Protein AF-0000000079462816 (afdb_homodimer)

Secondary structure (DSSP, 8-state):
-------------HHHHHHHHHHHHGGGEE-HHHHHHHHHS-EEEEEE--TTHIIIIIHHHHHTGGGGSSEEEEEESS-BTTTTEEE-SS--SGGGHHHHHHHHHHHHHHHHTTT-SEEEEEETT-EE-HHHHHHHHTTS-TTS--EEESEE-TTSTT-EE-TTT-EEEEHHHHHIIIIIITT-TTTS---SS-HHHHHHHHHHHTT-PBP----TT--BSEESS-HHHHH---TTSTT---HHHHHHBSS----STTSB-TT--EESS--HHHHHHHHIIIII---TT-EE--------/-------------HHHHHHHHHHHHGGGEE-HHHHHHHHHS-EEEEEE--TTHIIIIIHHHHHTGGGGSSEEEEEESS-BTTTTEEE-SS--SGGGHHHHHHHHHHHHHHHHTTT-SEEEEEETT-EE-HHHHHHHHTTS-TTS--EEESEE-TTSTT-EE-TTT-EEEEHHHHHIIIIIITT-TTTS---SS-HHHHHHHHHHHTT--B-----TT--BSEESS-HHHHH---TTSTT---HHHHHHBSS----STTSB-TT--EESS--HHHHHHHHIIIII---TT-EE--------

Foldseek 3Di:
DPPPPPPPDPPPPLVVVVVVVCVVCVVVADCPVLVVLCVVAAEEEEEEDEDVCLPFFLQLCLSFPQVSHLHYEYEYCDADVVSRYDRFPFDDDLQCVQVSVLSVLVVCCVPPLPVGFKYKYEYSQKAWPVSLVSVLCVVDGLLDWAKEAFWWPPPAPQTWHQRHLIMMTGSNLSCCLNVPQPVDCVQQNPDTDDNRSSSQSSSVSSPRGYDDSADPVRFAQRENAAPCLAAPPDCPDPPHDDPVVCVTGPDDADGHNRGHDPSRTMHGRHGSVVSVVCRCVPRPDDDPPDDDDDPPPDDD/DPPPPPPPDPPPPLVVVVVVVCVVCVVVADCPVLVVLCVVAAEEEEEEDEDVCLPFFLQLCLSFPQVSHLHYEYEYCDADVVSRYDRFPFDDDLQCVQVSVLRVLVVCCVPPLPVGFKYKYAYSQKAWPVSLVSVLCVVDGLLDWAKEAFWWPPPAPQTWHQRHLIMMTGSNLSCCLNVPQPVDCVQQNPDGDDNRSSSQSSSVSSPRGYDDSADPVRFAQGENAAPCLAAPPDPPDPNHDDPVVCVTGPDDADGHNRGHDPSRTMHGRHGSVVSVVCRCVPRPDDDPPDDDDDPPPDDD

InterPro domains:
  IPR003378 Fringe-like, glycosyltransferase domain [PF02434] (43-208)
  IPR026050 C1GALT1/C1GALT1-specific chaperone 1 [PTHR23033] (30-290)

pLDDT: mean 88.39, std 15.3, range [16.84, 98.94]

Sequence (600 aa):
MRVKKKREKPVVDFEKMVVEEESLYGGEVDTTLADEISKKVRVLCWVMTQPENHESKARHIKATWGRRCNVLLFMSSKNDSSLPAIALPVGEGREYLWEKTREAFRYIYLHHFQDADWFFKADDDTYVVVENLRFMLLSYEPKEPVYLGCKFQPYAKHGYMSGGAGYVLSREALDRLVNGAFPNPMTCPLLQGAEDINVGVCLAAVGVEGGDSRDEHGGWRFLPFATWNHVDPLPEHEGIIPEWFTNYTAYPHRRGPGCCSHTAVSFHYVRPEELYEYDYLIYKLRPYGVAPCFRGTGAAMRVKKKREKPVVDFEKMVVEEESLYGGEVDTTLADEISKKVRVLCWVMTQPENHESKARHIKATWGRRCNVLLFMSSKNDSSLPAIALPVGEGREYLWEKTREAFRYIYLHHFQDADWFFKADDDTYVVVENLRFMLLSYEPKEPVYLGCKFQPYAKHGYMSGGAGYVLSREALDRLVNGAFPNPMTCPLLQGAEDINVGVCLAAVGVEGGDSRDEHGGWRFLPFATWNHVDPLPEHEGIIPEWFTNYTAYPHRRGPGCCSHTAVSFHYVRPEELYEYDYLIYKLRPYGVAPCFRGTGAA

Solvent-accessible surface area (backbone atoms only — not comparable to full-atom values): 31035 Å² total; per-residue (Å²): 133,81,76,75,70,75,72,76,69,78,80,71,58,58,68,58,42,50,52,51,26,43,70,75,47,45,78,39,48,42,46,64,58,33,53,55,46,48,73,72,50,30,33,28,34,34,28,49,53,42,66,86,33,42,78,69,24,41,44,50,40,52,68,46,52,43,63,68,36,77,37,70,42,33,43,20,56,43,69,35,80,90,75,46,27,40,51,43,101,45,72,85,59,75,79,31,43,32,59,43,52,52,51,47,53,44,49,40,53,75,75,41,52,85,76,31,39,31,44,33,43,33,34,54,33,42,45,52,38,56,43,14,46,42,57,62,48,69,81,57,55,40,83,40,55,39,36,36,29,29,45,26,35,73,99,22,98,58,18,22,34,37,50,50,19,12,35,36,28,15,43,37,30,48,48,36,32,57,72,52,16,58,78,33,52,89,58,24,55,94,62,81,55,61,40,30,54,52,52,22,38,18,29,44,67,58,73,29,48,53,47,83,54,46,47,99,84,58,14,40,20,35,30,65,42,36,62,40,46,43,27,28,64,58,76,81,46,90,64,47,70,54,70,65,52,72,70,29,39,68,60,84,80,52,68,10,73,50,19,52,30,45,49,36,26,24,30,6,74,41,50,56,51,46,50,43,31,47,49,39,39,48,73,46,37,44,49,47,47,58,39,79,34,76,76,69,81,73,83,128,133,82,76,76,72,74,70,76,71,80,81,71,57,60,67,58,42,50,50,52,26,42,70,75,48,45,78,40,48,43,46,66,57,32,53,55,47,48,73,73,50,28,34,28,35,36,29,48,54,42,65,85,34,44,75,69,23,41,42,50,40,51,69,45,55,41,64,70,39,77,38,69,41,33,42,22,56,45,68,35,81,87,74,46,25,41,53,44,100,46,71,85,59,75,80,31,42,30,60,44,52,53,51,48,54,46,49,40,53,75,75,40,51,84,77,29,40,30,44,31,42,33,35,54,32,42,46,52,38,56,45,16,46,42,59,63,47,68,80,55,55,42,82,40,56,39,34,37,28,30,45,28,37,74,99,21,97,58,18,21,34,38,52,51,21,11,34,38,27,16,44,38,31,48,48,36,34,57,72,55,15,58,78,33,52,89,59,24,56,95,59,81,56,63,42,30,56,51,51,23,39,18,28,43,68,58,74,30,47,53,47,83,52,46,46,99,85,58,13,39,20,35,32,66,44,36,63,39,44,43,27,28,64,55,75,80,45,88,63,49,71,55,73,65,53,72,70,29,39,67,60,84,81,52,67,10,72,50,20,52,28,46,49,36,25,25,29,5,75,40,49,56,53,46,49,41,31,48,50,40,38,48,73,46,37,44,48,47,46,56,38,80,35,76,75,71,81,72,85,129

Radius of gyration: 26.23 Å; Cα contacts (8 Å, |Δi|>4): 1238; chains: 2; bounding box: 64×81×67 Å

Nearest PDB structures (foldseek):
  7q4i-assembly1_A  TM=9.702E-01  e=2.253E-40  Drosophila melanogaster
  2j0b-assembly1_A  TM=7.981E-01  e=2.427E-09  Mus musculus
  8yrl-assembly1_B  TM=6.876E-01  e=2.331E-06  Aspergillus fumigatus CEA10
  4frq-assembly1_A-2  TM=6.144E-01  e=1.133E-03  Homo sapiens
  8j2n-assembly2_B  TM=3.627E-01  e=3.200E-02  Mycobacterium tuberculosis H37Rv

Organism: NCBI:txid69355

Structure (mmCIF, N/CA/C/O backbone):
data_AF-0000000079462816-model_v1
#
loop_
_entity.id
_entity.type
_entity.pdbx_description
1 polymer 'Glycoprotein-N-acetylgalactosamine 3-beta-galactosyltransferase 1'
#
loop_
_atom_site.group_PDB
_atom_site.id
_atom_site.type_symbol
_atom_site.label_atom_id
_atom_site.label_alt_id
_atom_site.label_comp_id
_atom_site.label_asym_id
_atom_site.label_entity_id
_atom_site.label_seq_id
_atom_site.pdbx_PDB_ins_code
_atom_site.Cartn_x
_atom_site.Cartn_y
_atom_site.Cartn_z
_atom_site.occupancy
_atom_site.B_iso_or_equiv
_atom_site.auth_seq_id
_atom_site.auth_comp_id
_atom_site.auth_asym_id
_atom_site.auth_atom_id
_atom_site.pdbx_PDB_model_num
ATOM 1 N N . MET A 1 1 ? 23.875 21.766 -37.188 1 30.58 1 MET A N 1
ATOM 2 C CA . MET A 1 1 ? 22.953 20.719 -36.75 1 30.58 1 MET A CA 1
ATOM 3 C C . MET A 1 1 ? 23.438 20.078 -35.469 1 30.58 1 MET A C 1
ATOM 5 O O . MET A 1 1 ? 24.375 19.281 -35.469 1 30.58 1 MET A O 1
ATOM 9 N N . ARG A 1 2 ? 23.375 20.766 -34.344 1 32.72 2 ARG A N 1
ATOM 10 C CA . ARG A 1 2 ? 23.938 20.344 -33.062 1 32.72 2 ARG A CA 1
ATOM 11 C C . ARG A 1 2 ? 23.234 19.109 -32.531 1 32.72 2 ARG A C 1
ATOM 13 O O . ARG A 1 2 ? 22.016 19.094 -32.375 1 32.72 2 ARG A O 1
ATOM 20 N N . VAL A 1 3 ? 23.844 17.984 -32.844 1 30.97 3 VAL A N 1
ATOM 21 C CA . VAL A 1 3 ? 23.422 16.703 -32.312 1 30.97 3 VAL A CA 1
ATOM 22 C C . VAL A 1 3 ? 23.234 16.812 -30.797 1 30.97 3 VAL A C 1
ATOM 24 O O . VAL A 1 3 ? 24.188 17.062 -30.062 1 30.97 3 VAL A O 1
ATOM 27 N N . LYS A 1 4 ? 22.062 17.266 -30.312 1 31.8 4 LYS A N 1
ATOM 28 C CA . LYS A 1 4 ? 21.75 17.156 -28.875 1 31.8 4 LYS A CA 1
ATOM 29 C C . LYS A 1 4 ? 22.156 15.781 -28.344 1 31.8 4 LYS A C 1
ATOM 31 O O . LYS A 1 4 ? 21.641 14.758 -28.797 1 31.8 4 LYS A O 1
ATOM 36 N N . LYS A 1 5 ? 23.328 15.68 -27.812 1 32.94 5 LYS A N 1
ATOM 37 C CA . LYS A 1 5 ? 23.812 14.5 -27.109 1 32.94 5 LYS A CA 1
ATOM 38 C C . LYS A 1 5 ? 22.766 13.977 -26.125 1 32.94 5 LYS A C 1
ATOM 40 O O . LYS A 1 5 ? 22.234 14.742 -25.312 1 32.94 5 LYS A O 1
ATOM 45 N N . LYS A 1 6 ? 22.172 12.945 -26.609 1 40.47 6 LYS A N 1
ATOM 46 C CA . LYS A 1 6 ? 21.266 12.203 -25.734 1 40.47 6 LYS A CA 1
ATOM 47 C C . LYS A 1 6 ? 21.859 12.055 -24.328 1 40.47 6 LYS A C 1
ATOM 49 O O . LYS A 1 6 ? 22.938 11.469 -24.172 1 40.47 6 LYS A O 1
ATOM 54 N N . ARG A 1 7 ? 21.672 12.93 -23.438 1 39.41 7 ARG A N 1
ATOM 55 C CA . ARG A 1 7 ? 22.109 12.75 -22.062 1 39.41 7 ARG A CA 1
ATOM 56 C C . ARG A 1 7 ? 21.875 11.312 -21.594 1 39.41 7 ARG A C 1
ATOM 58 O O . ARG A 1 7 ? 20.797 10.758 -21.797 1 39.41 7 ARG A O 1
ATOM 65 N N . GLU A 1 8 ? 22.938 10.539 -21.516 1 37.44 8 GLU A N 1
ATOM 66 C CA . GLU A 1 8 ? 22.906 9.195 -20.938 1 37.44 8 GLU A CA 1
ATOM 67 C C . GLU A 1 8 ? 22.031 9.156 -19.688 1 37.44 8 GLU A C 1
ATOM 69 O O . GLU A 1 8 ? 22.203 9.977 -18.781 1 37.44 8 GLU A O 1
ATOM 74 N N . LYS A 1 9 ? 20.828 8.688 -19.797 1 47.59 9 LYS A N 1
ATOM 75 C CA . LYS A 1 9 ? 19.906 8.5 -18.688 1 47.59 9 LYS A CA 1
ATOM 76 C C . LYS A 1 9 ? 20.609 7.82 -17.5 1 47.59 9 LYS A C 1
ATOM 78 O O . LYS A 1 9 ? 21.266 6.797 -17.672 1 47.59 9 LYS A O 1
ATOM 83 N N . PRO A 1 10 ? 20.812 8.516 -16.422 1 51.91 10 PRO A N 1
ATOM 84 C CA . PRO A 1 10 ? 21.516 7.863 -15.32 1 51.91 10 PRO A CA 1
ATOM 85 C C . PRO A 1 10 ? 20.938 6.48 -14.992 1 51.91 10 PRO A C 1
ATOM 87 O O . PRO A 1 10 ? 19.719 6.309 -14.938 1 51.91 10 PRO A O 1
ATOM 90 N N . VAL A 1 11 ? 21.766 5.414 -15.242 1 54.59 11 VAL A N 1
ATOM 91 C CA . VAL A 1 11 ? 21.438 4.047 -14.859 1 54.59 11 VAL A CA 1
ATOM 92 C C . VAL A 1 11 ? 21.203 3.971 -13.352 1 54.59 11 VAL A C 1
ATOM 94 O O . VAL A 1 11 ? 22.109 4.238 -12.562 1 54.59 11 VAL A O 1
ATOM 97 N N . VAL A 1 12 ? 19.906 4.117 -12.938 1 65.88 12 VAL A N 1
ATOM 98 C CA . VAL A 1 12 ? 19.578 3.975 -11.523 1 65.88 12 VAL A CA 1
ATOM 99 C C . VAL A 1 12 ? 19.969 2.576 -11.047 1 65.88 12 VAL A C 1
ATOM 101 O O . VAL A 1 12 ? 19.547 1.576 -11.641 1 65.88 12 VAL A O 1
ATOM 104 N N . ASP A 1 13 ? 21.047 2.514 -10.195 1 75.44 13 ASP A N 1
ATOM 105 C CA . ASP A 1 13 ? 21.422 1.261 -9.555 1 75.44 13 ASP A CA 1
ATOM 106 C C . ASP A 1 13 ? 20.469 0.913 -8.414 1 75.44 13 ASP A C 1
ATOM 108 O O . ASP A 1 13 ? 20.719 1.261 -7.258 1 75.44 13 ASP A O 1
ATOM 112 N N . PHE A 1 14 ? 19.453 0.213 -8.75 1 75.12 14 PHE A N 1
ATOM 113 C CA . PHE A 1 14 ? 18.391 -0.133 -7.812 1 75.12 14 PHE A CA 1
ATOM 114 C C . PHE A 1 14 ? 18.953 -0.949 -6.648 1 75.12 14 PHE A C 1
ATOM 116 O O . PHE A 1 14 ? 18.562 -0.737 -5.496 1 75.12 14 PHE A O 1
ATOM 123 N N . GLU A 1 15 ? 19.844 -1.741 -7.008 1 73.56 15 GLU A N 1
ATOM 124 C CA . GLU A 1 15 ? 20.438 -2.588 -5.973 1 73.56 15 GLU A CA 1
ATOM 125 C C . GLU A 1 15 ? 21.172 -1.755 -4.934 1 73.56 15 GLU A C 1
ATOM 127 O O . GLU A 1 15 ? 21.078 -2.016 -3.732 1 73.56 15 GLU A O 1
ATOM 132 N N . LYS A 1 16 ? 21.781 -0.792 -5.422 1 78.62 16 LYS A N 1
ATOM 133 C CA . LYS A 1 16 ? 22.5 0.09 -4.512 1 78.62 16 LYS A CA 1
ATOM 134 C C . LYS A 1 16 ? 21.531 0.875 -3.623 1 78.62 16 LYS A C 1
ATOM 136 O O . LYS A 1 16 ? 21.797 1.055 -2.432 1 78.62 16 LYS A O 1
ATOM 141 N N . MET A 1 17 ? 20.5 1.245 -4.125 1 82.19 17 MET A N 1
ATOM 142 C CA . MET A 1 17 ? 19.516 2.021 -3.371 1 82.19 17 MET A CA 1
ATOM 143 C C . MET A 1 17 ? 18.859 1.172 -2.285 1 82.19 17 MET A C 1
ATOM 145 O O . MET A 1 17 ? 18.609 1.659 -1.184 1 82.19 17 MET A O 1
ATOM 149 N N . VAL A 1 18 ? 18.656 -0.036 -2.664 1 77.81 18 VAL A N 1
ATOM 150 C CA . VAL A 1 18 ? 18.047 -0.958 -1.712 1 77.81 18 VAL A CA 1
ATOM 151 C C . VAL A 1 18 ? 19.016 -1.219 -0.556 1 77.81 18 VAL A C 1
ATOM 153 O O . VAL A 1 18 ? 18.609 -1.226 0.608 1 77.81 18 VAL A O 1
ATOM 156 N N . VAL A 1 19 ? 20.25 -1.288 -0.877 1 78.5 19 VAL A N 1
ATOM 157 C CA . VAL A 1 19 ? 21.266 -1.521 0.144 1 78.5 19 VAL A CA 1
ATOM 158 C C . VAL A 1 19 ? 21.359 -0.303 1.06 1 78.5 19 VAL A C 1
ATOM 160 O O . VAL A 1 19 ? 21.5 -0.443 2.277 1 78.5 19 VAL A O 1
ATOM 163 N N . GLU A 1 20 ? 21.312 0.775 0.526 1 81.88 20 GLU A N 1
ATOM 164 C CA . GLU A 1 20 ? 21.375 2.008 1.307 1 81.88 20 GLU A CA 1
ATOM 165 C C . GLU A 1 20 ? 20.188 2.117 2.252 1 81.88 20 GLU A C 1
ATOM 167 O O . GLU A 1 20 ? 20.328 2.49 3.416 1 81.88 20 GLU A O 1
ATOM 172 N N . GLU A 1 21 ? 19.109 1.82 1.737 1 82.94 21 GLU A N 1
ATOM 173 C CA . GLU A 1 21 ? 17.891 1.845 2.562 1 82.94 21 GLU A CA 1
ATOM 174 C C . GLU A 1 21 ? 18 0.851 3.715 1 82.94 21 GLU A C 1
ATOM 176 O O . GLU A 1 21 ? 17.594 1.155 4.84 1 82.94 21 GLU A O 1
ATOM 181 N N . GLU A 1 22 ? 18.5 -0.302 3.414 1 80.75 22 GLU A N 1
ATOM 182 C CA . GLU A 1 22 ? 18.656 -1.327 4.441 1 80.75 22 GLU A CA 1
ATOM 183 C C . GLU A 1 22 ? 19.656 -0.886 5.508 1 80.75 22 GLU A C 1
ATOM 185 O O . GLU A 1 22 ? 19.5 -1.217 6.688 1 80.75 22 GLU A O 1
ATOM 190 N N . SER A 1 23 ? 20.594 -0.166 5.094 1 82.81 23 SER A N 1
ATOM 191 C CA . SER A 1 23 ? 21.578 0.354 6.043 1 82.81 23 SER A CA 1
ATOM 192 C C . SER A 1 23 ? 20.953 1.388 6.973 1 82.81 23 SER A C 1
ATOM 194 O O . SER A 1 23 ? 21.297 1.463 8.148 1 82.81 23 SER A O 1
ATOM 196 N N . LEU A 1 24 ? 20.031 2.094 6.512 1 83 24 LEU A N 1
ATOM 197 C CA . LEU A 1 24 ? 19.406 3.158 7.277 1 83 24 LEU A CA 1
ATOM 198 C C . LEU A 1 24 ? 18.328 2.594 8.203 1 83 24 LEU A C 1
ATOM 200 O O . LEU A 1 24 ? 18.25 2.977 9.375 1 83 24 LEU A O 1
ATOM 204 N N . TYR A 1 25 ? 17.531 1.578 7.664 1 83.5 25 TYR A N 1
ATOM 205 C CA . TYR A 1 25 ? 16.312 1.192 8.352 1 83.5 25 TYR A CA 1
ATOM 206 C C . TYR A 1 25 ? 16.344 -0.283 8.734 1 83.5 25 TYR A C 1
ATOM 208 O O . TYR A 1 25 ? 15.367 -0.811 9.281 1 83.5 25 TYR A O 1
ATOM 216 N N . GLY A 1 26 ? 17.375 -1.003 8.375 1 75.38 26 GLY A N 1
ATOM 217 C CA . GLY A 1 26 ? 17.438 -2.443 8.555 1 75.38 26 GLY A CA 1
ATOM 218 C C . GLY A 1 26 ? 17.078 -2.889 9.961 1 75.38 26 GLY A C 1
ATOM 219 O O . GLY A 1 26 ? 16.438 -3.922 10.148 1 75.38 26 GLY A O 1
ATOM 220 N N . GLY A 1 27 ? 17.359 -2.1 10.977 1 77.75 27 GLY A N 1
ATOM 221 C CA . GLY A 1 27 ? 17.078 -2.469 12.352 1 77.75 27 GLY A CA 1
ATOM 222 C C . GLY A 1 27 ? 15.625 -2.266 12.742 1 77.75 27 GLY A C 1
ATOM 223 O O . GLY A 1 27 ? 15.195 -2.707 13.812 1 77.75 27 GLY A O 1
ATOM 224 N N . GLU A 1 28 ? 14.875 -1.794 11.812 1 85 28 GLU A N 1
ATOM 225 C CA . GLU A 1 28 ? 13.5 -1.445 12.156 1 85 28 GLU A CA 1
ATOM 226 C C . GLU A 1 28 ? 12.523 -2.541 11.727 1 85 28 GLU A C 1
ATOM 228 O O . GLU A 1 28 ? 11.328 -2.451 11.984 1 85 28 GLU A O 1
ATOM 233 N N . VAL A 1 29 ? 13.078 -3.592 11.078 1 88 29 VAL A N 1
ATOM 234 C CA . VAL A 1 29 ? 12.25 -4.707 10.633 1 88 29 VAL A CA 1
ATOM 235 C C . VAL A 1 29 ? 12.914 -6.027 11.016 1 88 29 VAL A C 1
ATOM 237 O O . VAL A 1 29 ? 14.102 -6.227 10.766 1 88 29 VAL A O 1
ATOM 240 N N . ASP A 1 30 ? 12.195 -6.852 11.703 1 90.94 30 ASP A N 1
ATOM 241 C CA . ASP A 1 30 ? 12.664 -8.195 12.031 1 90.94 30 ASP A CA 1
ATOM 242 C C . ASP A 1 30 ? 12.141 -9.219 11.031 1 90.94 30 ASP A C 1
ATOM 244 O O . ASP A 1 30 ? 10.93 -9.461 10.953 1 90.94 30 ASP A O 1
ATOM 248 N N . THR A 1 31 ? 13.031 -9.812 10.289 1 93.38 31 THR A N 1
ATOM 249 C CA . THR A 1 31 ? 12.641 -10.781 9.273 1 93.38 31 THR A CA 1
ATOM 250 C C . THR A 1 31 ? 13.102 -12.188 9.656 1 93.38 31 THR A C 1
ATOM 252 O O . THR A 1 31 ? 13.102 -13.094 8.82 1 93.38 31 THR A O 1
ATOM 255 N N . THR A 1 32 ? 13.484 -12.422 10.883 1 94.56 32 THR A N 1
ATOM 256 C CA . THR A 1 32 ? 14.086 -13.68 11.32 1 94.56 32 THR A CA 1
ATOM 257 C C . THR A 1 32 ? 13.156 -14.852 11.016 1 94.56 32 THR A C 1
ATOM 259 O O . THR A 1 32 ? 13.586 -15.844 10.414 1 94.56 32 THR A O 1
ATOM 262 N N . LEU A 1 33 ? 11.969 -14.75 11.398 1 95.19 33 LEU A N 1
ATOM 263 C CA . LEU A 1 33 ? 11.008 -15.836 11.164 1 95.19 33 LEU A CA 1
ATOM 264 C C . LEU A 1 33 ? 10.789 -16.062 9.672 1 95.19 33 LEU A C 1
ATOM 266 O O . LEU A 1 33 ? 10.781 -17.203 9.211 1 95.19 33 LEU A O 1
ATOM 270 N N . ALA A 1 34 ? 10.617 -14.977 8.914 1 96.5 34 ALA A N 1
ATOM 271 C CA . ALA A 1 34 ? 10.445 -15.086 7.469 1 96.5 34 ALA A CA 1
ATOM 272 C C . ALA A 1 34 ? 11.641 -15.773 6.82 1 96.5 34 ALA A C 1
ATOM 274 O O . ALA A 1 34 ? 11.477 -16.594 5.914 1 96.5 34 ALA A O 1
ATOM 275 N N . ASP A 1 35 ? 12.805 -15.43 7.297 1 96.88 35 ASP A N 1
ATOM 276 C CA . ASP A 1 35 ? 14.031 -16.031 6.766 1 96.88 35 ASP A CA 1
ATOM 277 C C . ASP A 1 35 ? 14.094 -17.516 7.066 1 96.88 35 ASP A C 1
ATOM 279 O O . ASP A 1 35 ? 14.516 -18.312 6.223 1 96.88 35 ASP A O 1
ATOM 283 N N . GLU A 1 36 ? 13.711 -17.891 8.234 1 97.88 36 GLU A N 1
ATOM 284 C CA . GLU A 1 36 ? 13.688 -19.312 8.602 1 97.88 36 GLU A CA 1
ATOM 285 C C . GLU A 1 36 ? 12.711 -20.094 7.723 1 97.88 36 GLU A C 1
ATOM 287 O O . GLU A 1 36 ? 13.039 -21.188 7.258 1 97.88 36 GLU A O 1
ATOM 292 N N . ILE A 1 37 ? 11.617 -19.531 7.492 1 97.81 37 ILE A N 1
ATOM 293 C CA . ILE A 1 37 ? 10.609 -20.203 6.68 1 97.81 37 ILE A CA 1
ATOM 294 C C . ILE A 1 37 ? 11.094 -20.312 5.234 1 97.81 37 ILE A C 1
ATOM 296 O O . ILE A 1 37 ? 10.836 -21.297 4.559 1 97.81 37 ILE A O 1
ATOM 300 N N . SER A 1 38 ? 11.789 -19.297 4.75 1 98.25 38 SER A N 1
ATOM 301 C CA . SER A 1 38 ? 12.297 -19.297 3.385 1 98.25 38 SER A CA 1
ATOM 302 C C . SER A 1 38 ? 13.273 -20.438 3.152 1 98.25 38 SER A C 1
ATOM 304 O O . SER A 1 38 ? 13.383 -20.953 2.037 1 98.25 38 SER A O 1
ATOM 306 N N . LYS A 1 39 ? 13.969 -20.891 4.188 1 97.88 39 LYS A N 1
ATOM 307 C CA . LYS A 1 39 ? 14.891 -22.016 4.082 1 97.88 39 LYS A CA 1
ATOM 308 C C . LYS A 1 39 ? 14.141 -23.344 4.004 1 97.88 39 LYS A C 1
ATOM 310 O O . LYS A 1 39 ? 14.617 -24.297 3.373 1 97.88 39 LYS A O 1
ATOM 315 N N . LYS A 1 40 ? 12.969 -23.344 4.621 1 97.62 40 LYS A N 1
ATOM 316 C CA . LYS A 1 40 ? 12.188 -24.578 4.695 1 97.62 40 LYS A CA 1
ATOM 317 C C . LYS A 1 40 ? 11.266 -24.719 3.486 1 97.62 40 LYS A C 1
ATOM 319 O O . LYS A 1 40 ? 11.039 -25.812 2.992 1 97.62 40 LYS A O 1
ATOM 324 N N . VAL A 1 41 ? 10.688 -23.625 3.119 1 98.62 41 VAL A N 1
ATOM 325 C CA . VAL A 1 41 ? 9.758 -23.594 1.996 1 98.62 41 VAL A CA 1
ATOM 326 C C . VAL A 1 41 ? 10.422 -22.891 0.805 1 98.62 41 VAL A C 1
ATOM 328 O O . VAL A 1 41 ? 10.242 -21.688 0.605 1 98.62 41 VAL A O 1
ATOM 331 N N . ARG A 1 42 ? 11.062 -23.688 -0.041 1 98.81 42 ARG A N 1
ATOM 332 C CA . ARG A 1 42 ? 11.852 -23.141 -1.142 1 98.81 42 ARG A CA 1
ATOM 333 C C . ARG A 1 42 ? 10.984 -22.906 -2.371 1 98.81 42 ARG A C 1
ATOM 335 O O . ARG A 1 42 ? 10.398 -23.844 -2.916 1 98.81 42 ARG A O 1
ATOM 342 N N . VAL A 1 43 ? 10.961 -21.594 -2.793 1 98.88 43 VAL A N 1
ATOM 343 C CA . VAL A 1 43 ? 10.078 -21.203 -3.889 1 98.88 43 VAL A CA 1
ATOM 344 C C . VAL A 1 43 ? 10.906 -20.703 -5.066 1 98.88 43 VAL A C 1
ATOM 346 O O . VAL A 1 43 ? 11.727 -19.797 -4.914 1 98.88 43 VAL A O 1
ATOM 349 N N . LEU A 1 44 ? 10.789 -21.344 -6.223 1 98.88 44 LEU A N 1
ATOM 350 C CA . LEU A 1 44 ? 11.266 -20.797 -7.48 1 98.88 44 LEU A CA 1
ATOM 351 C C . LEU A 1 44 ? 10.164 -19.969 -8.164 1 98.88 44 LEU A C 1
ATOM 353 O O . LEU A 1 44 ? 9.086 -20.5 -8.445 1 98.88 44 LEU A O 1
ATOM 357 N N . CYS A 1 45 ? 10.453 -18.719 -8.336 1 98.81 45 CYS A N 1
ATOM 358 C CA . CYS A 1 45 ? 9.555 -17.844 -9.094 1 98.81 45 CYS A CA 1
ATOM 359 C C . CYS A 1 45 ? 10.023 -17.703 -10.539 1 98.81 45 CYS A C 1
ATOM 361 O O . CYS A 1 45 ? 11.203 -17.453 -10.789 1 98.81 45 CYS A O 1
ATOM 363 N N . TRP A 1 46 ? 9.133 -17.859 -11.391 1 98.56 46 TRP A N 1
ATOM 364 C CA . TRP A 1 46 ? 9.469 -17.531 -12.773 1 98.56 46 TRP A CA 1
ATOM 365 C C . TRP A 1 46 ? 8.453 -16.562 -13.367 1 98.56 46 TRP A C 1
ATOM 367 O O . TRP A 1 46 ? 7.25 -16.688 -13.125 1 98.56 46 TRP A O 1
ATOM 377 N N . VAL A 1 47 ? 8.953 -15.555 -14.047 1 98.5 47 VAL A N 1
ATOM 378 C CA . VAL A 1 47 ? 8.148 -14.445 -14.555 1 98.5 47 VAL A CA 1
ATOM 379 C C . VAL A 1 47 ? 8.078 -14.508 -16.078 1 98.5 47 VAL A C 1
ATOM 381 O O . VAL A 1 47 ? 9.109 -14.531 -16.75 1 98.5 47 VAL A O 1
ATOM 384 N N . MET A 1 48 ? 6.836 -14.641 -16.562 1 96.88 48 MET A N 1
ATOM 385 C CA . MET A 1 48 ? 6.594 -14.555 -18 1 96.88 48 MET A CA 1
ATOM 386 C C . MET A 1 48 ? 6.77 -13.117 -18.5 1 96.88 48 MET A C 1
ATOM 388 O O . MET A 1 48 ? 6.113 -12.203 -18 1 96.88 48 MET A O 1
ATOM 392 N N . THR A 1 49 ? 7.668 -12.875 -19.391 1 96.38 49 THR A N 1
ATOM 393 C CA . THR A 1 49 ? 7.906 -11.539 -19.922 1 96.38 49 THR A CA 1
ATOM 394 C C . THR A 1 49 ? 8.25 -11.602 -21.406 1 96.38 49 THR A C 1
ATOM 396 O O . THR A 1 49 ? 8.055 -12.641 -22.047 1 96.38 49 THR A O 1
ATOM 399 N N . GLN A 1 50 ? 8.477 -10.555 -22.047 1 95.25 50 GLN A N 1
ATOM 400 C CA . GLN A 1 50 ? 8.883 -10.43 -23.438 1 95.25 50 GLN A CA 1
ATOM 401 C C . GLN A 1 50 ? 9.984 -9.391 -23.609 1 95.25 50 GLN A C 1
ATOM 403 O O . GLN A 1 50 ? 10.164 -8.523 -22.75 1 95.25 50 GLN A O 1
ATOM 408 N N . PRO A 1 51 ? 10.656 -9.461 -24.688 1 94.5 51 PRO A N 1
ATOM 409 C CA . PRO A 1 51 ? 11.844 -8.625 -24.844 1 94.5 51 PRO A CA 1
ATOM 410 C C . PRO A 1 51 ? 11.562 -7.141 -24.625 1 94.5 51 PRO A C 1
ATOM 412 O O . PRO A 1 51 ? 12.32 -6.453 -23.953 1 94.5 51 PRO A O 1
ATOM 415 N N . GLU A 1 52 ? 10.508 -6.625 -25.094 1 93.38 52 GLU A N 1
ATOM 416 C CA . GLU A 1 52 ? 10.18 -5.211 -24.969 1 93.38 52 GLU A CA 1
ATOM 417 C C . GLU A 1 52 ? 9.938 -4.824 -23.516 1 93.38 52 GLU A C 1
ATOM 419 O O . GLU A 1 52 ? 10.047 -3.652 -23.141 1 93.38 52 GLU A O 1
ATOM 424 N N . ASN A 1 53 ? 9.703 -5.832 -22.656 1 95 53 ASN A N 1
ATOM 425 C CA . ASN A 1 53 ? 9.336 -5.574 -21.266 1 95 53 ASN A CA 1
ATOM 426 C C . ASN A 1 53 ? 10.523 -5.789 -20.328 1 95 53 ASN A C 1
ATOM 428 O O . ASN A 1 53 ? 10.414 -5.535 -19.125 1 95 53 ASN A O 1
ATOM 432 N N . HIS A 1 54 ? 11.625 -6.238 -20.875 1 94.69 54 HIS A N 1
ATOM 433 C CA . HIS A 1 54 ? 12.773 -6.5 -20.016 1 94.69 54 HIS A CA 1
ATOM 434 C C . HIS A 1 54 ? 13.141 -5.266 -19.203 1 94.69 54 HIS A C 1
ATOM 436 O O . HIS A 1 54 ? 13.219 -5.336 -17.969 1 94.69 54 HIS A O 1
ATOM 442 N N . GLU A 1 55 ? 13.18 -4.156 -19.891 1 88.69 55 GLU A N 1
ATOM 443 C CA . GLU A 1 55 ? 13.602 -2.924 -19.234 1 88.69 55 GLU A CA 1
ATOM 444 C C . GLU A 1 55 ? 12.422 -2.195 -18.609 1 88.69 55 GLU A C 1
ATOM 446 O O . GLU A 1 55 ? 12.555 -1.583 -17.547 1 88.69 55 GLU A O 1
ATOM 451 N N . SER A 1 56 ? 11.312 -2.293 -19.234 1 90.56 56 SER A N 1
ATOM 452 C CA . SER A 1 56 ? 10.195 -1.458 -18.812 1 90.56 56 SER A CA 1
ATOM 453 C C . SER A 1 56 ? 9.422 -2.102 -17.672 1 90.56 56 SER A C 1
ATOM 455 O O . SER A 1 56 ? 8.758 -1.407 -16.891 1 90.56 56 SER A O 1
ATOM 457 N N . LYS A 1 57 ? 9.547 -3.42 -17.516 1 94.38 57 LYS A N 1
ATOM 458 C CA . LYS A 1 57 ? 8.719 -4.082 -16.516 1 94.38 57 LYS A CA 1
ATOM 459 C C . LYS A 1 57 ? 9.547 -5.074 -15.695 1 94.38 57 LYS A C 1
ATOM 461 O O . LYS A 1 57 ? 9.711 -4.906 -14.484 1 94.38 57 LYS A O 1
ATOM 466 N N . ALA A 1 58 ? 10.234 -6 -16.344 1 95.88 58 ALA A N 1
ATOM 467 C CA . ALA A 1 58 ? 10.852 -7.156 -15.703 1 95.88 58 ALA A CA 1
ATOM 468 C C . ALA A 1 58 ? 11.953 -6.719 -14.742 1 95.88 58 ALA A C 1
ATOM 470 O O . ALA A 1 58 ? 12.086 -7.285 -13.648 1 95.88 58 ALA A O 1
ATOM 471 N N . ARG A 1 59 ? 12.695 -5.77 -15.094 1 91.88 59 ARG A N 1
ATOM 472 C CA . ARG A 1 59 ? 13.797 -5.324 -14.25 1 91.88 59 ARG A CA 1
ATOM 473 C C . ARG A 1 59 ? 13.289 -4.812 -12.906 1 91.88 59 ARG A C 1
ATOM 475 O O . ARG A 1 59 ? 13.961 -4.945 -11.883 1 91.88 59 ARG A O 1
ATOM 482 N N . HIS A 1 60 ? 12.109 -4.223 -12.836 1 91 60 HIS A N 1
ATOM 483 C CA . HIS A 1 60 ? 11.539 -3.684 -11.609 1 91 60 HIS A CA 1
ATOM 484 C C . HIS A 1 60 ? 11.062 -4.805 -10.688 1 91 60 HIS A C 1
ATOM 486 O O . HIS A 1 60 ? 11.086 -4.656 -9.469 1 91 60 HIS A O 1
ATOM 492 N N . ILE A 1 61 ? 10.68 -5.926 -11.281 1 95.5 61 ILE A N 1
ATOM 493 C CA . ILE A 1 61 ? 10.344 -7.102 -10.492 1 95.5 61 ILE A CA 1
ATOM 494 C C . ILE A 1 61 ? 11.602 -7.648 -9.82 1 95.5 61 ILE A C 1
ATOM 496 O O . ILE A 1 61 ? 11.586 -7.941 -8.617 1 95.5 61 ILE A O 1
ATOM 500 N N . LYS A 1 62 ? 12.656 -7.723 -10.586 1 94 62 LYS A N 1
ATOM 501 C CA . LYS A 1 62 ? 13.93 -8.172 -10.039 1 94 62 LYS A CA 1
ATOM 502 C C . LYS A 1 62 ? 14.367 -7.305 -8.859 1 94 62 LYS A C 1
ATOM 504 O O . LYS A 1 62 ? 14.93 -7.809 -7.887 1 94 62 LYS A O 1
ATOM 509 N N . ALA A 1 63 ? 14.016 -6.035 -8.891 1 89.25 63 ALA A N 1
ATOM 510 C CA . ALA A 1 63 ? 14.477 -5.066 -7.898 1 89.25 63 ALA A CA 1
ATOM 511 C C . ALA A 1 63 ? 13.547 -5.047 -6.684 1 89.25 63 ALA A C 1
ATOM 513 O O . ALA A 1 63 ? 13.898 -4.492 -5.641 1 89.25 63 ALA A O 1
ATOM 514 N N . THR A 1 64 ? 12.414 -5.621 -6.762 1 92.31 64 THR A N 1
ATOM 515 C CA . THR A 1 64 ? 11.438 -5.547 -5.68 1 92.31 64 THR A CA 1
ATOM 516 C C . THR A 1 64 ? 11.133 -6.938 -5.133 1 92.31 64 THR A C 1
ATOM 518 O O . THR A 1 64 ? 11.969 -7.543 -4.461 1 92.31 64 THR A O 1
ATOM 521 N N . TRP A 1 65 ? 9.953 -7.488 -5.492 1 96.5 65 TRP A N 1
ATOM 522 C CA . TRP A 1 65 ? 9.523 -8.695 -4.801 1 96.5 65 TRP A CA 1
ATOM 523 C C . TRP A 1 65 ? 10.312 -9.914 -5.285 1 96.5 65 TRP A C 1
ATOM 525 O O . TRP A 1 65 ? 10.43 -10.906 -4.566 1 96.5 65 TRP A O 1
ATOM 535 N N . GLY A 1 66 ? 10.883 -9.883 -6.527 1 96.56 66 GLY A N 1
ATOM 536 C CA . GLY A 1 66 ? 11.625 -11.016 -7.055 1 96.56 66 GLY A CA 1
ATOM 537 C C . GLY A 1 66 ? 12.805 -11.414 -6.184 1 96.56 66 GLY A C 1
ATOM 538 O O . GLY A 1 66 ? 13.188 -12.586 -6.156 1 96.56 66 GLY A O 1
ATOM 539 N N . ARG A 1 67 ? 13.336 -10.508 -5.426 1 93.62 67 ARG A N 1
ATOM 540 C CA . ARG A 1 67 ? 14.508 -10.75 -4.582 1 93.62 67 ARG A CA 1
ATOM 541 C C . ARG A 1 67 ? 14.164 -11.695 -3.436 1 93.62 67 ARG A C 1
ATOM 543 O O . ARG A 1 67 ? 15.062 -12.266 -2.811 1 93.62 67 ARG A O 1
ATOM 550 N N . ARG A 1 68 ? 12.953 -11.852 -3.203 1 96.56 68 ARG A N 1
ATOM 551 C CA . ARG A 1 68 ? 12.539 -12.617 -2.033 1 96.56 68 ARG A CA 1
ATOM 552 C C . ARG A 1 68 ? 12.289 -14.078 -2.395 1 96.56 68 ARG A C 1
ATOM 554 O O . ARG A 1 68 ? 12 -14.898 -1.521 1 96.56 68 ARG A O 1
ATOM 561 N N . CYS A 1 69 ? 12.391 -14.414 -3.67 1 98.12 69 CYS A N 1
ATOM 562 C CA . CYS A 1 69 ? 12.312 -15.805 -4.105 1 98.12 69 CYS A CA 1
ATOM 563 C C . CYS A 1 69 ? 13.648 -16.516 -3.9 1 98.12 69 CYS A C 1
ATOM 565 O O . CYS A 1 69 ? 14.703 -15.875 -3.9 1 98.12 69 CYS A O 1
ATOM 567 N N . ASN A 1 70 ? 13.594 -17.797 -3.695 1 98.62 70 ASN A N 1
ATOM 568 C CA . ASN A 1 70 ? 14.836 -18.562 -3.607 1 98.62 70 ASN A CA 1
ATOM 569 C C . ASN A 1 70 ? 15.562 -18.609 -4.949 1 98.62 70 ASN A C 1
ATOM 571 O O . ASN A 1 70 ? 16.797 -18.531 -5 1 98.62 70 ASN A O 1
ATOM 575 N N . VAL A 1 71 ? 14.812 -18.828 -5.953 1 98.06 71 VAL A N 1
ATOM 576 C CA . VAL A 1 71 ? 15.281 -18.766 -7.336 1 98.06 71 VAL A CA 1
ATOM 577 C C . VAL A 1 71 ? 14.336 -17.891 -8.156 1 98.06 71 VAL A C 1
ATOM 579 O O . VAL A 1 71 ? 13.109 -17.984 -8.023 1 98.06 71 VAL A O 1
ATOM 582 N N . LEU A 1 72 ? 14.922 -16.938 -8.93 1 97.75 72 LEU A N 1
ATOM 583 C CA . LEU A 1 72 ? 14.125 -16.062 -9.789 1 97.75 72 LEU A CA 1
ATOM 584 C C . LEU A 1 72 ? 14.555 -16.188 -11.242 1 97.75 72 LEU A C 1
ATOM 586 O O . LEU A 1 72 ? 15.727 -16.016 -11.57 1 97.75 72 LEU A O 1
ATOM 590 N N . LEU A 1 73 ? 13.625 -16.531 -12.07 1 97.56 73 LEU A N 1
ATOM 591 C CA . LEU A 1 73 ? 13.875 -16.656 -13.5 1 97.56 73 LEU A CA 1
ATOM 592 C C . LEU A 1 73 ? 12.914 -15.789 -14.305 1 97.56 73 LEU A C 1
ATOM 594 O O . LEU A 1 73 ? 11.742 -15.672 -13.953 1 97.56 73 LEU A O 1
ATOM 598 N N . PHE A 1 74 ? 13.43 -15.18 -15.336 1 98.06 74 PHE A N 1
ATOM 599 C CA . PHE A 1 74 ? 12.594 -14.508 -16.328 1 98.06 74 PHE A CA 1
ATOM 600 C C . PHE A 1 74 ? 12.562 -15.289 -17.641 1 98.06 74 PHE A C 1
ATOM 602 O O . PHE A 1 74 ? 13.617 -15.609 -18.203 1 98.06 74 PHE A O 1
ATOM 609 N N . MET A 1 75 ? 11.375 -15.648 -18.031 1 97.56 75 MET A N 1
ATOM 610 C CA . MET A 1 75 ? 11.203 -16.422 -19.266 1 97.56 75 MET A CA 1
ATOM 611 C C . MET A 1 75 ? 10.773 -15.516 -20.422 1 97.56 75 MET A C 1
ATOM 613 O O . MET A 1 75 ? 9.711 -14.891 -20.359 1 97.56 75 MET A O 1
ATOM 617 N N . SER A 1 76 ? 11.57 -15.445 -21.391 1 95.62 76 SER A N 1
ATOM 618 C CA . SER A 1 76 ? 11.383 -14.562 -22.547 1 95.62 76 SER A CA 1
ATOM 619 C C . SER A 1 76 ? 11.75 -15.273 -23.844 1 95.62 76 SER A C 1
ATOM 621 O O . SER A 1 76 ? 11.852 -16.5 -23.875 1 95.62 76 SER A O 1
ATOM 623 N N . SER A 1 77 ? 11.672 -14.531 -24.953 1 93.75 77 SER A N 1
ATOM 624 C CA . SER A 1 77 ? 12.125 -15.078 -26.234 1 93.75 77 SER A CA 1
ATOM 625 C C . SER A 1 77 ? 13.531 -14.586 -26.578 1 93.75 77 SER A C 1
ATOM 627 O O . SER A 1 77 ? 14.125 -15.023 -27.562 1 93.75 77 SER A O 1
ATOM 629 N N . LYS A 1 78 ? 14.031 -13.68 -25.828 1 94.06 78 LYS A N 1
ATOM 630 C CA . LYS A 1 78 ? 15.398 -13.188 -25.969 1 94.06 78 LYS A CA 1
ATOM 631 C C . LYS A 1 78 ? 16.156 -13.242 -24.656 1 94.06 78 LYS A C 1
ATOM 633 O O . LYS A 1 78 ? 15.594 -12.953 -23.594 1 94.06 78 LYS A O 1
ATOM 638 N N . ASN A 1 79 ? 17.391 -13.648 -24.781 1 93.94 79 ASN A N 1
ATOM 639 C CA . ASN A 1 79 ? 18.25 -13.688 -23.594 1 93.94 79 ASN A CA 1
ATOM 640 C C . ASN A 1 79 ? 18.609 -12.289 -23.125 1 93.94 79 ASN A C 1
ATOM 642 O O . ASN A 1 79 ? 18.734 -11.367 -23.938 1 93.94 79 ASN A O 1
ATOM 646 N N . ASP A 1 80 ? 18.688 -12.07 -21.828 1 92.12 80 ASP A N 1
ATOM 647 C CA . ASP A 1 80 ? 19.156 -10.852 -21.172 1 92.12 80 ASP A CA 1
ATOM 648 C C . ASP A 1 80 ? 19.891 -11.172 -19.875 1 92.12 80 ASP A C 1
ATOM 650 O O . ASP A 1 80 ? 19.266 -11.43 -18.844 1 92.12 80 ASP A O 1
ATOM 654 N N . SER A 1 81 ? 21.125 -11.102 -19.812 1 88.06 81 SER A N 1
ATOM 655 C CA . SER A 1 81 ? 21.953 -11.531 -18.688 1 88.06 81 SER A CA 1
ATOM 656 C C . SER A 1 81 ? 21.781 -10.594 -17.5 1 88.06 81 SER A C 1
ATOM 658 O O . SER A 1 81 ? 21.969 -11 -16.344 1 88.06 81 SER A O 1
ATOM 660 N N . SER A 1 82 ? 21.344 -9.398 -17.688 1 84.25 82 SER A N 1
ATOM 661 C CA . SER A 1 82 ? 21.188 -8.438 -16.609 1 84.25 82 SER A CA 1
ATOM 662 C C . SER A 1 82 ? 19.922 -8.719 -15.805 1 84.25 82 SER A C 1
ATOM 664 O O . SER A 1 82 ? 19.844 -8.414 -14.617 1 84.25 82 SER A O 1
ATOM 666 N N . LEU A 1 83 ? 18.922 -9.312 -16.375 1 85.25 83 LEU A N 1
ATOM 667 C CA . LEU A 1 83 ? 17.625 -9.555 -15.727 1 85.25 83 LEU A CA 1
ATOM 668 C C . LEU A 1 83 ? 17.656 -10.844 -14.922 1 85.25 83 LEU A C 1
ATOM 670 O O . LEU A 1 83 ? 17.156 -10.891 -13.797 1 85.25 83 LEU A O 1
ATOM 674 N N . PRO A 1 84 ? 18.391 -11.938 -15.344 1 82.88 84 PRO A N 1
ATOM 675 C CA . PRO A 1 84 ? 18.781 -13 -16.281 1 82.88 84 PRO A CA 1
ATOM 676 C C . PRO A 1 84 ? 17.578 -13.664 -16.953 1 82.88 84 PRO A C 1
ATOM 678 O O . PRO A 1 84 ? 17.156 -14.75 -16.547 1 82.88 84 PRO A O 1
ATOM 681 N N . ALA A 1 85 ? 17.109 -13.133 -18.047 1 91.38 85 ALA A N 1
ATOM 682 C CA . ALA A 1 85 ? 16.031 -13.672 -18.875 1 91.38 85 ALA A CA 1
ATOM 683 C C . ALA A 1 85 ? 16.531 -14.852 -19.719 1 91.38 85 ALA A C 1
ATOM 685 O O . ALA A 1 85 ? 17.594 -14.789 -20.328 1 91.38 85 ALA A O 1
ATOM 686 N N . ILE A 1 86 ? 15.844 -15.914 -19.625 1 95.38 86 ILE A N 1
ATOM 687 C CA . ILE A 1 86 ? 16.109 -17.109 -20.406 1 95.38 86 ILE A CA 1
ATOM 688 C C . ILE A 1 86 ? 15.367 -17.047 -21.734 1 95.38 86 ILE A C 1
ATOM 690 O O . ILE A 1 86 ? 14.156 -16.812 -21.766 1 95.38 86 ILE A O 1
ATOM 694 N N . ALA A 1 87 ? 16.094 -17.25 -22.812 1 95.31 87 ALA A N 1
ATOM 695 C CA . ALA A 1 87 ? 15.484 -17.297 -24.141 1 95.31 87 ALA A CA 1
ATOM 696 C C . ALA A 1 87 ? 14.898 -18.672 -24.422 1 95.31 87 ALA A C 1
ATOM 698 O O . ALA A 1 87 ? 15.633 -19.625 -24.688 1 95.31 87 ALA A O 1
ATOM 699 N N . LEU A 1 88 ? 13.578 -18.75 -24.391 1 94.38 88 LEU A N 1
ATOM 700 C CA . LEU A 1 88 ? 12.891 -19.969 -24.766 1 94.38 88 LEU A CA 1
ATOM 701 C C . LEU A 1 88 ? 12.742 -20.062 -26.281 1 94.38 88 LEU A C 1
ATOM 703 O O . LEU A 1 88 ? 12.68 -19.047 -26.969 1 94.38 88 LEU A O 1
ATOM 707 N N . PRO A 1 89 ? 12.781 -21.25 -26.828 1 91.75 89 PRO A N 1
ATOM 708 C CA . PRO A 1 89 ? 12.656 -21.438 -28.281 1 91.75 89 PRO A CA 1
ATOM 709 C C . PRO A 1 89 ? 11.219 -21.297 -28.766 1 91.75 89 PRO A C 1
ATOM 711 O O . PRO A 1 89 ? 10.656 -22.25 -29.312 1 91.75 89 PRO A O 1
ATOM 714 N N . VAL A 1 90 ? 10.648 -20.172 -28.516 1 90.19 90 VAL A N 1
ATOM 715 C CA . VAL A 1 90 ? 9.266 -19.906 -28.906 1 90.19 90 VAL A CA 1
ATOM 716 C C . VAL A 1 90 ? 9.172 -18.516 -29.531 1 90.19 90 VAL A C 1
ATOM 718 O O . VAL A 1 90 ? 10.039 -17.672 -29.312 1 90.19 90 VAL A O 1
ATOM 721 N N . GLY A 1 91 ? 8.156 -18.344 -30.391 1 83.06 91 GLY A N 1
ATOM 722 C CA . GLY A 1 91 ? 7.898 -17.031 -30.969 1 83.06 91 GLY A CA 1
ATOM 723 C C . GLY A 1 91 ? 7.316 -16.047 -29.969 1 83.06 91 GLY A C 1
ATOM 724 O O . GLY A 1 91 ? 7.047 -16.406 -28.828 1 83.06 91 GLY A O 1
ATOM 725 N N . GLU A 1 92 ? 7.23 -14.789 -30.406 1 82.44 92 GLU A N 1
ATOM 726 C CA . GLU A 1 92 ? 6.656 -13.742 -29.562 1 82.44 92 GLU A CA 1
ATOM 727 C C . GLU A 1 92 ? 5.203 -13.477 -29.938 1 82.44 92 GLU A C 1
ATOM 729 O O . GLU A 1 92 ? 4.82 -13.594 -31.094 1 82.44 92 GLU A O 1
ATOM 734 N N . GLY A 1 93 ? 4.449 -13.031 -28.891 1 80.75 93 GLY A N 1
ATOM 735 C CA . GLY A 1 93 ? 3.051 -12.695 -29.109 1 80.75 93 GLY A CA 1
ATOM 736 C C . GLY A 1 93 ? 2.102 -13.461 -28.203 1 80.75 93 GLY A C 1
ATOM 737 O O . GLY A 1 93 ? 2.471 -14.492 -27.641 1 80.75 93 GLY A O 1
ATOM 738 N N . ARG A 1 94 ? 0.876 -13 -28.156 1 79.12 94 ARG A N 1
ATOM 739 C CA . ARG A 1 94 ? -0.131 -13.578 -27.281 1 79.12 94 ARG A CA 1
ATOM 740 C C . ARG A 1 94 ? -0.478 -15.008 -27.703 1 79.12 94 ARG A C 1
ATOM 742 O O . ARG A 1 94 ? -0.819 -15.844 -26.859 1 79.12 94 ARG A O 1
ATOM 749 N N . GLU A 1 95 ? -0.348 -15.25 -28.953 1 83.56 95 GLU A N 1
ATOM 750 C CA . GLU A 1 95 ? -0.719 -16.562 -29.484 1 83.56 95 GLU A CA 1
ATOM 751 C C . GLU A 1 95 ? 0.282 -17.625 -29.062 1 83.56 95 GLU A C 1
ATOM 753 O O . GLU A 1 95 ? 0.001 -18.828 -29.172 1 83.56 95 GLU A O 1
ATOM 758 N N . TYR A 1 96 ? 1.384 -17.203 -28.562 1 87.56 96 TYR A N 1
ATOM 759 C CA . TYR A 1 96 ? 2.42 -18.172 -28.219 1 87.56 96 TYR A CA 1
ATOM 760 C C . TYR A 1 96 ? 2.549 -18.312 -26.703 1 87.56 96 TYR A C 1
ATOM 762 O O . TYR A 1 96 ? 3.504 -18.922 -26.219 1 87.56 96 TYR A O 1
ATOM 770 N N . LEU A 1 97 ? 1.604 -17.766 -26 1 91.31 97 LEU A N 1
ATOM 771 C CA . LEU A 1 97 ? 1.718 -17.734 -24.547 1 91.31 97 LEU A CA 1
ATOM 772 C C . LEU A 1 97 ? 1.684 -19.156 -23.969 1 91.31 97 LEU A C 1
ATOM 774 O O . LEU A 1 97 ? 2.416 -19.469 -23.031 1 91.31 97 LEU A O 1
ATOM 778 N N . TRP A 1 98 ? 0.848 -19.984 -24.547 1 93.94 98 TRP A N 1
ATOM 779 C CA . TRP A 1 98 ? 0.77 -21.344 -24.047 1 93.94 98 TRP A CA 1
ATOM 780 C C . TRP A 1 98 ? 2.055 -22.109 -24.344 1 93.94 98 TRP A C 1
ATOM 782 O O . TRP A 1 98 ? 2.6 -22.797 -23.469 1 93.94 98 TRP A O 1
ATOM 792 N N . GLU A 1 99 ? 2.561 -21.953 -25.531 1 93.19 99 GLU A N 1
ATOM 793 C CA . GLU A 1 99 ? 3.82 -22.609 -25.891 1 93.19 99 GLU A CA 1
ATOM 794 C C . GLU A 1 99 ? 4.965 -22.109 -25.016 1 93.19 99 GLU A C 1
ATOM 796 O O . GLU A 1 99 ? 5.82 -22.906 -24.594 1 93.19 99 GLU A O 1
ATOM 801 N N . LYS A 1 100 ? 4.961 -20.859 -24.781 1 94.5 100 LYS A N 1
ATOM 802 C CA . LYS A 1 100 ? 5.98 -20.281 -23.906 1 94.5 100 LYS A CA 1
ATOM 803 C C . LYS A 1 100 ? 5.879 -20.859 -22.5 1 94.5 100 LYS A C 1
ATOM 805 O O . LYS A 1 100 ? 6.898 -21.141 -21.859 1 94.5 100 LYS A O 1
ATOM 810 N N . THR A 1 101 ? 4.691 -21 -21.984 1 96.62 101 THR A N 1
ATOM 811 C CA . THR A 1 101 ? 4.461 -21.562 -20.656 1 96.62 101 THR A CA 1
ATOM 812 C C . THR A 1 101 ? 4.953 -23 -20.594 1 96.62 101 THR A C 1
ATOM 814 O O . THR A 1 101 ? 5.609 -23.391 -19.625 1 96.62 101 THR A O 1
ATOM 817 N N . ARG A 1 102 ? 4.668 -23.797 -21.625 1 96.06 102 ARG A N 1
ATOM 818 C CA . ARG A 1 102 ? 5.113 -25.172 -21.672 1 96.06 102 ARG A CA 1
ATOM 819 C C . ARG A 1 102 ? 6.637 -25.266 -21.641 1 96.06 102 ARG A C 1
ATOM 821 O O . ARG A 1 102 ? 7.195 -26.031 -20.844 1 96.06 102 ARG A O 1
ATOM 828 N N . GLU A 1 103 ? 7.215 -24.438 -22.484 1 96.44 103 GLU A N 1
ATOM 829 C CA . GLU A 1 103 ? 8.672 -24.484 -22.578 1 96.44 103 GLU A CA 1
ATOM 830 C C . GLU A 1 103 ? 9.312 -23.984 -21.281 1 96.44 103 GLU A C 1
ATOM 832 O O . GLU A 1 103 ? 10.375 -24.469 -20.891 1 96.44 103 GLU A O 1
ATOM 837 N N . ALA A 1 104 ? 8.695 -23.062 -20.641 1 97.75 104 ALA A N 1
ATOM 838 C CA . ALA A 1 104 ? 9.203 -22.562 -19.359 1 97.75 104 ALA A CA 1
ATOM 839 C C . ALA A 1 104 ? 9.203 -23.672 -18.312 1 97.75 104 ALA A C 1
ATOM 841 O O . ALA A 1 104 ? 10.219 -23.906 -17.641 1 97.75 104 ALA A O 1
ATOM 842 N N . PHE A 1 105 ? 8.078 -24.375 -18.188 1 98.5 105 PHE A N 1
ATOM 843 C CA . PHE A 1 105 ? 8 -25.453 -17.203 1 98.5 105 PHE A CA 1
ATOM 844 C C . PHE A 1 105 ? 8.969 -26.578 -17.547 1 98.5 105 PHE A C 1
ATOM 846 O O . PHE A 1 105 ? 9.555 -27.188 -16.672 1 98.5 105 PHE A O 1
ATOM 853 N N . ARG A 1 106 ? 9.141 -26.859 -18.844 1 98 106 ARG A N 1
ATOM 854 C CA . ARG A 1 106 ? 10.117 -27.859 -19.25 1 98 106 ARG A CA 1
ATOM 855 C C . ARG A 1 106 ? 11.531 -27.469 -18.844 1 98 106 ARG A C 1
ATOM 857 O O . ARG A 1 106 ? 12.289 -28.281 -18.328 1 98 106 ARG A O 1
ATOM 864 N N . TYR A 1 107 ? 11.836 -26.203 -19.156 1 98.12 107 TYR A N 1
ATOM 865 C CA . TYR A 1 107 ? 13.156 -25.688 -18.797 1 98.12 107 TYR A CA 1
ATOM 866 C C . TYR A 1 107 ? 13.391 -25.812 -17.297 1 98.12 107 TYR A C 1
ATOM 868 O O . TYR A 1 107 ? 14.453 -26.25 -16.859 1 98.12 107 TYR A O 1
ATOM 876 N N . ILE A 1 108 ? 12.438 -25.438 -16.469 1 98.62 108 ILE A N 1
ATOM 877 C CA . ILE A 1 108 ? 12.547 -25.469 -15.016 1 98.62 108 ILE A CA 1
ATOM 878 C C . ILE A 1 108 ? 12.719 -26.906 -14.539 1 98.62 108 ILE A C 1
ATOM 880 O O . ILE A 1 108 ? 13.539 -27.188 -13.664 1 98.62 108 ILE A O 1
ATOM 884 N N . TYR A 1 109 ? 11.898 -27.766 -15.102 1 98.69 109 TYR A N 1
ATOM 885 C CA . TYR A 1 109 ? 12.008 -29.172 -14.742 1 98.69 109 TYR A CA 1
ATOM 886 C C . TYR A 1 109 ? 13.414 -29.703 -15.016 1 98.69 109 TYR A C 1
ATOM 888 O O . TYR A 1 109 ? 14.008 -30.375 -14.164 1 98.69 109 TYR A O 1
ATOM 896 N N . LEU A 1 110 ? 13.977 -29.375 -16.141 1 98.31 110 LEU A N 1
ATOM 897 C CA . LEU A 1 110 ? 15.258 -29.922 -16.594 1 98.31 110 LEU A CA 1
ATOM 898 C C . LEU A 1 110 ? 16.406 -29.312 -15.805 1 98.31 110 LEU A C 1
ATOM 900 O O . LEU A 1 110 ? 17.406 -29.984 -15.523 1 98.31 110 LEU A O 1
ATOM 904 N N . HIS A 1 111 ? 16.297 -28.078 -15.438 1 98.25 111 HIS A N 1
ATOM 905 C CA . HIS A 1 111 ? 17.484 -27.375 -14.961 1 98.25 111 HIS A CA 1
ATOM 906 C C . HIS A 1 111 ? 17.359 -27 -13.484 1 98.25 111 HIS A C 1
ATOM 908 O O . HIS A 1 111 ? 18.359 -26.734 -12.82 1 98.25 111 HIS A O 1
ATOM 914 N N . HIS A 1 112 ? 16.062 -27 -12.961 1 98.19 112 HIS A N 1
ATOM 915 C CA . HIS A 1 112 ? 15.898 -26.422 -11.633 1 98.19 112 HIS A CA 1
ATOM 916 C C . HIS A 1 112 ? 14.953 -27.266 -10.773 1 98.19 112 HIS A C 1
ATOM 918 O O . HIS A 1 112 ? 14.469 -26.797 -9.742 1 98.19 112 HIS A O 1
ATOM 924 N N . PHE A 1 113 ? 14.688 -28.484 -11.164 1 98.31 113 PHE A N 1
ATOM 925 C CA . PHE A 1 113 ? 13.688 -29.328 -10.516 1 98.31 113 PHE A CA 1
ATOM 926 C C . PHE A 1 113 ? 14.023 -29.516 -9.039 1 98.31 113 PHE A C 1
ATOM 928 O O . PHE A 1 113 ? 13.125 -29.547 -8.195 1 98.31 113 PHE A O 1
ATOM 935 N N . GLN A 1 114 ? 15.297 -29.594 -8.719 1 97.81 114 GLN A N 1
ATOM 936 C CA . GLN A 1 114 ? 15.703 -29.891 -7.348 1 97.81 114 GLN A CA 1
ATOM 937 C C . GLN A 1 114 ? 16.078 -28.609 -6.598 1 97.81 114 GLN A C 1
ATOM 939 O O . GLN A 1 114 ? 16.328 -28.641 -5.395 1 97.81 114 GLN A O 1
ATOM 944 N N . ASP A 1 115 ? 16.016 -27.469 -7.281 1 98.31 115 ASP A N 1
ATOM 945 C CA . ASP A 1 115 ? 16.438 -26.203 -6.68 1 98.31 115 ASP A CA 1
ATOM 946 C C . ASP A 1 115 ? 15.359 -25.625 -5.781 1 98.31 115 ASP A C 1
ATOM 948 O O . ASP A 1 115 ? 15.625 -24.734 -4.977 1 98.31 115 ASP A O 1
ATOM 952 N N . ALA A 1 116 ? 14.078 -26.125 -5.898 1 98.56 116 ALA A N 1
ATOM 953 C CA . ALA A 1 116 ? 12.953 -25.609 -5.117 1 98.56 116 ALA A CA 1
ATOM 954 C C . ALA A 1 116 ? 11.914 -26.703 -4.883 1 98.56 116 ALA A C 1
ATOM 956 O O . ALA A 1 116 ? 12.016 -27.797 -5.441 1 98.56 116 ALA A O 1
ATOM 957 N N . ASP A 1 117 ? 11.039 -26.422 -4.012 1 98.44 117 ASP A N 1
ATOM 958 C CA . ASP A 1 117 ? 9.945 -27.344 -3.701 1 98.44 117 ASP A CA 1
ATOM 959 C C . ASP A 1 117 ? 8.641 -26.859 -4.328 1 98.44 117 ASP A C 1
ATOM 961 O O . ASP A 1 117 ? 7.719 -27.656 -4.535 1 98.44 117 ASP A O 1
ATOM 965 N N . TRP A 1 118 ? 8.594 -25.609 -4.512 1 98.94 118 TRP A N 1
ATOM 966 C CA . TRP A 1 118 ? 7.414 -24.969 -5.062 1 98.94 118 TRP A CA 1
ATOM 967 C C . TRP A 1 118 ? 7.781 -24.078 -6.254 1 98.94 118 TRP A C 1
ATOM 969 O O . TRP A 1 118 ? 8.812 -23.422 -6.246 1 98.94 118 TRP A O 1
ATOM 979 N N . PHE A 1 119 ? 6.941 -24.078 -7.285 1 98.94 119 PHE A N 1
ATOM 980 C CA . PHE A 1 119 ? 7.195 -23.375 -8.531 1 98.94 119 PHE A CA 1
ATOM 981 C C . PHE A 1 119 ? 6.066 -22.391 -8.836 1 98.94 119 PHE A C 1
ATOM 983 O O . PHE A 1 119 ? 4.949 -22.812 -9.148 1 98.94 119 PHE A O 1
ATOM 990 N N . PHE A 1 120 ? 6.359 -21.125 -8.727 1 98.94 120 PHE A N 1
ATOM 991 C CA . PHE A 1 120 ? 5.355 -20.062 -8.812 1 98.94 120 PHE A CA 1
ATOM 992 C C . PHE A 1 120 ? 5.496 -19.297 -10.125 1 98.94 120 PHE A C 1
ATOM 994 O O . PHE A 1 120 ? 6.566 -18.75 -10.414 1 98.94 120 PHE A O 1
ATOM 1001 N N . LYS A 1 121 ? 4.418 -19.25 -10.891 1 98.81 121 LYS A N 1
ATOM 1002 C CA . LYS A 1 121 ? 4.344 -18.469 -12.125 1 98.81 121 LYS A CA 1
ATOM 1003 C C . LYS A 1 121 ? 3.744 -17.094 -11.875 1 98.81 121 LYS A C 1
ATOM 1005 O O . LYS A 1 121 ? 2.693 -16.969 -11.242 1 98.81 121 LYS A O 1
ATOM 1010 N N . ALA A 1 122 ? 4.375 -16.062 -12.344 1 98.56 122 ALA A N 1
ATOM 1011 C CA . ALA A 1 122 ? 3.838 -14.703 -12.305 1 98.56 122 ALA A CA 1
ATOM 1012 C C . ALA A 1 122 ? 4.016 -14 -13.648 1 98.56 122 ALA A C 1
ATOM 1014 O O . ALA A 1 122 ? 4.84 -14.422 -14.469 1 98.56 122 ALA A O 1
ATOM 1015 N N . ASP A 1 123 ? 3.238 -13 -13.938 1 97.56 123 ASP A N 1
ATOM 1016 C CA . ASP A 1 123 ? 3.436 -12.102 -15.07 1 97.56 123 ASP A CA 1
ATOM 1017 C C . ASP A 1 123 ? 4.336 -10.93 -14.695 1 97.56 123 ASP A C 1
ATOM 1019 O O . ASP A 1 123 ? 4.645 -10.727 -13.516 1 97.56 123 ASP A O 1
ATOM 1023 N N . ASP A 1 124 ? 4.746 -10.148 -15.695 1 97.25 124 ASP A N 1
ATOM 1024 C CA . ASP A 1 124 ? 5.691 -9.07 -15.438 1 97.25 124 ASP A CA 1
ATOM 1025 C C . ASP A 1 124 ? 4.965 -7.812 -14.961 1 97.25 124 ASP A C 1
ATOM 1027 O O . ASP A 1 124 ? 5.551 -6.727 -14.93 1 97.25 124 ASP A O 1
ATOM 1031 N N . ASP A 1 125 ? 3.66 -7.922 -14.609 1 97.56 125 ASP A N 1
ATOM 1032 C CA . ASP A 1 125 ? 2.904 -6.867 -13.938 1 97.56 125 ASP A CA 1
ATOM 1033 C C . ASP A 1 125 ? 2.174 -7.406 -12.711 1 97.56 125 ASP A C 1
ATOM 1035 O O . ASP A 1 125 ? 1.098 -6.922 -12.359 1 97.56 125 ASP A O 1
ATOM 1039 N N . THR A 1 126 ? 2.703 -8.477 -12.141 1 98.31 126 THR A N 1
ATOM 1040 C CA . THR A 1 126 ? 2.215 -9.062 -10.891 1 98.31 126 THR A CA 1
ATOM 1041 C C . THR A 1 126 ? 3.102 -8.656 -9.719 1 98.31 126 THR A C 1
ATOM 1043 O O . THR A 1 126 ? 4.328 -8.656 -9.836 1 98.31 126 THR A O 1
ATOM 1046 N N . TYR A 1 127 ? 2.492 -8.195 -8.617 1 98.19 127 TYR A N 1
ATOM 1047 C CA . TYR A 1 127 ? 3.215 -8.055 -7.359 1 98.19 127 TYR A CA 1
ATOM 1048 C C . TYR A 1 127 ? 2.945 -9.234 -6.434 1 98.19 127 TYR A C 1
ATOM 1050 O O . TYR A 1 127 ? 1.797 -9.656 -6.281 1 98.19 127 TYR A O 1
ATOM 1058 N N . VAL A 1 128 ? 4.027 -9.695 -5.766 1 98.81 128 VAL A N 1
ATOM 1059 C CA . VAL A 1 128 ? 3.885 -10.906 -4.965 1 98.81 128 VAL A CA 1
ATOM 1060 C C . VAL A 1 128 ? 4.469 -10.68 -3.572 1 98.81 128 VAL A C 1
ATOM 1062 O O . VAL A 1 128 ? 5.582 -10.172 -3.436 1 98.81 128 VAL A O 1
ATOM 1065 N N . VAL A 1 129 ? 3.699 -10.984 -2.539 1 98.69 129 VAL A N 1
ATOM 1066 C CA . VAL A 1 129 ? 4.203 -11.109 -1.175 1 98.69 129 VAL A CA 1
ATOM 1067 C C . VAL A 1 129 ? 4.668 -12.539 -0.923 1 98.69 129 VAL A C 1
ATOM 1069 O O . VAL A 1 129 ? 3.906 -13.375 -0.422 1 98.69 129 VAL A O 1
ATOM 1072 N N . VAL A 1 130 ? 5.918 -12.758 -1.165 1 98.81 130 VAL A N 1
ATOM 1073 C CA . VAL A 1 130 ? 6.457 -14.109 -1.207 1 98.81 130 VAL A CA 1
ATOM 1074 C C . VAL A 1 130 ? 6.352 -14.758 0.174 1 98.81 130 VAL A C 1
ATOM 1076 O O . VAL A 1 130 ? 6.121 -15.961 0.289 1 98.81 130 VAL A O 1
ATOM 1079 N N . GLU A 1 131 ? 6.469 -13.969 1.26 1 98.44 131 GLU A N 1
ATOM 1080 C CA . GLU A 1 131 ? 6.32 -14.469 2.623 1 98.44 131 GLU A CA 1
ATOM 1081 C C . GLU A 1 131 ? 4.934 -15.062 2.844 1 98.44 131 GLU A C 1
ATOM 1083 O O . GLU A 1 131 ? 4.793 -16.094 3.514 1 98.44 131 GLU A O 1
ATOM 1088 N N . ASN A 1 132 ? 3.971 -14.453 2.266 1 98.5 132 ASN A N 1
ATOM 1089 C CA . ASN A 1 132 ? 2.609 -14.953 2.424 1 98.5 132 ASN A CA 1
ATOM 1090 C C . ASN A 1 132 ? 2.367 -16.188 1.571 1 98.5 132 ASN A C 1
ATOM 1092 O O . ASN A 1 132 ? 1.606 -17.078 1.961 1 98.5 132 ASN A O 1
ATOM 1096 N N . LEU A 1 133 ? 3.014 -16.266 0.389 1 98.88 133 LEU A N 1
ATOM 1097 C CA . LEU A 1 133 ? 2.998 -17.5 -0.382 1 98.88 133 LEU A CA 1
ATOM 1098 C C . LEU A 1 133 ? 3.549 -18.656 0.442 1 98.88 133 LEU A C 1
ATOM 1100 O O . LEU A 1 133 ? 2.926 -19.719 0.52 1 98.88 133 LEU A O 1
ATOM 1104 N N . ARG A 1 134 ? 4.668 -18.438 1.094 1 98.69 134 ARG A N 1
ATOM 1105 C CA . ARG A 1 134 ? 5.289 -19.469 1.915 1 98.69 134 ARG A CA 1
ATOM 1106 C C . ARG A 1 134 ? 4.383 -19.859 3.078 1 98.69 134 ARG A C 1
ATOM 1108 O O . ARG A 1 134 ? 4.254 -21.047 3.396 1 98.69 134 ARG A O 1
ATOM 1115 N N . PHE A 1 135 ? 3.842 -18.828 3.67 1 97.69 135 PHE A N 1
ATOM 1116 C CA . PHE A 1 135 ? 2.949 -19.094 4.793 1 97.69 135 PHE A CA 1
ATOM 1117 C C . PHE A 1 135 ? 1.804 -20 4.371 1 97.69 135 PHE A C 1
ATOM 1119 O O . PHE A 1 135 ? 1.496 -20.984 5.062 1 97.69 135 PHE A O 1
ATOM 1126 N N . MET A 1 136 ? 1.17 -19.703 3.254 1 98 136 MET A N 1
ATOM 1127 C CA . MET A 1 136 ? 0.093 -20.531 2.727 1 98 136 MET A CA 1
ATOM 1128 C C . MET A 1 136 ? 0.581 -21.953 2.471 1 98 136 MET A C 1
ATOM 1130 O O . MET A 1 136 ? -0.105 -22.922 2.807 1 98 136 MET A O 1
ATOM 1134 N N . LEU A 1 137 ? 1.769 -22.125 2.002 1 98.44 137 LEU A N 1
ATOM 1135 C CA . LEU A 1 137 ? 2.293 -23.406 1.54 1 98.44 137 LEU A CA 1
ATOM 1136 C C . LEU A 1 137 ? 2.74 -24.266 2.719 1 98.44 137 LEU A C 1
ATOM 1138 O O . LEU A 1 137 ? 2.969 -25.469 2.564 1 98.44 137 LEU A O 1
ATOM 1142 N N . LEU A 1 138 ? 2.861 -23.672 3.912 1 97.12 138 LEU A N 1
ATOM 1143 C CA . LEU A 1 138 ? 3.223 -24.438 5.102 1 97.12 138 LEU A CA 1
ATOM 1144 C C . LEU A 1 138 ? 2.209 -25.531 5.371 1 97.12 138 LEU A C 1
ATOM 1146 O O . LEU A 1 138 ? 2.529 -26.531 6.023 1 97.12 138 LEU A O 1
ATOM 1150 N N . SER A 1 139 ? 1.026 -25.391 4.836 1 96.12 139 SER A N 1
ATOM 1151 C CA . SER A 1 139 ? -0.045 -26.359 5.09 1 96.12 139 SER A CA 1
ATOM 1152 C C . SER A 1 139 ? -0.055 -27.469 4.039 1 96.12 139 SER A C 1
ATOM 1154 O O . SER A 1 139 ? -0.949 -28.312 4.035 1 96.12 139 SER A O 1
ATOM 1156 N N . TYR A 1 140 ? 0.865 -27.469 3.168 1 97.75 140 TYR A N 1
ATOM 1157 C CA . TYR A 1 140 ? 0.915 -28.438 2.072 1 97.75 140 TYR A CA 1
ATOM 1158 C C . TYR A 1 140 ? 2.264 -29.141 2.031 1 97.75 140 TYR A C 1
ATOM 1160 O O . TYR A 1 140 ? 3.225 -28.688 2.66 1 97.75 140 TYR A O 1
ATOM 1168 N N . GLU A 1 141 ? 2.26 -30.234 1.279 1 97.94 141 GLU A N 1
ATOM 1169 C CA . GLU A 1 141 ? 3.484 -31 1.069 1 97.94 141 GLU A CA 1
ATOM 1170 C C . GLU A 1 141 ? 3.895 -31 -0.401 1 97.94 141 GLU A C 1
ATOM 1172 O O . GLU A 1 141 ? 3.082 -31.297 -1.279 1 97.94 141 GLU A O 1
ATOM 1177 N N . PRO A 1 142 ? 5.168 -30.688 -0.649 1 98.12 142 PRO A N 1
ATOM 1178 C CA . PRO A 1 142 ? 5.625 -30.641 -2.039 1 98.12 142 PRO A CA 1
ATOM 1179 C C . PRO A 1 142 ? 5.516 -31.984 -2.756 1 98.12 142 PRO A C 1
ATOM 1181 O O . PRO A 1 142 ? 5.461 -32.031 -3.988 1 98.12 142 PRO A O 1
ATOM 1184 N N . LYS A 1 143 ? 5.5 -33.062 -1.999 1 98.12 143 LYS A N 1
ATOM 1185 C CA . LYS A 1 143 ? 5.426 -34.375 -2.586 1 98.12 143 LYS A CA 1
ATOM 1186 C C . LYS A 1 143 ? 3.992 -34.75 -2.984 1 98.12 143 LYS A C 1
ATOM 1188 O O . LYS A 1 143 ? 3.756 -35.75 -3.646 1 98.12 143 LYS A O 1
ATOM 1193 N N . GLU A 1 144 ? 3.031 -33.906 -2.539 1 98.31 144 GLU A N 1
ATOM 1194 C CA . GLU A 1 144 ? 1.65 -34.062 -2.994 1 98.31 144 GLU A CA 1
ATOM 1195 C C . GLU A 1 144 ? 1.373 -33.125 -4.188 1 98.31 144 GLU A C 1
ATOM 1197 O O . GLU A 1 144 ? 1.995 -32.094 -4.324 1 98.31 144 GLU A O 1
ATOM 1202 N N . PRO A 1 145 ? 0.477 -33.594 -5.094 1 98.38 145 PRO A N 1
ATOM 1203 C CA . PRO A 1 145 ? 0.154 -32.75 -6.246 1 98.38 145 PRO A CA 1
ATOM 1204 C C . PRO A 1 145 ? -0.693 -31.547 -5.867 1 98.38 145 PRO A C 1
ATOM 1206 O O . PRO A 1 145 ? -1.907 -31.656 -5.688 1 98.38 145 PRO A O 1
ATOM 1209 N N . VAL A 1 146 ? -0.085 -30.422 -5.742 1 98.19 146 VAL A N 1
ATOM 1210 C CA . VAL A 1 146 ? -0.733 -29.188 -5.293 1 98.19 146 VAL A CA 1
ATOM 1211 C C . VAL A 1 146 ? -0.702 -28.156 -6.414 1 98.19 146 VAL A C 1
ATOM 1213 O O . VAL A 1 146 ? 0.33 -27.969 -7.062 1 98.19 146 VAL A O 1
ATOM 1216 N N . TYR A 1 147 ? -1.801 -27.578 -6.715 1 98.56 147 TYR A N 1
ATOM 1217 C CA . TYR A 1 147 ? -2.031 -26.5 -7.68 1 98.56 147 TYR A CA 1
ATOM 1218 C C . TYR A 1 147 ? -2.93 -25.422 -7.094 1 98.56 147 TYR A C 1
ATOM 1220 O O . TYR A 1 147 ? -4.121 -25.641 -6.879 1 98.56 147 TYR A O 1
ATOM 1228 N N . LEU A 1 148 ? -2.295 -24.219 -6.758 1 98.56 148 LEU A N 1
ATOM 1229 C CA . LEU A 1 148 ? -3.043 -23.172 -6.066 1 98.56 148 LEU A CA 1
ATOM 1230 C C . LEU A 1 148 ? -2.926 -21.844 -6.797 1 98.56 148 LEU A C 1
ATOM 1232 O O . LEU A 1 148 ? -1.923 -21.578 -7.469 1 98.56 148 LEU A O 1
ATOM 1236 N N . GLY A 1 149 ? -3.828 -20.953 -6.711 1 98.31 149 GLY A N 1
ATOM 1237 C CA . GLY A 1 149 ? -4 -19.641 -7.293 1 98.31 149 GLY A CA 1
ATOM 1238 C C . GLY A 1 149 ? -5.41 -19.094 -7.133 1 98.31 149 GLY A C 1
ATOM 1239 O O . GLY A 1 149 ? -6.102 -19.422 -6.168 1 98.31 149 GLY A O 1
ATOM 1240 N N . CYS A 1 150 ? -5.73 -18.141 -7.953 1 97.19 150 CYS A N 1
ATOM 1241 C CA . CYS A 1 150 ? -7.125 -17.734 -8.055 1 97.19 150 CYS A CA 1
ATOM 1242 C C . CYS A 1 150 ? -7.914 -18.672 -8.953 1 97.19 150 CYS A C 1
ATOM 1244 O O . CYS A 1 150 ? -7.742 -18.656 -10.172 1 97.19 150 CYS A O 1
ATOM 1246 N N . LYS A 1 151 ? -8.836 -19.375 -8.383 1 97.19 151 LYS A N 1
ATOM 1247 C CA . LYS A 1 151 ? -9.469 -20.484 -9.086 1 97.19 151 LYS A CA 1
ATOM 1248 C C . LYS A 1 151 ? -10.672 -20.016 -9.906 1 97.19 151 LYS A C 1
ATOM 1250 O O . LYS A 1 151 ? -11.57 -19.359 -9.375 1 97.19 151 LYS A O 1
ATOM 1255 N N . PHE A 1 152 ? -10.602 -20.344 -11.148 1 95.62 152 PHE A N 1
ATOM 1256 C CA . PHE A 1 152 ? -11.719 -20.172 -12.078 1 95.62 152 PHE A CA 1
ATOM 1257 C C . PHE A 1 152 ? -12.32 -21.531 -12.438 1 95.62 152 PHE A C 1
ATOM 1259 O O . PHE A 1 152 ? -11.656 -22.562 -12.336 1 95.62 152 PHE A O 1
ATOM 1266 N N . GLN A 1 153 ? -13.531 -21.516 -12.867 1 90.94 153 GLN A N 1
ATOM 1267 C CA . GLN A 1 153 ? -14.219 -22.797 -13.055 1 90.94 153 GLN A CA 1
ATOM 1268 C C . GLN A 1 153 ? -14.516 -23.047 -14.531 1 90.94 153 GLN A C 1
ATOM 1270 O O . GLN A 1 153 ? -14.383 -24.172 -15.008 1 90.94 153 GLN A O 1
ATOM 1275 N N . PRO A 1 154 ? -14.828 -22.062 -15.242 1 86.44 154 PRO A N 1
ATOM 1276 C CA . PRO A 1 154 ? -15.258 -22.359 -16.609 1 86.44 154 PRO A CA 1
ATOM 1277 C C . PRO A 1 154 ? -14.141 -22.953 -17.469 1 86.44 154 PRO A C 1
ATOM 1279 O O . PRO A 1 154 ? -12.961 -22.672 -17.234 1 86.44 154 PRO A O 1
ATOM 1282 N N . TYR A 1 155 ? -14.469 -23.922 -18.359 1 82.5 155 TYR A N 1
ATOM 1283 C CA . TYR A 1 155 ? -13.633 -24.422 -19.453 1 82.5 155 TYR A CA 1
ATOM 1284 C C . TYR A 1 155 ? -12.727 -25.547 -18.969 1 82.5 155 TYR A C 1
ATOM 1286 O O . TYR A 1 155 ? -12.023 -26.156 -19.766 1 82.5 155 TYR A O 1
ATOM 1294 N N . ALA A 1 156 ? -12.625 -25.719 -17.672 1 82.12 156 ALA A N 1
ATOM 1295 C CA . ALA A 1 156 ? -11.867 -26.844 -17.141 1 82.12 156 ALA A CA 1
ATOM 1296 C C . ALA A 1 156 ? -12.656 -27.562 -16.047 1 82.12 156 ALA A C 1
ATOM 1298 O O . ALA A 1 156 ? -13.094 -26.938 -15.07 1 82.12 156 ALA A O 1
ATOM 1299 N N . LYS A 1 157 ? -12.805 -28.797 -16.141 1 82.31 157 LYS A N 1
ATOM 1300 C CA . LYS A 1 157 ? -13.648 -29.609 -15.266 1 82.31 157 LYS A CA 1
ATOM 1301 C C . LYS A 1 157 ? -13.266 -29.422 -13.797 1 82.31 157 LYS A C 1
ATOM 1303 O O . LYS A 1 157 ? -14.133 -29.359 -12.93 1 82.31 157 LYS A O 1
ATOM 1308 N N . HIS A 1 158 ? -12.023 -29.297 -13.523 1 87.5 158 HIS A N 1
ATOM 1309 C CA . HIS A 1 158 ? -11.578 -29.188 -12.133 1 87.5 158 HIS A CA 1
ATOM 1310 C C . HIS A 1 158 ? -11.047 -27.797 -11.828 1 87.5 158 HIS A C 1
ATOM 1312 O O . HIS A 1 158 ? -10.352 -27.594 -10.828 1 87.5 158 HIS A O 1
ATOM 1318 N N . GLY A 1 159 ? -11.336 -26.891 -12.742 1 92.69 159 GLY A N 1
ATOM 1319 C CA . GLY A 1 159 ? -10.938 -25.5 -12.57 1 92.69 159 GLY A CA 1
ATOM 1320 C C . GLY A 1 159 ? -9.508 -25.234 -13 1 92.69 159 GLY A C 1
ATOM 1321 O O . GLY A 1 159 ? -8.789 -26.156 -13.398 1 92.69 159 GLY A O 1
ATOM 1322 N N . TYR A 1 160 ? -9.188 -24.047 -13.078 1 96.31 160 TYR A N 1
ATOM 1323 C CA . TYR A 1 160 ? -7.852 -23.547 -13.398 1 96.31 160 TYR A CA 1
ATOM 1324 C C . TYR A 1 160 ? -7.547 -22.266 -12.648 1 96.31 160 TYR A C 1
ATOM 1326 O O . TYR A 1 160 ? -8.43 -21.672 -12.031 1 96.31 160 TYR A O 1
ATOM 1334 N N . MET A 1 161 ? -6.309 -21.891 -12.57 1 98.06 161 MET A N 1
ATOM 1335 C CA . MET A 1 161 ? -5.902 -20.719 -11.828 1 98.06 161 MET A CA 1
ATOM 1336 C C . MET A 1 161 ? -5.652 -19.531 -12.766 1 98.06 161 MET A C 1
ATOM 1338 O O . MET A 1 161 ? -5.066 -19.703 -13.836 1 98.06 161 MET A O 1
ATOM 1342 N N . SER A 1 162 ? -6.141 -18.359 -12.344 1 96.31 162 SER A N 1
ATOM 1343 C CA . SER A 1 162 ? -5.895 -17.141 -13.102 1 96.31 162 SER A CA 1
ATOM 1344 C C . SER A 1 162 ? -4.41 -16.984 -13.43 1 96.31 162 SER A C 1
ATOM 1346 O O . SER A 1 162 ? -3.564 -17.031 -12.531 1 96.31 162 SER A O 1
ATOM 1348 N N . GLY A 1 163 ? -4.141 -16.734 -14.688 1 96.06 163 GLY A N 1
ATOM 1349 C CA . GLY A 1 163 ? -2.764 -16.516 -15.102 1 96.06 163 GLY A CA 1
ATOM 1350 C C . GLY A 1 163 ? -2.17 -15.234 -14.531 1 96.06 163 GLY A C 1
ATOM 1351 O O . GLY A 1 163 ? -1.032 -15.234 -14.055 1 96.06 163 GLY A O 1
ATOM 1352 N N . GLY A 1 164 ? -2.936 -14.195 -14.531 1 95.56 164 GLY A N 1
ATOM 1353 C CA . GLY A 1 164 ? -2.477 -12.883 -14.102 1 95.56 164 GLY A CA 1
ATOM 1354 C C . GLY A 1 164 ? -2.184 -12.812 -12.617 1 95.56 164 GLY A C 1
ATOM 1355 O O . GLY A 1 164 ? -1.222 -12.164 -12.195 1 95.56 164 GLY A O 1
ATOM 1356 N N . ALA A 1 165 ? -3.002 -13.523 -11.82 1 97.25 165 ALA A N 1
ATOM 1357 C CA . ALA A 1 165 ? -2.783 -13.547 -10.383 1 97.25 165 ALA A CA 1
ATOM 1358 C C . ALA A 1 165 ? -1.581 -14.422 -10.023 1 97.25 165 ALA A C 1
ATOM 1360 O O . ALA A 1 165 ? -1.037 -14.312 -8.922 1 97.25 165 ALA A O 1
ATOM 1361 N N . GLY A 1 166 ? -1.19 -15.266 -11.008 1 98.44 166 GLY A N 1
ATOM 1362 C CA . GLY A 1 166 ? -0.151 -16.25 -10.734 1 98.44 166 GLY A CA 1
ATOM 1363 C C . GLY A 1 166 ? -0.682 -17.516 -10.094 1 98.44 166 GLY A C 1
ATOM 1364 O O . GLY A 1 166 ? -1.815 -17.547 -9.609 1 98.44 166 GLY A O 1
ATOM 1365 N N . TYR A 1 167 ? 0.122 -18.547 -10.18 1 98.81 167 TYR A N 1
ATOM 1366 C CA . TYR A 1 167 ? -0.228 -19.812 -9.555 1 98.81 167 TYR A CA 1
ATOM 1367 C C . TYR A 1 167 ? 1.022 -20.609 -9.188 1 98.81 167 TYR A C 1
ATOM 1369 O O . TYR A 1 167 ? 2.107 -20.344 -9.711 1 98.81 167 TYR A O 1
ATOM 1377 N N . VAL A 1 168 ? 0.841 -21.531 -8.266 1 98.94 168 VAL A N 1
ATOM 1378 C CA . VAL A 1 168 ? 1.978 -22.281 -7.73 1 98.94 168 VAL A CA 1
ATOM 1379 C C . VAL A 1 168 ? 1.729 -23.781 -7.875 1 98.94 168 VAL A C 1
ATOM 1381 O O . VAL A 1 168 ? 0.604 -24.25 -7.699 1 98.94 168 VAL A O 1
ATOM 1384 N N . LEU A 1 169 ? 2.752 -24.469 -8.297 1 98.88 169 LEU A N 1
ATOM 1385 C CA . LEU A 1 169 ? 2.766 -25.938 -8.391 1 98.88 169 LEU A CA 1
ATOM 1386 C C . LEU A 1 169 ? 3.734 -26.531 -7.379 1 98.88 169 LEU A C 1
ATOM 1388 O O . LEU A 1 169 ? 4.824 -26 -7.16 1 98.88 169 LEU A O 1
ATOM 1392 N N . SER A 1 170 ? 3.32 -27.625 -6.793 1 98.88 170 SER A N 1
ATOM 1393 C CA . SER A 1 170 ? 4.277 -28.422 -6.031 1 98.88 170 SER A CA 1
ATOM 1394 C C . SER A 1 170 ? 5.258 -29.141 -6.957 1 98.88 170 SER A C 1
ATOM 1396 O O . SER A 1 170 ? 5.047 -29.188 -8.172 1 98.88 170 SER A O 1
ATOM 1398 N N . ARG A 1 171 ? 6.262 -29.609 -6.379 1 98.75 171 ARG A N 1
ATOM 1399 C CA . ARG A 1 171 ? 7.227 -30.406 -7.137 1 98.75 171 ARG A CA 1
ATOM 1400 C C . ARG A 1 171 ? 6.547 -31.594 -7.816 1 98.75 171 ARG A C 1
ATOM 1402 O O . ARG A 1 171 ? 6.812 -31.875 -8.984 1 98.75 171 ARG A O 1
ATOM 1409 N N . GLU A 1 172 ? 5.699 -32.281 -7.062 1 98.81 172 GLU A N 1
ATOM 1410 C CA . GLU A 1 172 ? 4.961 -33.406 -7.633 1 98.81 172 GLU A CA 1
ATOM 1411 C C . GLU A 1 172 ? 4.094 -32.969 -8.805 1 98.81 172 GLU A C 1
ATOM 1413 O O . GLU A 1 172 ? 4.027 -33.625 -9.828 1 98.81 172 GLU A O 1
ATOM 1418 N N . ALA A 1 173 ? 3.439 -31.844 -8.648 1 98.81 173 ALA A N 1
ATOM 1419 C CA . ALA A 1 173 ? 2.588 -31.344 -9.719 1 98.81 173 ALA A CA 1
ATOM 1420 C C . ALA A 1 173 ? 3.412 -31.016 -10.961 1 98.81 173 ALA A C 1
ATOM 1422 O O . ALA A 1 173 ? 2.982 -31.266 -12.086 1 98.81 173 ALA A O 1
ATOM 1423 N N . LEU A 1 174 ? 4.559 -30.391 -10.781 1 98.88 174 LEU A N 1
ATOM 1424 C CA . LEU A 1 174 ? 5.434 -30.078 -11.898 1 98.88 174 LEU A CA 1
ATOM 1425 C C . LEU A 1 174 ? 5.883 -31.344 -12.617 1 98.88 174 LEU A C 1
ATOM 1427 O O . LEU A 1 174 ? 5.906 -31.406 -13.844 1 98.88 174 LEU A O 1
ATOM 1431 N N . ASP A 1 175 ? 6.223 -32.312 -11.859 1 98.81 175 ASP A N 1
ATOM 1432 C CA . ASP A 1 175 ? 6.641 -33.562 -12.438 1 98.81 175 ASP A CA 1
ATOM 1433 C C . ASP A 1 175 ? 5.527 -34.188 -13.289 1 98.81 175 ASP A C 1
ATOM 1435 O O . ASP A 1 175 ? 5.758 -34.594 -14.43 1 98.81 175 ASP A O 1
ATOM 1439 N N . ARG A 1 176 ? 4.375 -34.219 -12.75 1 98.5 176 ARG A N 1
ATOM 1440 C CA . ARG A 1 176 ? 3.238 -34.781 -13.469 1 98.5 176 ARG A CA 1
ATOM 1441 C C . ARG A 1 176 ? 2.932 -33.969 -14.734 1 98.5 176 ARG A C 1
ATOM 1443 O O . ARG A 1 176 ? 2.564 -34.562 -15.758 1 98.5 176 ARG A O 1
ATOM 1450 N N . LEU A 1 177 ? 3.064 -32.688 -14.625 1 98.31 177 LEU A N 1
ATOM 1451 C CA . LEU A 1 177 ? 2.783 -31.844 -15.766 1 98.31 177 LEU A CA 1
ATOM 1452 C C . LEU A 1 177 ? 3.758 -32.125 -16.906 1 98.31 177 LEU A C 1
ATOM 1454 O O . LEU A 1 177 ? 3.34 -32.406 -18.031 1 98.31 177 LEU A O 1
ATOM 1458 N N . VAL A 1 178 ? 5.047 -32.094 -16.641 1 98.19 178 VAL A N 1
ATOM 1459 C CA . VAL A 1 178 ? 6.09 -32.156 -17.656 1 98.19 178 VAL A CA 1
ATOM 1460 C C . VAL A 1 178 ? 6.238 -33.594 -18.172 1 98.19 178 VAL A C 1
ATOM 1462 O O . VAL A 1 178 ? 6.336 -33.812 -19.375 1 98.19 178 VAL A O 1
ATOM 1465 N N . ASN A 1 179 ? 6.184 -34.531 -17.312 1 97.88 179 ASN A N 1
ATOM 1466 C CA . ASN A 1 179 ? 6.457 -35.906 -17.703 1 97.88 179 ASN A CA 1
ATOM 1467 C C . ASN A 1 179 ? 5.168 -36.688 -18 1 97.88 179 ASN A C 1
ATOM 1469 O O . ASN A 1 179 ? 5.188 -37.688 -18.719 1 97.88 179 ASN A O 1
ATOM 1473 N N . GLY A 1 180 ? 4.09 -36.25 -17.438 1 97.06 180 GLY A N 1
ATOM 1474 C CA . GLY A 1 180 ? 2.828 -36.938 -17.609 1 97.06 180 GLY A CA 1
ATOM 1475 C C . GLY A 1 180 ? 1.935 -36.312 -18.656 1 97.06 180 GLY A C 1
ATOM 1476 O O . GLY A 1 180 ? 1.489 -37 -19.594 1 97.06 180 GLY A O 1
ATOM 1477 N N . ALA A 1 181 ? 1.705 -35 -18.562 1 96.5 181 ALA A N 1
ATOM 1478 C CA . ALA A 1 181 ? 0.704 -34.344 -19.391 1 96.5 181 ALA A CA 1
ATOM 1479 C C . ALA A 1 181 ? 1.298 -33.875 -20.719 1 96.5 181 ALA A C 1
ATOM 1481 O O . ALA A 1 181 ? 0.746 -34.188 -21.781 1 96.5 181 ALA A O 1
ATOM 1482 N N . PHE A 1 182 ? 2.445 -33.25 -20.719 1 95.69 182 PHE A N 1
ATOM 1483 C CA . PHE A 1 182 ? 3.002 -32.562 -21.891 1 95.69 182 PHE A CA 1
ATOM 1484 C C . PHE A 1 182 ? 3.229 -33.562 -23.016 1 95.69 182 PHE A C 1
ATOM 1486 O O . PHE A 1 182 ? 2.988 -33.281 -24.188 1 95.69 182 PHE A O 1
ATOM 1493 N N . PRO A 1 183 ? 3.66 -34.812 -22.766 1 95.12 183 PRO A N 1
ATOM 1494 C CA . PRO A 1 183 ? 3.93 -35.75 -23.844 1 95.12 183 PRO A CA 1
ATOM 1495 C C . PRO A 1 183 ? 2.654 -36.312 -24.484 1 95.12 183 PRO A C 1
ATOM 1497 O O . PRO A 1 183 ? 2.709 -36.938 -25.531 1 95.12 183 PRO A O 1
ATOM 1500 N N . ASN A 1 184 ? 1.501 -36.062 -23.906 1 92.94 184 ASN A N 1
ATOM 1501 C CA . ASN A 1 184 ? 0.239 -36.594 -24.391 1 92.94 184 ASN A CA 1
ATOM 1502 C C . ASN A 1 184 ? -0.62 -35.531 -25.047 1 92.94 184 ASN A C 1
ATOM 1504 O O . ASN A 1 184 ? -1.425 -34.875 -24.375 1 92.94 184 ASN A O 1
ATOM 1508 N N . PRO A 1 185 ? -0.605 -35.375 -26.281 1 88.19 185 PRO A N 1
ATOM 1509 C CA . PRO A 1 185 ? -1.343 -34.312 -26.969 1 88.19 185 PRO A CA 1
ATOM 1510 C C . PRO A 1 185 ? -2.857 -34.469 -26.859 1 88.19 185 PRO A C 1
ATOM 1512 O O . PRO A 1 185 ? -3.604 -33.531 -27.062 1 88.19 185 PRO A O 1
ATOM 1515 N N . MET A 1 186 ? -3.32 -35.656 -26.578 1 87 186 MET A N 1
ATOM 1516 C CA . MET A 1 186 ? -4.754 -35.875 -26.453 1 87 186 MET A CA 1
ATOM 1517 C C . MET A 1 186 ? -5.305 -35.219 -25.188 1 87 186 MET A C 1
ATOM 1519 O O . MET A 1 186 ? -6.41 -34.688 -25.203 1 87 186 MET A O 1
ATOM 1523 N N . THR A 1 187 ? -4.492 -35.25 -24.219 1 85.56 187 THR A N 1
ATOM 1524 C CA . THR A 1 187 ? -4.977 -34.719 -22.938 1 85.56 187 THR A CA 1
ATOM 1525 C C . THR A 1 187 ? -4.371 -33.344 -22.656 1 85.56 187 THR A C 1
ATOM 1527 O O . THR A 1 187 ? -4.887 -32.594 -21.828 1 85.56 187 THR A O 1
ATOM 1530 N N . CYS A 1 188 ? -3.32 -33.062 -23.297 1 90.38 188 CYS A N 1
ATOM 1531 C CA . CYS A 1 188 ? -2.668 -31.75 -23.188 1 90.38 188 CYS A CA 1
ATOM 1532 C C . CYS A 1 188 ? -2.277 -31.234 -24.578 1 90.38 188 CYS A C 1
ATOM 1534 O O . CYS A 1 188 ? -1.099 -31.25 -24.938 1 90.38 188 CYS A O 1
ATOM 1536 N N . PRO A 1 189 ? -3.305 -30.797 -25.25 1 83.75 189 PRO A N 1
ATOM 1537 C CA . PRO A 1 189 ? -3.037 -30.391 -26.641 1 83.75 189 PRO A CA 1
ATOM 1538 C C . PRO A 1 189 ? -2.273 -29.078 -26.719 1 83.75 189 PRO A C 1
ATOM 1540 O O . PRO A 1 189 ? -2.318 -28.266 -25.781 1 83.75 189 PRO A O 1
ATOM 1543 N N . LEU A 1 190 ? -1.515 -29.016 -27.766 1 79.31 190 LEU A N 1
ATOM 1544 C CA . LEU A 1 190 ? -0.919 -27.734 -28.109 1 79.31 190 LEU A CA 1
ATOM 1545 C C . LEU A 1 190 ? -1.948 -26.812 -28.766 1 79.31 190 LEU A C 1
ATOM 1547 O O . LEU A 1 190 ? -2.203 -26.906 -29.969 1 79.31 190 LEU A O 1
ATOM 1551 N N . LEU A 1 191 ? -2.867 -26.297 -27.953 1 68.81 191 LEU A N 1
ATOM 1552 C CA . LEU A 1 191 ? -3.975 -25.484 -28.438 1 68.81 191 LEU A CA 1
ATOM 1553 C C . LEU A 1 191 ? -3.629 -24 -28.359 1 68.81 191 LEU A C 1
ATOM 1555 O O . LEU A 1 191 ? -2.766 -23.594 -27.578 1 68.81 191 LEU A O 1
ATOM 1559 N N . GLN A 1 192 ? -4.355 -23.359 -29.266 1 73.75 192 GLN A N 1
ATOM 1560 C CA . GLN A 1 192 ? -4.359 -21.906 -29.125 1 73.75 192 GLN A CA 1
ATOM 1561 C C . GLN A 1 192 ? -5.301 -21.453 -28.016 1 73.75 192 GLN A C 1
ATOM 1563 O O . GLN A 1 192 ? -6.25 -22.172 -27.672 1 73.75 192 GLN A O 1
ATOM 1568 N N . GLY A 1 193 ? -4.977 -20.469 -27.312 1 81.94 193 GLY A N 1
ATOM 1569 C CA . GLY A 1 193 ? -5.844 -19.922 -26.281 1 81.94 193 GLY A CA 1
ATOM 1570 C C . GLY A 1 193 ? -5.086 -19.438 -25.062 1 81.94 193 GLY A C 1
ATOM 1571 O O . GLY A 1 193 ? -3.869 -19.266 -25.109 1 81.94 193 GLY A O 1
ATOM 1572 N N . ALA A 1 194 ? -5.945 -19.312 -24 1 89.62 194 ALA A N 1
ATOM 1573 C CA . ALA A 1 194 ? -5.383 -18.75 -22.766 1 89.62 194 ALA A CA 1
ATOM 1574 C C . ALA A 1 194 ? -4.5 -19.766 -22.062 1 89.62 194 ALA A C 1
ATOM 1576 O O . ALA A 1 194 ? -4.898 -20.922 -21.859 1 89.62 194 ALA A O 1
ATOM 1577 N N . GLU A 1 195 ? -3.295 -19.391 -21.734 1 93.25 195 GLU A N 1
ATOM 1578 C CA . GLU A 1 195 ? -2.309 -20.297 -21.156 1 93.25 195 GLU A CA 1
ATOM 1579 C C . GLU A 1 195 ? -2.785 -20.844 -19.812 1 93.25 195 GLU A C 1
ATOM 1581 O O . GLU A 1 195 ? -2.508 -22 -19.469 1 93.25 195 GLU A O 1
ATOM 1586 N N . ASP A 1 196 ? -3.586 -20.031 -18.984 1 94.5 196 ASP A N 1
ATOM 1587 C CA . ASP A 1 196 ? -4.023 -20.469 -17.672 1 94.5 196 ASP A CA 1
ATOM 1588 C C . ASP A 1 196 ? -5.082 -21.562 -17.766 1 94.5 196 ASP A C 1
ATOM 1590 O O . ASP A 1 196 ? -5.09 -22.5 -16.984 1 94.5 196 ASP A O 1
ATOM 1594 N N . ILE A 1 197 ? -5.918 -21.516 -18.828 1 93.44 197 ILE A N 1
ATOM 1595 C CA . ILE A 1 197 ? -6.883 -22.578 -19.062 1 93.44 197 ILE A CA 1
ATOM 1596 C C . ILE A 1 197 ? -6.152 -23.859 -19.453 1 93.44 197 ILE A C 1
ATOM 1598 O O . ILE A 1 197 ? -6.426 -24.922 -18.906 1 93.44 197 ILE A O 1
ATOM 1602 N N . ASN A 1 198 ? -5.211 -23.734 -20.359 1 94.25 198 ASN A N 1
ATOM 1603 C CA . ASN A 1 198 ? -4.504 -24.906 -20.875 1 94.25 198 ASN A CA 1
ATOM 1604 C C . ASN A 1 198 ? -3.711 -25.609 -19.781 1 94.25 198 ASN A C 1
ATOM 1606 O O . ASN A 1 198 ? -3.682 -26.844 -19.719 1 94.25 198 ASN A O 1
ATOM 1610 N N . VAL A 1 199 ? -3.051 -24.859 -18.938 1 95.81 199 VAL A N 1
ATOM 1611 C CA . VAL A 1 199 ? -2.287 -25.484 -17.859 1 95.81 199 VAL A CA 1
ATOM 1612 C C . VAL A 1 199 ? -3.234 -26.219 -16.922 1 95.81 199 VAL A C 1
ATOM 1614 O O . VAL A 1 199 ? -2.922 -27.312 -16.453 1 95.81 199 VAL A O 1
ATOM 1617 N N . GLY A 1 200 ? -4.426 -25.625 -16.625 1 95.31 200 GLY A N 1
ATOM 1618 C CA . GLY A 1 200 ? -5.418 -26.281 -15.797 1 95.31 200 GLY A CA 1
ATOM 1619 C C . GLY A 1 200 ? -5.918 -27.578 -16.375 1 95.31 200 GLY A C 1
ATOM 1620 O O . GLY A 1 200 ? -6.043 -28.578 -15.672 1 95.31 200 GLY A O 1
ATOM 1621 N N . VAL A 1 201 ? -6.172 -27.578 -17.672 1 93.69 201 VAL A N 1
ATOM 1622 C CA . VAL A 1 201 ? -6.648 -28.766 -18.375 1 93.69 201 VAL A CA 1
ATOM 1623 C C . VAL A 1 201 ? -5.578 -29.859 -18.328 1 93.69 201 VAL A C 1
ATOM 1625 O O . VAL A 1 201 ? -5.879 -31.031 -18.062 1 93.69 201 VAL A O 1
ATOM 1628 N N . CYS A 1 202 ? -4.363 -29.5 -18.609 1 95.5 202 CYS A N 1
ATOM 1629 C CA . CYS A 1 202 ? -3.262 -30.453 -18.641 1 95.5 202 CYS A CA 1
ATOM 1630 C C . CYS A 1 202 ? -3.025 -31.047 -17.25 1 95.5 202 CYS A C 1
ATOM 1632 O O . CYS A 1 202 ? -2.809 -32.25 -17.109 1 95.5 202 CYS A O 1
ATOM 1634 N N . LEU A 1 203 ? -3.07 -30.172 -16.219 1 96.94 203 LEU A N 1
ATOM 1635 C CA . LEU A 1 203 ? -2.873 -30.641 -14.852 1 96.94 203 LEU A CA 1
ATOM 1636 C C . LEU A 1 203 ? -3.992 -31.594 -14.438 1 96.94 203 LEU A C 1
ATOM 1638 O O . LEU A 1 203 ? -3.734 -32.625 -13.82 1 96.94 203 LEU A O 1
ATOM 1642 N N . ALA A 1 204 ? -5.184 -31.312 -14.758 1 94.25 204 ALA A N 1
ATOM 1643 C CA . ALA A 1 204 ? -6.324 -32.156 -14.43 1 94.25 204 ALA A CA 1
ATOM 1644 C C . ALA A 1 204 ? -6.172 -33.531 -15.062 1 94.25 204 ALA A C 1
ATOM 1646 O O . ALA A 1 204 ? -6.562 -34.531 -14.461 1 94.25 204 ALA A O 1
ATOM 1647 N N . ALA A 1 205 ? -5.637 -33.562 -16.203 1 94 205 ALA A N 1
ATOM 1648 C CA . ALA A 1 205 ? -5.473 -34.812 -16.938 1 94 205 ALA A CA 1
ATOM 1649 C C . ALA A 1 205 ? -4.535 -35.781 -16.203 1 94 205 ALA A C 1
ATOM 1651 O O . ALA A 1 205 ? -4.574 -37 -16.422 1 94 205 ALA A O 1
ATOM 1652 N N . VAL A 1 206 ? -3.736 -35.25 -15.398 1 96.25 206 VAL A N 1
ATOM 1653 C CA . VAL A 1 206 ? -2.779 -36.094 -14.695 1 96.25 206 VAL A CA 1
ATOM 1654 C C . VAL A 1 206 ? -3.096 -36.094 -13.203 1 96.25 206 VAL A C 1
ATOM 1656 O O . VAL A 1 206 ? -2.205 -36.312 -12.375 1 96.25 206 VAL A O 1
ATOM 1659 N N . GLY A 1 207 ? -4.281 -35.719 -12.82 1 95.19 207 GLY A N 1
ATOM 1660 C CA . GLY A 1 207 ? -4.789 -35.906 -11.469 1 95.19 207 GLY A CA 1
ATOM 1661 C C . GLY A 1 207 ? -4.418 -34.75 -10.531 1 95.19 207 GLY A C 1
ATOM 1662 O O . GLY A 1 207 ? -4.402 -34.938 -9.312 1 95.19 207 GLY A O 1
ATOM 1663 N N . VAL A 1 208 ? -3.982 -33.656 -11.016 1 96.31 208 VAL A N 1
ATOM 1664 C CA . VAL A 1 208 ? -3.697 -32.5 -10.195 1 96.31 208 VAL A CA 1
ATOM 1665 C C . VAL A 1 208 ? -4.867 -31.516 -10.266 1 96.31 208 VAL A C 1
ATOM 1667 O O . VAL A 1 208 ? -5.105 -30.891 -11.305 1 96.31 208 VAL A O 1
ATOM 1670 N N . GLU A 1 209 ? -5.578 -31.375 -9.195 1 90.06 209 GLU A N 1
ATOM 1671 C CA . GLU A 1 209 ? -6.742 -30.5 -9.195 1 90.06 209 GLU A CA 1
ATOM 1672 C C . GLU A 1 209 ? -6.434 -29.188 -8.484 1 90.06 209 GLU A C 1
ATOM 1674 O O . GLU A 1 209 ? -5.609 -29.156 -7.562 1 90.06 209 GLU A O 1
ATOM 1679 N N . GLY A 1 210 ? -7.152 -28.203 -8.961 1 90.75 210 GLY A N 1
ATOM 1680 C CA . GLY A 1 210 ? -7 -26.891 -8.328 1 90.75 210 GLY A CA 1
ATOM 1681 C C . GLY A 1 210 ? -7.543 -26.844 -6.914 1 90.75 210 GLY A C 1
ATOM 1682 O O . GLY A 1 210 ? -8.656 -27.312 -6.656 1 90.75 210 GLY A O 1
ATOM 1683 N N . GLY A 1 211 ? -6.75 -26.359 -6.027 1 94.75 211 GLY A N 1
ATOM 1684 C CA . GLY A 1 211 ? -7.168 -26.266 -4.641 1 94.75 211 GLY A CA 1
ATOM 1685 C C . GLY A 1 211 ? -7.715 -24.891 -4.277 1 94.75 211 GLY A C 1
ATOM 1686 O O . GLY A 1 211 ? -7.789 -24 -5.129 1 94.75 211 GLY A O 1
ATOM 1687 N N . ASP A 1 212 ? -8.227 -24.797 -3.051 1 96.12 212 ASP A N 1
ATOM 1688 C CA . ASP A 1 212 ? -8.734 -23.547 -2.484 1 96.12 212 ASP A CA 1
ATOM 1689 C C . ASP A 1 212 ? -7.641 -22.797 -1.726 1 96.12 212 ASP A C 1
ATOM 1691 O O . ASP A 1 212 ? -7.184 -23.266 -0.677 1 96.12 212 ASP A O 1
ATOM 1695 N N . SER A 1 213 ? -7.23 -21.688 -2.289 1 97.25 213 SER A N 1
ATOM 1696 C CA . SER A 1 213 ? -6.125 -20.938 -1.695 1 97.25 213 SER A CA 1
ATOM 1697 C C . SER A 1 213 ? -6.637 -19.844 -0.759 1 97.25 213 SER A C 1
ATOM 1699 O O . SER A 1 213 ? -5.852 -19.078 -0.211 1 97.25 213 SER A O 1
ATOM 1701 N N . ARG A 1 214 ? -7.953 -19.703 -0.534 1 95.88 214 ARG A N 1
ATOM 1702 C CA . ARG A 1 214 ? -8.523 -18.672 0.337 1 95.88 214 ARG A CA 1
ATOM 1703 C C . ARG A 1 214 ? -8.164 -18.938 1.795 1 95.88 214 ARG A C 1
ATOM 1705 O O . ARG A 1 214 ? -7.789 -20.047 2.16 1 95.88 214 ARG A O 1
ATOM 1712 N N . ASP A 1 215 ? -8.234 -17.891 2.574 1 94.12 215 ASP A N 1
ATOM 1713 C CA . ASP A 1 215 ? -7.945 -18.062 3.994 1 94.12 215 ASP A CA 1
ATOM 1714 C C . ASP A 1 215 ? -9.156 -18.625 4.738 1 94.12 215 ASP A C 1
ATOM 1716 O O . ASP A 1 215 ? -10.164 -18.984 4.121 1 94.12 215 ASP A O 1
ATOM 1720 N N . GLU A 1 216 ? -9.039 -18.797 6.004 1 90.75 216 GLU A N 1
ATOM 1721 C CA . GLU A 1 216 ? -10.062 -19.453 6.812 1 90.75 216 GLU A CA 1
ATOM 1722 C C . GLU A 1 216 ? -11.359 -18.641 6.816 1 90.75 216 GLU A C 1
ATOM 1724 O O . GLU A 1 216 ? -12.422 -19.172 7.137 1 90.75 216 GLU A O 1
ATOM 1729 N N . HIS A 1 217 ? -11.297 -17.375 6.414 1 90.06 217 HIS A N 1
ATOM 1730 C CA . HIS A 1 217 ? -12.477 -16.516 6.395 1 90.06 217 HIS A CA 1
ATOM 1731 C C . HIS A 1 217 ? -13.047 -16.406 4.988 1 90.06 217 HIS A C 1
ATOM 1733 O O . HIS A 1 217 ? -14.023 -15.68 4.766 1 90.06 217 HIS A O 1
ATOM 1739 N N . GLY A 1 218 ? -12.398 -17.078 4.07 1 92.75 218 GLY A N 1
ATOM 1740 C CA . GLY A 1 218 ? -12.828 -16.984 2.686 1 92.75 218 GLY A CA 1
ATOM 1741 C C . GLY A 1 218 ? -12.195 -15.828 1.943 1 92.75 218 GLY A C 1
ATOM 1742 O O . GLY A 1 218 ? -12.578 -15.523 0.813 1 92.75 218 GLY A O 1
ATOM 1743 N N . GLY A 1 219 ? -11.258 -15.156 2.568 1 93.69 219 GLY A N 1
ATOM 1744 C CA . GLY A 1 219 ? -10.562 -14.047 1.931 1 93.69 219 GLY A CA 1
ATOM 1745 C C . GLY A 1 219 ? -9.609 -14.492 0.835 1 93.69 219 GLY A C 1
ATOM 1746 O O . GLY A 1 219 ? -8.93 -15.516 0.972 1 93.69 219 GLY A O 1
ATOM 1747 N N . TRP A 1 220 ? -9.562 -13.742 -0.177 1 95.25 220 TRP A N 1
ATOM 1748 C CA . TRP A 1 220 ? -8.773 -14.109 -1.348 1 95.25 220 TRP A CA 1
ATOM 1749 C C . TRP A 1 220 ? -7.293 -13.805 -1.123 1 95.25 220 TRP A C 1
ATOM 1751 O O . TRP A 1 220 ? -6.945 -12.734 -0.617 1 95.25 220 TRP A O 1
ATOM 1761 N N . ARG A 1 221 ? -6.461 -14.742 -1.533 1 97.38 221 ARG A N 1
ATOM 1762 C CA . ARG A 1 221 ? -5.02 -14.547 -1.409 1 97.38 221 ARG A CA 1
ATOM 1763 C C . ARG A 1 221 ? -4.402 -14.156 -2.746 1 97.38 221 ARG A C 1
ATOM 1765 O O . ARG A 1 221 ? -3.391 -13.453 -2.787 1 97.38 221 ARG A O 1
ATOM 1772 N N . PHE A 1 222 ? -4.949 -14.664 -3.816 1 98.12 222 PHE A N 1
ATOM 1773 C CA . PHE A 1 222 ? -4.492 -14.336 -5.16 1 98.12 222 PHE A CA 1
ATOM 1774 C C . PHE A 1 222 ? -5.484 -13.422 -5.863 1 98.12 222 PHE A C 1
ATOM 1776 O O . PHE A 1 222 ? -6.609 -13.828 -6.168 1 98.12 222 PHE A O 1
ATOM 1783 N N . LEU A 1 223 ? -5.051 -12.211 -6.164 1 95.81 223 LEU A N 1
ATOM 1784 C CA . LEU A 1 223 ? -5.973 -11.211 -6.695 1 95.81 223 LEU A CA 1
ATOM 1785 C C . LEU A 1 223 ? -5.695 -10.945 -8.172 1 95.81 223 LEU A C 1
ATOM 1787 O O . LEU A 1 223 ? -4.645 -10.398 -8.523 1 95.81 223 LEU A O 1
ATOM 1791 N N . PRO A 1 224 ? -6.641 -11.242 -9.039 1 95.25 224 PRO A N 1
ATOM 1792 C CA . PRO A 1 224 ? -6.375 -11.219 -10.477 1 95.25 224 PRO A CA 1
ATOM 1793 C C . PRO A 1 224 ? -6.535 -9.82 -11.078 1 95.25 224 PRO A C 1
ATOM 1795 O O . PRO A 1 224 ? -6.367 -9.641 -12.289 1 95.25 224 PRO A O 1
ATOM 1798 N N . PHE A 1 225 ? -6.906 -8.805 -10.234 1 92.12 225 PHE A N 1
ATOM 1799 C CA . PHE A 1 225 ? -7.012 -7.414 -10.664 1 92.12 225 PHE A CA 1
ATOM 1800 C C . PHE A 1 225 ? -6.191 -6.508 -9.758 1 92.12 225 PHE A C 1
ATOM 1802 O O . PHE A 1 225 ? -5.531 -6.984 -8.828 1 92.12 225 PHE A O 1
ATOM 1809 N N . ALA A 1 226 ? -6.27 -5.266 -10.141 1 87.62 226 ALA A N 1
ATOM 1810 C CA . ALA A 1 226 ? -5.586 -4.297 -9.289 1 87.62 226 ALA A CA 1
ATOM 1811 C C . ALA A 1 226 ? -6.195 -4.273 -7.891 1 87.62 226 ALA A C 1
ATOM 1813 O O . ALA A 1 226 ? -7.391 -4.52 -7.723 1 87.62 226 ALA A O 1
ATOM 1814 N N . THR A 1 227 ? -5.383 -3.924 -6.914 1 89.69 227 THR A N 1
ATOM 1815 C CA . THR A 1 227 ? -5.801 -3.965 -5.516 1 89.69 227 THR A CA 1
ATOM 1816 C C . THR A 1 227 ? -7.062 -3.133 -5.301 1 89.69 227 THR A C 1
ATOM 1818 O O . THR A 1 227 ? -8.008 -3.586 -4.652 1 89.69 227 THR A O 1
ATOM 1821 N N . TRP A 1 228 ? -7.031 -1.942 -5.883 1 86.75 228 TRP A N 1
ATOM 1822 C CA . TRP A 1 228 ? -8.156 -1.041 -5.645 1 86.75 228 TRP A CA 1
ATOM 1823 C C . TRP A 1 228 ? -9.438 -1.595 -6.254 1 86.75 228 TRP A C 1
ATOM 1825 O O . TRP A 1 228 ? -10.531 -1.334 -5.754 1 86.75 228 TRP A O 1
ATOM 1835 N N . ASN A 1 229 ? -9.367 -2.424 -7.301 1 86.5 229 ASN A N 1
ATOM 1836 C CA . ASN A 1 229 ? -10.539 -3.064 -7.879 1 86.5 229 ASN A CA 1
ATOM 1837 C C . ASN A 1 229 ? -11.234 -3.975 -6.871 1 86.5 229 ASN A C 1
ATOM 1839 O O . ASN A 1 229 ? -12.461 -4.137 -6.91 1 86.5 229 ASN A O 1
ATOM 1843 N N . HIS A 1 230 ? -10.43 -4.551 -6.023 1 88.44 230 HIS A N 1
ATOM 1844 C CA . HIS A 1 230 ? -10.961 -5.535 -5.086 1 88.44 230 HIS A CA 1
ATOM 1845 C C . HIS A 1 230 ? -11.422 -4.871 -3.793 1 88.44 230 HIS A C 1
ATOM 1847 O O . HIS A 1 230 ? -12.469 -5.219 -3.252 1 88.44 230 HIS A O 1
ATOM 1853 N N . VAL A 1 231 ? -10.695 -3.898 -3.342 1 87.88 231 VAL A N 1
ATOM 1854 C CA . VAL A 1 231 ? -10.906 -3.4 -1.987 1 87.88 231 VAL A CA 1
ATOM 1855 C C . VAL A 1 231 ? -11.906 -2.244 -2.01 1 87.88 231 VAL A C 1
ATOM 1857 O O . VAL A 1 231 ? -12.445 -1.862 -0.969 1 87.88 231 VAL A O 1
ATOM 1860 N N . ASP A 1 232 ? -12.016 -1.619 -3.143 1 81.44 232 ASP A N 1
ATOM 1861 C CA . ASP A 1 232 ? -12.938 -0.495 -3.248 1 81.44 232 ASP A CA 1
ATOM 1862 C C . ASP A 1 232 ? -14.391 -0.962 -3.133 1 81.44 232 ASP A C 1
ATOM 1864 O O . ASP A 1 232 ? -14.852 -1.783 -3.93 1 81.44 232 ASP A O 1
ATOM 1868 N N . PRO A 1 233 ? -15.141 -0.36 -2.221 1 76.62 233 PRO A N 1
ATOM 1869 C CA . PRO A 1 233 ? -16.531 -0.77 -2.051 1 76.62 233 PRO A CA 1
ATOM 1870 C C . PRO A 1 233 ? -17.453 -0.156 -3.1 1 76.62 233 PRO A C 1
ATOM 1872 O O . PRO A 1 233 ? -18.625 -0.542 -3.199 1 76.62 233 PRO A O 1
ATOM 1875 N N . LEU A 1 234 ? -16.906 0.791 -3.863 1 70.5 234 LEU A N 1
ATOM 1876 C CA . LEU A 1 234 ? -17.797 1.575 -4.707 1 70.5 234 LEU A CA 1
ATOM 1877 C C . LEU A 1 234 ? -17.938 0.938 -6.086 1 70.5 234 LEU A C 1
ATOM 1879 O O . LEU A 1 234 ? -16.938 0.664 -6.754 1 70.5 234 LEU A O 1
ATOM 1883 N N . PRO A 1 235 ? -19.141 0.674 -6.363 1 61.16 235 PRO A N 1
ATOM 1884 C CA . PRO A 1 235 ? -19.391 0.156 -7.711 1 61.16 235 PRO A CA 1
ATOM 1885 C C . PRO A 1 235 ? -19.094 1.186 -8.805 1 61.16 235 PRO A C 1
ATOM 1887 O O . PRO A 1 235 ? -18.875 0.819 -9.961 1 61.16 235 PRO A O 1
ATOM 1890 N N . GLU A 1 236 ? -19.078 2.451 -8.422 1 57.09 236 GLU A N 1
ATOM 1891 C CA . GLU A 1 236 ? -19.078 3.49 -9.445 1 57.09 236 GLU A CA 1
ATOM 1892 C C . GLU A 1 236 ? -17.672 3.793 -9.93 1 57.09 236 GLU A C 1
ATOM 1894 O O . GLU A 1 236 ? -17.484 4.562 -10.867 1 57.09 236 GLU A O 1
ATOM 1899 N N . HIS A 1 237 ? -16.844 3.223 -9.211 1 57.53 237 HIS A N 1
ATOM 1900 C CA . HIS A 1 237 ? -15.516 3.625 -9.664 1 57.53 237 HIS A CA 1
ATOM 1901 C C . HIS A 1 237 ? -15.133 2.902 -10.953 1 57.53 237 HIS A C 1
ATOM 1903 O O . HIS A 1 237 ? -15.586 1.783 -11.203 1 57.53 237 HIS A O 1
ATOM 1909 N N . GLU A 1 238 ? -14.562 3.654 -11.859 1 53.81 238 GLU A N 1
ATOM 1910 C CA . GLU A 1 238 ? -13.977 3.086 -13.07 1 53.81 238 GLU A CA 1
ATOM 1911 C C . GLU A 1 238 ? -13.078 1.896 -12.742 1 53.81 238 GLU A C 1
ATOM 1913 O O . GLU A 1 238 ? -12.414 1.876 -11.695 1 53.81 238 GLU A O 1
ATOM 1918 N N . GLY A 1 239 ? -13.445 0.726 -13.297 1 56.66 239 GLY A N 1
ATOM 1919 C CA . GLY A 1 239 ? -12.562 -0.421 -13.164 1 56.66 239 GLY A CA 1
ATOM 1920 C C . GLY A 1 239 ? -13.133 -1.509 -12.273 1 56.66 239 GLY A C 1
ATOM 1921 O O . GLY A 1 239 ? -12.383 -2.25 -11.633 1 56.66 239 GLY A O 1
ATOM 1922 N N . ILE A 1 240 ? -14.352 -1.31 -12.172 1 62 240 ILE A N 1
ATOM 1923 C CA . ILE A 1 240 ? -15.125 -2.318 -11.453 1 62 240 ILE A CA 1
ATOM 1924 C C . ILE A 1 240 ? -14.812 -3.703 -12.016 1 62 240 ILE A C 1
ATOM 1926 O O . ILE A 1 240 ? -14.516 -3.846 -13.203 1 62 240 ILE A O 1
ATOM 1930 N N . ILE A 1 241 ? -14.633 -4.555 -11.078 1 71.88 241 ILE A N 1
ATOM 1931 C CA . ILE A 1 241 ? -14.492 -5.957 -11.453 1 71.88 241 ILE A CA 1
ATOM 1932 C C . ILE A 1 241 ? -15.547 -6.312 -12.5 1 71.88 241 ILE A C 1
ATOM 1934 O O . ILE A 1 241 ? -16.734 -6.082 -12.297 1 71.88 241 ILE A O 1
ATOM 1938 N N . PRO A 1 242 ? -15.031 -6.723 -13.688 1 76.19 242 PRO A N 1
ATOM 1939 C CA . PRO A 1 242 ? -15.953 -7.07 -14.773 1 76.19 242 PRO A CA 1
ATOM 1940 C C . PRO A 1 242 ? -16.953 -8.148 -14.375 1 76.19 242 PRO A C 1
ATOM 1942 O O . PRO A 1 242 ? -16.656 -8.992 -13.523 1 76.19 242 PRO A O 1
ATOM 1945 N N . GLU A 1 243 ? -18.047 -8.133 -15.016 1 76.69 243 GLU A N 1
ATOM 1946 C CA . GLU A 1 243 ? -19.125 -9.062 -14.719 1 76.69 243 GLU A CA 1
ATOM 1947 C C . GLU A 1 243 ? -18.688 -10.508 -14.945 1 76.69 243 GLU A C 1
ATOM 1949 O O . GLU A 1 243 ? -19.094 -11.414 -14.211 1 76.69 243 GLU A O 1
ATOM 1954 N N . TRP A 1 244 ? -17.922 -10.711 -15.969 1 81.69 244 TRP A N 1
ATOM 1955 C CA . TRP A 1 244 ? -17.484 -12.07 -16.281 1 81.69 244 TRP A CA 1
ATOM 1956 C C . TRP A 1 244 ? -16.766 -12.688 -15.086 1 81.69 244 TRP A C 1
ATOM 1958 O O . TRP A 1 244 ? -16.766 -13.914 -14.914 1 81.69 244 TRP A O 1
ATOM 1968 N N . PHE A 1 245 ? -16.109 -11.789 -14.328 1 86.69 245 PHE A N 1
ATOM 1969 C CA . PHE A 1 245 ? -15.312 -12.273 -13.203 1 86.69 245 PHE A CA 1
ATOM 1970 C C . PHE A 1 245 ? -16.188 -13.023 -12.203 1 86.69 245 PHE A C 1
ATOM 1972 O O . PHE A 1 245 ? -15.812 -14.094 -11.727 1 86.69 245 PHE A O 1
ATOM 1979 N N . THR A 1 246 ? -17.328 -12.531 -11.977 1 82.44 246 THR A N 1
ATOM 1980 C CA . THR A 1 246 ? -18.25 -13.141 -11.023 1 82.44 246 THR A CA 1
ATOM 1981 C C . THR A 1 246 ? -18.703 -14.508 -11.523 1 82.44 246 THR A C 1
ATOM 1983 O O . THR A 1 246 ? -18.953 -15.414 -10.727 1 82.44 246 THR A O 1
ATOM 1986 N N . ASN A 1 247 ? -18.672 -14.656 -12.82 1 87.12 247 ASN A N 1
ATOM 1987 C CA . ASN A 1 247 ? -19.125 -15.914 -13.406 1 87.12 247 ASN A CA 1
ATOM 1988 C C . ASN A 1 247 ? -17.984 -16.922 -13.508 1 87.12 247 ASN A C 1
ATOM 1990 O O . ASN A 1 247 ? -18.219 -18.125 -13.633 1 87.12 247 ASN A O 1
ATOM 1994 N N . TYR A 1 248 ? -16.828 -16.422 -13.422 1 91.56 248 TYR A N 1
ATOM 1995 C CA . TYR A 1 248 ? -15.688 -17.297 -13.656 1 91.56 248 TYR A CA 1
ATOM 1996 C C . TYR A 1 248 ? -15.125 -17.828 -12.344 1 91.56 248 TYR A C 1
ATOM 1998 O O . TYR A 1 248 ? -14.555 -18.922 -12.305 1 91.56 248 TYR A O 1
ATOM 2006 N N . THR A 1 249 ? -15.297 -17.078 -11.281 1 92.5 249 THR A N 1
ATOM 2007 C CA . THR A 1 249 ? -14.664 -17.453 -10.016 1 92.5 249 THR A CA 1
ATOM 2008 C C . THR A 1 249 ? -15.344 -18.688 -9.422 1 92.5 249 THR A C 1
ATOM 2010 O O . THR A 1 249 ? -16.562 -18.812 -9.5 1 92.5 249 THR A O 1
ATOM 2013 N N . ALA A 1 250 ? -14.531 -19.562 -8.875 1 93.94 250 ALA A N 1
ATOM 2014 C CA . ALA A 1 250 ? -15.031 -20.781 -8.258 1 93.94 250 ALA A CA 1
ATOM 2015 C C . ALA A 1 250 ? -15.68 -20.484 -6.91 1 93.94 250 ALA A C 1
ATOM 2017 O O . ALA A 1 250 ? -16.5 -21.266 -6.426 1 93.94 250 ALA A O 1
ATOM 2018 N N . TYR A 1 251 ? -15.312 -19.391 -6.273 1 91.56 251 TYR A N 1
ATOM 2019 C CA . TYR A 1 251 ? -15.805 -19 -4.957 1 91.56 251 TYR A CA 1
ATOM 2020 C C . TYR A 1 251 ? -16.375 -17.594 -4.973 1 91.56 251 TYR A C 1
ATOM 2022 O O . TYR A 1 251 ? -15.953 -16.75 -5.773 1 91.56 251 TYR A O 1
ATOM 2030 N N . PRO A 1 252 ? -17.281 -17.328 -4.078 1 85.88 252 PRO A N 1
ATOM 2031 C CA . PRO A 1 252 ? -17.828 -15.969 -4.023 1 85.88 252 PRO A CA 1
ATOM 2032 C C . PRO A 1 252 ? -16.781 -14.93 -3.639 1 85.88 252 PRO A C 1
ATOM 2034 O O . PRO A 1 252 ? -15.914 -15.203 -2.801 1 85.88 252 PRO A O 1
ATOM 2037 N N . HIS A 1 253 ? -16.906 -13.828 -4.352 1 81.25 253 HIS A N 1
ATOM 2038 C CA . HIS A 1 253 ? -16 -12.719 -4.055 1 81.25 253 HIS A CA 1
ATOM 2039 C C . HIS A 1 253 ? -16.734 -11.594 -3.322 1 81.25 253 HIS A C 1
ATOM 2041 O O . HIS A 1 253 ? -17.781 -11.133 -3.777 1 81.25 253 HIS A O 1
ATOM 2047 N N . ARG A 1 254 ? -16.203 -11.219 -2.182 1 80.62 254 ARG A N 1
ATOM 2048 C CA . ARG A 1 254 ? -16.719 -10.07 -1.443 1 80.62 254 ARG A CA 1
ATOM 2049 C C . ARG A 1 254 ? -15.961 -8.797 -1.819 1 80.62 254 ARG A C 1
ATOM 2051 O O . ARG A 1 254 ? -14.734 -8.773 -1.832 1 80.62 254 ARG A O 1
ATOM 2058 N N . ARG A 1 255 ? -16.688 -7.781 -2.174 1 77.19 255 ARG A N 1
ATOM 2059 C CA . ARG A 1 255 ? -16.031 -6.508 -2.447 1 77.19 255 ARG A CA 1
ATOM 2060 C C . ARG A 1 255 ? -15.891 -5.68 -1.175 1 77.19 255 ARG A C 1
ATOM 2062 O O . ARG A 1 255 ? -16.609 -5.914 -0.195 1 77.19 255 ARG A O 1
ATOM 2069 N N . GLY A 1 256 ? -14.906 -4.688 -1.262 1 80.19 256 GLY A N 1
ATOM 2070 C CA . GLY A 1 256 ? -14.727 -3.801 -0.124 1 80.19 256 GLY A CA 1
ATOM 2071 C C . GLY A 1 256 ? -13.648 -4.27 0.835 1 80.19 256 GLY A C 1
ATOM 2072 O O . GLY A 1 256 ? -12.805 -5.094 0.476 1 80.19 256 GLY A O 1
ATOM 2073 N N . PRO A 1 257 ? -13.672 -3.754 2.01 1 77.62 257 PRO A N 1
ATOM 2074 C CA . PRO A 1 257 ? -12.594 -3.992 2.971 1 77.62 257 PRO A CA 1
ATOM 2075 C C . PRO A 1 257 ? -12.492 -5.457 3.387 1 77.62 257 PRO A C 1
ATOM 2077 O O . PRO A 1 257 ? -11.445 -5.891 3.873 1 77.62 257 PRO A O 1
ATOM 2080 N N . GLY A 1 258 ? -13.492 -6.23 3.189 1 82.44 258 GLY A N 1
ATOM 2081 C CA . GLY A 1 258 ? -13.477 -7.621 3.611 1 82.44 258 GLY A CA 1
ATOM 2082 C C . GLY A 1 258 ? -13.133 -8.578 2.484 1 82.44 258 GLY A C 1
ATOM 2083 O O . GLY A 1 258 ? -13.234 -9.797 2.648 1 82.44 258 GLY A O 1
ATOM 2084 N N . CYS A 1 259 ? -12.695 -8.078 1.445 1 86.44 259 CYS A N 1
ATOM 2085 C CA . CYS A 1 259 ? -12.523 -8.883 0.24 1 86.44 259 CYS A CA 1
ATOM 2086 C C . CYS A 1 259 ? -11.305 -9.797 0.367 1 86.44 259 CYS A C 1
ATOM 2088 O O . CYS A 1 259 ? -11.352 -10.953 -0.052 1 86.44 259 CYS A O 1
ATOM 2090 N N . CYS A 1 260 ? -10.344 -9.336 0.947 1 92.38 260 CYS A N 1
ATOM 2091 C CA . CYS A 1 260 ? -9.055 -9.969 0.693 1 92.38 260 CYS A CA 1
ATOM 2092 C C . CYS A 1 260 ? -8.383 -10.391 1.998 1 92.38 260 CYS A C 1
ATOM 2094 O O . CYS A 1 260 ? -8.586 -9.758 3.037 1 92.38 260 CYS A O 1
ATOM 2096 N N . SER A 1 261 ? -7.672 -11.375 1.914 1 94.62 261 SER A N 1
ATOM 2097 C CA . SER A 1 261 ? -6.969 -11.945 3.061 1 94.62 261 SER A CA 1
ATOM 2098 C C . SER A 1 261 ? -5.926 -10.977 3.604 1 94.62 261 SER A C 1
ATOM 2100 O O . SER A 1 261 ? -5.293 -10.242 2.84 1 94.62 261 SER A O 1
ATOM 2102 N N . HIS A 1 262 ? -5.676 -11.031 4.941 1 94.44 262 HIS A N 1
ATOM 2103 C CA . HIS A 1 262 ? -4.574 -10.281 5.539 1 94.44 262 HIS A CA 1
ATOM 2104 C C . HIS A 1 262 ? -3.229 -10.891 5.164 1 94.44 262 HIS A C 1
ATOM 2106 O O . HIS A 1 262 ? -2.182 -10.281 5.383 1 94.44 262 HIS A O 1
ATOM 2112 N N . THR A 1 263 ? -3.311 -12.07 4.574 1 96 263 THR A N 1
ATOM 2113 C CA . THR A 1 263 ? -2.107 -12.727 4.07 1 96 263 THR A CA 1
ATOM 2114 C C . THR A 1 263 ? -2.203 -12.953 2.562 1 96 263 THR A C 1
ATOM 2116 O O . THR A 1 263 ? -1.842 -14.016 2.064 1 96 263 THR A O 1
ATOM 2119 N N . ALA A 1 264 ? -2.734 -11.992 1.906 1 97.38 264 ALA A N 1
ATOM 2120 C CA . ALA A 1 264 ? -2.807 -12.078 0.45 1 97.38 264 ALA A CA 1
ATOM 2121 C C . ALA A 1 264 ? -1.423 -12.273 -0.159 1 97.38 264 ALA A C 1
ATOM 2123 O O . ALA A 1 264 ? -0.421 -11.82 0.395 1 97.38 264 ALA A O 1
ATOM 2124 N N . VAL A 1 265 ? -1.393 -12.906 -1.33 1 98.69 265 VAL A N 1
ATOM 2125 C CA . VAL A 1 265 ? -0.144 -13.367 -1.923 1 98.69 265 VAL A CA 1
ATOM 2126 C C . VAL A 1 265 ? 0.198 -12.516 -3.145 1 98.69 265 VAL A C 1
ATOM 2128 O O . VAL A 1 265 ? 1.357 -12.148 -3.35 1 98.69 265 VAL A O 1
ATOM 2131 N N . SER A 1 266 ? -0.833 -12.211 -3.977 1 98.69 266 SER A N 1
ATOM 2132 C CA . SER A 1 266 ? -0.447 -11.562 -5.227 1 98.69 266 SER A CA 1
ATOM 2133 C C . SER A 1 266 ? -1.515 -10.578 -5.691 1 98.69 266 SER A C 1
ATOM 2135 O O . SER A 1 266 ? -2.684 -10.703 -5.32 1 98.69 266 SER A O 1
ATOM 2137 N N . PHE A 1 267 ? -1.065 -9.656 -6.449 1 97.38 267 PHE A N 1
ATOM 2138 C CA . PHE A 1 267 ? -1.869 -8.602 -7.051 1 97.38 267 PHE A CA 1
ATOM 2139 C C . PHE A 1 267 ? -1.499 -8.406 -8.516 1 97.38 267 PHE A C 1
ATOM 2141 O O . PHE A 1 267 ? -0.327 -8.211 -8.844 1 97.38 267 PHE A O 1
ATOM 2148 N N . HIS A 1 268 ? -2.527 -8.406 -9.398 1 96.69 268 HIS A N 1
ATOM 2149 C CA . HIS A 1 268 ? -2.283 -8.266 -10.828 1 96.69 268 HIS A CA 1
ATOM 2150 C C . HIS A 1 268 ? -2.471 -6.82 -11.281 1 96.69 268 HIS A C 1
ATOM 2152 O O . HIS A 1 268 ? -2.986 -5.992 -10.523 1 96.69 268 HIS A O 1
ATOM 2158 N N . TYR A 1 269 ? -1.92 -6.48 -12.445 1 95.19 269 TYR A N 1
ATOM 2159 C CA . TYR A 1 269 ? -1.998 -5.176 -13.102 1 95.19 269 TYR A CA 1
ATOM 2160 C C . TYR A 1 269 ? -1.304 -4.105 -12.266 1 95.19 269 TYR A C 1
ATOM 2162 O O . TYR A 1 269 ? -1.836 -3.008 -12.086 1 95.19 269 TYR A O 1
ATOM 2170 N N . VAL A 1 270 ? -0.209 -4.422 -11.703 1 95.25 270 VAL A N 1
ATOM 2171 C CA . VAL A 1 270 ? 0.604 -3.475 -10.945 1 95.25 270 VAL A CA 1
ATOM 2172 C C . VAL A 1 270 ? 1.653 -2.848 -11.859 1 95.25 270 VAL A C 1
ATOM 2174 O O . VAL A 1 270 ? 2.48 -3.553 -12.438 1 95.25 270 VAL A O 1
ATOM 2177 N N . ARG A 1 271 ? 1.615 -1.587 -11.961 1 91.06 271 ARG A N 1
ATOM 2178 C CA . ARG A 1 271 ? 2.561 -0.868 -12.812 1 91.06 271 ARG A CA 1
ATOM 2179 C C . ARG A 1 271 ? 3.949 -0.844 -12.18 1 91.06 271 ARG A C 1
ATOM 2181 O O . ARG A 1 271 ? 4.09 -0.971 -10.961 1 91.06 271 ARG A O 1
ATOM 2188 N N . PRO A 1 272 ? 4.969 -0.647 -13.031 1 90.12 272 PRO A N 1
ATOM 2189 C CA . PRO A 1 272 ? 6.344 -0.687 -12.531 1 90.12 272 PRO A CA 1
ATOM 2190 C C . PRO A 1 272 ? 6.578 0.269 -11.367 1 90.12 272 PRO A C 1
ATOM 2192 O O . PRO A 1 272 ? 7.191 -0.109 -10.367 1 90.12 272 PRO A O 1
ATOM 2195 N N . GLU A 1 273 ? 6.023 1.488 -11.398 1 85.38 273 GLU A N 1
ATOM 2196 C CA . GLU A 1 273 ? 6.219 2.453 -10.32 1 85.38 273 GLU A CA 1
ATOM 2197 C C . GLU A 1 273 ? 5.492 2.018 -9.055 1 85.38 273 GLU A C 1
ATOM 2199 O O . GLU A 1 273 ? 5.945 2.311 -7.941 1 85.38 273 GLU A O 1
ATOM 2204 N N . GLU A 1 274 ? 4.441 1.298 -9.242 1 90.94 274 GLU A N 1
ATOM 2205 C CA . GLU A 1 274 ? 3.65 0.844 -8.102 1 90.94 274 GLU A CA 1
ATOM 2206 C C . GLU A 1 274 ? 4.336 -0.311 -7.379 1 90.94 274 GLU A C 1
ATOM 2208 O O . GLU A 1 274 ? 4.055 -0.569 -6.207 1 90.94 274 GLU A O 1
ATOM 2213 N N . LEU A 1 275 ? 5.238 -1.01 -8.102 1 93.38 275 LEU A N 1
ATOM 2214 C CA . LEU A 1 275 ? 5.965 -2.094 -7.449 1 93.38 275 LEU A CA 1
ATOM 2215 C C . LEU A 1 275 ? 6.762 -1.575 -6.258 1 93.38 275 LEU A C 1
ATOM 2217 O O . LEU A 1 275 ? 6.758 -2.186 -5.188 1 93.38 275 LEU A O 1
ATOM 2221 N N . TYR A 1 276 ? 7.34 -0.441 -6.418 1 90.62 276 TYR A N 1
ATOM 2222 C CA . TYR A 1 276 ? 8.133 0.161 -5.352 1 90.62 276 TYR A CA 1
ATOM 2223 C C . TYR A 1 276 ? 7.23 0.722 -4.258 1 90.62 276 TYR A C 1
ATOM 2225 O O . TYR A 1 276 ? 7.57 0.66 -3.072 1 90.62 276 TYR A O 1
ATOM 2233 N N . GLU A 1 277 ? 6.16 1.284 -4.668 1 92.38 277 GLU A N 1
ATOM 2234 C CA . GLU A 1 277 ? 5.168 1.771 -3.713 1 92.38 277 GLU A CA 1
ATOM 2235 C C . GLU A 1 277 ? 4.66 0.643 -2.82 1 92.38 277 GLU A C 1
ATOM 2237 O O . GLU A 1 277 ? 4.559 0.803 -1.603 1 92.38 277 GLU A O 1
ATOM 2242 N N . TYR A 1 278 ? 4.383 -0.522 -3.445 1 95.62 278 TYR A N 1
ATOM 2243 C CA . TYR A 1 278 ? 3.914 -1.675 -2.684 1 95.62 278 TYR A CA 1
ATOM 2244 C C . TYR A 1 278 ? 4.984 -2.16 -1.715 1 95.62 278 TYR A C 1
ATOM 2246 O O . TYR A 1 278 ? 4.688 -2.486 -0.563 1 95.62 278 TYR A O 1
ATOM 2254 N N . ASP A 1 279 ? 6.207 -2.154 -2.152 1 93.56 279 ASP A N 1
ATOM 2255 C CA . ASP A 1 279 ? 7.289 -2.555 -1.258 1 93.56 279 ASP A CA 1
ATOM 2256 C C . ASP A 1 279 ? 7.352 -1.65 -0.029 1 93.56 279 ASP A C 1
ATOM 2258 O O . ASP A 1 279 ? 7.539 -2.129 1.091 1 93.56 279 ASP A O 1
ATOM 2262 N N . TYR A 1 280 ? 7.203 -0.399 -0.265 1 93.5 280 TYR A N 1
ATOM 2263 C CA . TYR A 1 280 ? 7.277 0.553 0.837 1 93.5 280 TYR A CA 1
ATOM 2264 C C . TYR A 1 280 ? 6.078 0.408 1.765 1 93.5 280 TYR A C 1
ATOM 2266 O O . TYR A 1 280 ? 6.234 0.269 2.98 1 93.5 280 TYR A O 1
ATOM 2274 N N . LEU A 1 281 ? 4.867 0.328 1.235 1 95.62 281 LEU A N 1
ATOM 2275 C CA . LEU A 1 281 ? 3.643 0.32 2.027 1 95.62 281 LEU A CA 1
ATOM 2276 C C . LEU A 1 281 ? 3.49 -0.998 2.779 1 95.62 281 LEU A C 1
ATOM 2278 O O . LEU A 1 281 ? 2.986 -1.021 3.904 1 95.62 281 LEU A O 1
ATOM 2282 N N . ILE A 1 282 ? 4 -2.094 2.189 1 95.44 282 ILE A N 1
ATOM 2283 C CA . ILE A 1 282 ? 3.738 -3.42 2.736 1 95.44 282 ILE A CA 1
ATOM 2284 C C . ILE A 1 282 ? 4.855 -3.811 3.703 1 95.44 282 ILE A C 1
ATOM 2286 O O . ILE A 1 282 ? 4.598 -4.414 4.746 1 95.44 282 ILE A O 1
ATOM 2290 N N . TYR A 1 283 ? 6.102 -3.371 3.43 1 93.38 283 TYR A N 1
ATOM 2291 C CA . TYR A 1 283 ? 7.211 -3.943 4.18 1 93.38 283 TYR A CA 1
ATOM 2292 C C . TYR A 1 283 ? 7.871 -2.891 5.066 1 93.38 283 TYR A C 1
ATOM 2294 O O . TYR A 1 283 ? 8.609 -3.227 5.996 1 93.38 283 TYR A O 1
ATOM 2302 N N . LYS A 1 284 ? 7.633 -1.646 4.758 1 92.19 284 LYS A N 1
ATOM 2303 C CA . LYS A 1 284 ? 8.406 -0.63 5.465 1 92.19 284 LYS A CA 1
ATOM 2304 C C . LYS A 1 284 ? 7.504 0.235 6.34 1 92.19 284 LYS A C 1
ATOM 2306 O O . LYS A 1 284 ? 7.734 0.358 7.547 1 92.19 284 LYS A O 1
ATOM 2311 N N . LEU A 1 285 ? 6.465 0.81 5.746 1 94.5 285 LEU A N 1
ATOM 2312 C CA . LEU A 1 285 ? 5.555 1.683 6.484 1 94.5 285 LEU A CA 1
ATOM 2313 C C . LEU A 1 285 ? 4.777 0.895 7.531 1 94.5 285 LEU A C 1
ATOM 2315 O O . LEU A 1 285 ? 4.195 -0.147 7.223 1 94.5 285 LEU A O 1
ATOM 2319 N N . ARG A 1 286 ? 4.812 1.405 8.758 1 92.56 286 ARG A N 1
ATOM 2320 C CA . ARG A 1 286 ? 4.109 0.737 9.844 1 92.56 286 ARG A CA 1
ATOM 2321 C C . ARG A 1 286 ? 3.379 1.745 10.727 1 92.56 286 ARG A C 1
ATOM 2323 O O . ARG A 1 286 ? 3.992 2.67 11.258 1 92.56 286 ARG A O 1
ATOM 2330 N N . PRO A 1 287 ? 2.041 1.554 10.836 1 95.88 287 PRO A N 1
ATOM 2331 C CA . PRO A 1 287 ? 1.369 2.361 11.859 1 95.88 287 PRO A CA 1
ATOM 2332 C C . PRO A 1 287 ? 1.822 2.02 13.273 1 95.88 287 PRO A C 1
ATOM 2334 O O . PRO A 1 287 ? 1.676 0.876 13.711 1 95.88 287 PRO A O 1
ATOM 2337 N N . TYR A 1 288 ? 2.324 2.973 13.945 1 95.62 288 TYR A N 1
ATOM 2338 C CA . TYR A 1 288 ? 2.865 2.727 15.273 1 95.62 288 TYR A CA 1
ATOM 2339 C C . TYR A 1 288 ? 1.78 2.232 16.219 1 95.62 288 TYR A C 1
ATOM 2341 O O . TYR A 1 288 ? 0.699 2.822 16.297 1 95.62 288 TYR A O 1
ATOM 2349 N N . GLY A 1 289 ? 2.072 1.097 16.906 1 93.69 289 GLY A N 1
ATOM 2350 C CA . GLY A 1 289 ? 1.158 0.561 17.891 1 93.69 289 GLY A CA 1
ATOM 2351 C C . GLY A 1 289 ? 0.152 -0.417 17.312 1 93.69 289 GLY A C 1
ATOM 2352 O O . GLY A 1 289 ? -0.683 -0.959 18.047 1 93.69 289 GLY A O 1
ATOM 2353 N N . VAL A 1 290 ? 0.181 -0.625 16 1 92.69 290 VAL A N 1
ATOM 2354 C CA . VAL A 1 290 ? -0.671 -1.608 15.344 1 92.69 290 VAL A CA 1
ATOM 2355 C C . VAL A 1 290 ? 0.151 -2.842 14.977 1 92.69 290 VAL A C 1
ATOM 2357 O O . VAL A 1 290 ? 1.131 -2.744 14.234 1 92.69 290 VAL A O 1
ATOM 2360 N N . ALA A 1 291 ? -0.225 -3.969 15.562 1 87.62 291 ALA A N 1
ATOM 2361 C CA . ALA A 1 291 ? 0.577 -5.172 15.359 1 87.62 291 ALA A CA 1
ATOM 2362 C C . ALA A 1 291 ? -0.281 -6.324 14.836 1 87.62 291 ALA A C 1
ATOM 2364 O O . ALA A 1 291 ? -1.422 -6.5 15.273 1 87.62 291 ALA A O 1
ATOM 2365 N N . PRO A 1 292 ? 0.307 -7.016 13.883 1 83.19 292 PRO A N 1
ATOM 2366 C CA . PRO A 1 292 ? -0.408 -8.227 13.461 1 83.19 292 PRO A CA 1
ATOM 2367 C C . PRO A 1 292 ? -0.418 -9.305 14.539 1 83.19 292 PRO A C 1
ATOM 2369 O O . PRO A 1 292 ? 0.556 -9.445 15.289 1 83.19 292 PRO A O 1
ATOM 2372 N N . CYS A 1 293 ? -1.585 -9.93 14.719 1 77.56 293 CYS A N 1
ATOM 2373 C CA . CYS A 1 293 ? -1.729 -11.07 15.617 1 77.56 293 CYS A CA 1
ATOM 2374 C C . CYS A 1 293 ? -2.053 -12.336 14.836 1 77.56 293 CYS A C 1
ATOM 2376 O O . CYS A 1 293 ? -3.221 -12.633 14.578 1 77.56 293 CYS A O 1
ATOM 2378 N N . PHE A 1 294 ? -1.085 -12.852 14.164 1 64.81 294 PHE A N 1
ATOM 2379 C CA . PHE A 1 294 ? -1.369 -14.078 13.43 1 64.81 294 PHE A CA 1
ATOM 2380 C C . PHE A 1 294 ? -1.613 -15.234 14.383 1 64.81 294 PHE A C 1
ATOM 2382 O O . PHE A 1 294 ? -0.923 -15.367 15.398 1 64.81 294 PHE A O 1
ATOM 2389 N N . ARG A 1 295 ? -2.834 -15.773 14.578 1 54.16 295 ARG A N 1
ATOM 2390 C CA . ARG A 1 295 ? -3.074 -16.969 15.375 1 54.16 295 ARG A CA 1
ATOM 2391 C C . ARG A 1 295 ? -2.18 -18.125 14.914 1 54.16 295 ARG A C 1
ATOM 2393 O O . ARG A 1 295 ? -1.957 -18.297 13.711 1 54.16 295 ARG A O 1
ATOM 2400 N N . GLY A 1 296 ? -1.038 -18.328 15.578 1 46.22 296 GLY A N 1
ATOM 2401 C CA . GLY A 1 296 ? -0.249 -19.516 15.305 1 46.22 296 GLY A CA 1
ATOM 2402 C C . GLY A 1 296 ? -1.087 -20.703 14.859 1 46.22 296 GLY A C 1
ATOM 2403 O O . GLY A 1 296 ? -2.26 -20.812 15.227 1 46.22 296 GLY A O 1
ATOM 2404 N N . THR A 1 297 ? -0.981 -21.203 13.625 1 37.78 297 THR A N 1
ATOM 2405 C CA . THR A 1 297 ? -1.421 -22.578 13.406 1 37.78 297 THR A CA 1
ATOM 2406 C C . THR A 1 297 ? -1.038 -23.453 14.586 1 37.78 297 THR A C 1
ATOM 2408 O O . THR A 1 297 ? 0.123 -23.484 15 1 37.78 297 THR A O 1
ATOM 2411 N N . GLY A 1 298 ? -1.707 -23.562 15.719 1 27.83 298 GLY A N 1
ATOM 2412 C CA . GLY A 1 298 ? -1.54 -24.656 16.656 1 27.83 298 GLY A CA 1
ATOM 2413 C C . GLY A 1 298 ? -1.249 -25.984 15.992 1 27.83 298 GLY A C 1
ATOM 2414 O O . GLY A 1 298 ? -1.906 -26.344 15.016 1 27.83 298 GLY A O 1
ATOM 2415 N N . ALA A 1 299 ? -0.007 -26.641 15.93 1 23.88 299 ALA A N 1
ATOM 2416 C CA . ALA A 1 299 ? 0.141 -28.078 16.078 1 23.88 299 ALA A CA 1
ATOM 2417 C C . ALA A 1 299 ? -0.825 -28.625 17.125 1 23.88 299 ALA A C 1
ATOM 2419 O O . ALA A 1 299 ? -0.781 -28.234 18.281 1 23.88 299 ALA A O 1
ATOM 2420 N N . ALA A 1 300 ? -1.942 -29.266 16.781 1 17.67 300 ALA A N 1
ATOM 2421 C CA . ALA A 1 300 ? -2.385 -30.453 17.5 1 17.67 300 ALA A CA 1
ATOM 2422 C C . ALA A 1 300 ? -1.306 -31.531 17.5 1 17.67 300 ALA A C 1
ATOM 2424 O O . ALA A 1 300 ? -0.685 -31.797 16.469 1 17.67 300 ALA A O 1
ATOM 2425 N N . MET B 1 1 ? -41.594 7.129 -25 1 29.53 1 MET B N 1
ATOM 2426 C CA . MET B 1 1 ? -40.375 7.68 -24.422 1 29.53 1 MET B CA 1
ATOM 2427 C C . MET B 1 1 ? -40.125 7.113 -23.031 1 29.53 1 MET B C 1
ATOM 2429 O O . MET B 1 1 ? -40.812 7.5 -22.078 1 29.53 1 MET B O 1
ATOM 2433 N N . ARG B 1 2 ? -39.781 5.859 -22.906 1 31.98 2 ARG B N 1
ATOM 2434 C CA . ARG B 1 2 ? -39.656 5.133 -21.656 1 31.98 2 ARG B CA 1
ATOM 2435 C C . ARG B 1 2 ? -38.5 5.715 -20.812 1 31.98 2 ARG B C 1
ATOM 2437 O O . ARG B 1 2 ? -37.375 5.816 -21.281 1 31.98 2 ARG B O 1
ATOM 2444 N N . VAL B 1 3 ? -38.906 6.578 -19.953 1 29.62 3 VAL B N 1
ATOM 2445 C CA . VAL B 1 3 ? -38 7.145 -18.953 1 29.62 3 V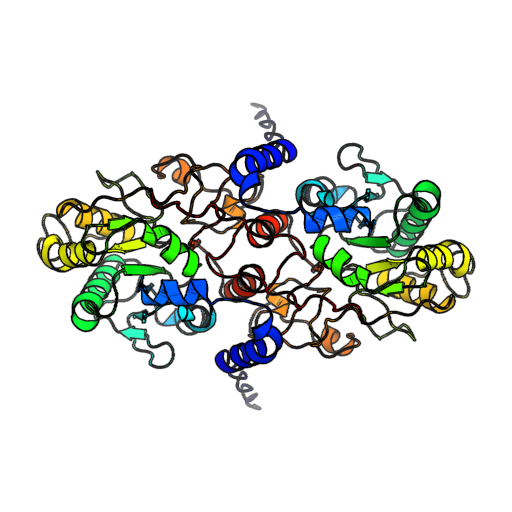AL B CA 1
ATOM 2446 C C . VAL B 1 3 ? -37.219 6.027 -18.281 1 29.62 3 VAL B C 1
ATOM 2448 O O . VAL B 1 3 ? -37.781 5.18 -17.594 1 29.62 3 VAL B O 1
ATOM 2451 N N . LYS B 1 4 ? -36.094 5.574 -18.859 1 31.98 4 LYS B N 1
ATOM 2452 C CA . LYS B 1 4 ? -35.188 4.684 -18.141 1 31.98 4 LYS B CA 1
ATOM 2453 C C . LYS B 1 4 ? -35 5.145 -16.703 1 31.98 4 LYS B C 1
ATOM 2455 O O . LYS B 1 4 ? -34.531 6.258 -16.453 1 31.98 4 LYS B O 1
ATOM 2460 N N . LYS B 1 5 ? -35.781 4.641 -15.789 1 32.5 5 LYS B N 1
ATOM 2461 C CA . LYS B 1 5 ? -35.625 4.852 -14.359 1 32.5 5 LYS B CA 1
ATOM 2462 C C . LYS B 1 5 ? -34.156 4.691 -13.945 1 32.5 5 LYS B C 1
ATOM 2464 O O . LYS B 1 5 ? -33.5 3.693 -14.281 1 32.5 5 LYS B O 1
ATOM 2469 N N . LYS B 1 6 ? -33.594 5.816 -13.734 1 39.88 6 LYS B N 1
ATOM 2470 C CA . LYS B 1 6 ? -32.25 5.852 -13.148 1 39.88 6 LYS B CA 1
ATOM 2471 C C . LYS B 1 6 ? -32.125 4.836 -12.008 1 39.88 6 LYS B C 1
ATOM 2473 O O . LYS B 1 6 ? -32.875 4.914 -11.016 1 39.88 6 LYS B O 1
ATOM 2478 N N . ARG B 1 7 ? -31.797 3.641 -12.219 1 39.16 7 ARG B N 1
ATOM 2479 C CA . ARG B 1 7 ? -31.531 2.691 -11.141 1 39.16 7 ARG B CA 1
ATOM 2480 C C . ARG B 1 7 ? -30.828 3.369 -9.977 1 39.16 7 ARG B C 1
ATOM 2482 O O . ARG B 1 7 ? -29.859 4.113 -10.172 1 39.16 7 ARG B O 1
ATOM 2489 N N . GLU B 1 8 ? -31.516 3.621 -8.922 1 37.84 8 GLU B N 1
ATOM 2490 C CA . GLU B 1 8 ? -30.953 4.117 -7.668 1 37.84 8 GLU B CA 1
ATOM 2491 C C . GLU B 1 8 ? -29.625 3.441 -7.352 1 37.84 8 GLU B C 1
ATOM 2493 O O . GLU B 1 8 ? -29.531 2.213 -7.375 1 37.84 8 GLU B O 1
ATOM 2498 N N . LYS B 1 9 ? -28.531 4.086 -7.605 1 47.28 9 LYS B N 1
ATOM 2499 C CA . LYS B 1 9 ? -27.172 3.631 -7.297 1 47.28 9 LYS B CA 1
ATOM 2500 C C . LYS B 1 9 ? -27.094 3.088 -5.875 1 47.28 9 LYS B C 1
ATOM 2502 O O . LYS B 1 9 ? -27.578 3.715 -4.934 1 47.28 9 LYS B O 1
ATOM 2507 N N . PRO B 1 10 ? -26.938 1.824 -5.715 1 50.97 10 PRO B N 1
ATOM 2508 C CA . PRO B 1 10 ? -26.906 1.314 -4.34 1 50.97 10 PRO B CA 1
ATOM 2509 C C . PRO B 1 10 ? -25.969 2.115 -3.438 1 50.97 10 PRO B C 1
ATOM 2511 O O . PRO B 1 10 ? -24.844 2.436 -3.834 1 50.97 10 PRO B O 1
ATOM 2514 N N . VAL B 1 11 ? -26.578 2.844 -2.467 1 53.78 11 VAL B N 1
ATOM 2515 C CA . VAL B 1 11 ? -25.828 3.539 -1.426 1 53.78 11 VAL B CA 1
ATOM 2516 C C . VAL B 1 11 ? -24.938 2.543 -0.669 1 53.78 11 VAL B C 1
ATOM 2518 O O . VAL B 1 11 ? -25.453 1.617 -0.032 1 53.78 11 VAL B O 1
ATOM 2521 N N . VAL B 1 12 ? -23.672 2.391 -1.144 1 65.12 12 VAL B N 1
ATOM 2522 C CA . VAL B 1 12 ? -22.75 1.529 -0.422 1 65.12 12 VAL B CA 1
ATOM 2523 C C . VAL B 1 12 ? -22.578 2.031 1.01 1 65.12 12 VAL B C 1
ATOM 2525 O O . VAL B 1 12 ? -22.266 3.203 1.23 1 65.12 12 VAL B O 1
ATOM 2528 N N . ASP B 1 13 ? -23.141 1.233 1.983 1 74.69 13 ASP B N 1
ATOM 2529 C CA . ASP B 1 13 ? -22.938 1.522 3.4 1 74.69 13 ASP B CA 1
ATOM 2530 C C . ASP B 1 13 ? -21.516 1.149 3.838 1 74.69 13 ASP B C 1
ATOM 2532 O O . ASP B 1 13 ? -21.281 0.042 4.324 1 74.69 13 ASP B O 1
ATOM 2536 N N . PHE B 1 14 ? -20.656 2.068 3.703 1 74.5 14 PHE B N 1
ATOM 2537 C CA . PHE B 1 14 ? -19.234 1.858 3.992 1 74.5 14 PHE B CA 1
ATOM 2538 C C . PHE B 1 14 ? -19.031 1.459 5.449 1 74.5 14 PHE B C 1
ATOM 2540 O O . PHE B 1 14 ? -18.219 0.585 5.75 1 74.5 14 PHE B O 1
ATOM 2547 N N . GLU B 1 15 ? -19.828 2.053 6.223 1 73.12 15 GLU B N 1
ATOM 2548 C CA . GLU B 1 15 ? -19.703 1.756 7.645 1 73.12 15 GLU B CA 1
ATOM 2549 C C . GLU B 1 15 ? -20.062 0.3 7.938 1 73.12 15 GLU B C 1
ATOM 2551 O O . GLU B 1 15 ? -19.375 -0.361 8.727 1 73.12 15 GLU B O 1
ATOM 2556 N N . LYS B 1 16 ? -21 -0.129 7.246 1 78.12 16 LYS B N 1
ATOM 2557 C CA . LYS B 1 16 ? -21.391 -1.521 7.426 1 78.12 16 LYS B CA 1
ATOM 2558 C C . LYS B 1 16 ? -20.312 -2.473 6.918 1 78.12 16 LYS B C 1
ATOM 2560 O O . LYS B 1 16 ? -20.031 -3.498 7.543 1 78.12 16 LYS B O 1
ATOM 2565 N N . MET B 1 17 ? -19.703 -2.139 5.914 1 81.88 17 MET B N 1
ATOM 2566 C CA . MET B 1 17 ? -18.672 -2.984 5.332 1 81.88 17 MET B CA 1
ATOM 2567 C C . MET B 1 17 ? -17.438 -3.053 6.238 1 81.88 17 MET B C 1
ATOM 2569 O O . MET B 1 17 ? -16.812 -4.105 6.363 1 81.88 17 MET B O 1
ATOM 2573 N N . VAL B 1 18 ? -17.188 -1.932 6.812 1 77.62 18 VAL B N 1
ATOM 2574 C CA . VAL B 1 18 ? -16.047 -1.866 7.723 1 77.62 18 VAL B CA 1
ATOM 2575 C C . VAL B 1 18 ? -16.312 -2.725 8.953 1 77.62 18 VAL B C 1
ATOM 2577 O O . VAL B 1 18 ? -15.438 -3.465 9.406 1 77.62 18 VAL B O 1
ATOM 2580 N N . VAL B 1 19 ? -17.516 -2.715 9.375 1 78.38 19 VAL B N 1
ATOM 2581 C CA . VAL B 1 19 ? -17.906 -3.506 10.539 1 78.38 19 VAL B CA 1
ATOM 2582 C C . VAL B 1 19 ? -17.828 -4.992 10.203 1 78.38 19 VAL B C 1
ATOM 2584 O O . VAL B 1 19 ? -17.375 -5.797 11.023 1 78.38 19 VAL B O 1
ATOM 2587 N N . GLU B 1 20 ? -18.234 -5.324 9.125 1 81.94 20 GLU B N 1
ATOM 2588 C CA . GLU B 1 20 ? -18.188 -6.715 8.68 1 81.94 20 GLU B CA 1
ATOM 2589 C C . GLU B 1 20 ? -16.75 -7.207 8.586 1 81.94 20 GLU B C 1
ATOM 2591 O O . GLU B 1 20 ? -16.438 -8.32 9.016 1 81.94 20 GLU B O 1
ATOM 2596 N N . GLU B 1 21 ? -15.977 -6.414 8.039 1 83.12 21 GLU B N 1
ATOM 2597 C CA . GLU B 1 21 ? -14.562 -6.758 7.934 1 83.12 21 GLU B CA 1
ATOM 2598 C C . GLU B 1 21 ? -13.938 -6.941 9.312 1 83.12 21 GLU B C 1
ATOM 2600 O O . GLU B 1 21 ? -13.141 -7.863 9.523 1 83.12 21 GLU B O 1
ATOM 2605 N N . GLU B 1 22 ? -14.266 -6.062 10.211 1 80.62 22 GLU B N 1
ATOM 2606 C CA . GLU B 1 22 ? -13.742 -6.148 11.57 1 80.62 22 GLU B CA 1
ATOM 2607 C C . GLU B 1 22 ? -14.227 -7.418 12.266 1 80.62 22 GLU B C 1
ATOM 2609 O O . GLU B 1 22 ? -13.492 -8.008 13.062 1 80.62 22 GLU B O 1
ATOM 2614 N N . SER B 1 23 ? -15.375 -7.801 11.945 1 82.75 23 SER B N 1
ATOM 2615 C CA . SER B 1 23 ? -15.906 -9.031 12.516 1 82.75 23 SER B CA 1
ATOM 2616 C C . SER B 1 23 ? -15.156 -10.25 11.992 1 82.75 23 SER B C 1
ATOM 2618 O O . SER B 1 23 ? -14.945 -11.219 12.727 1 82.75 23 SER B O 1
ATOM 2620 N N . LEU B 1 24 ? -14.719 -10.203 10.82 1 83.06 24 LEU B N 1
ATOM 2621 C CA . LEU B 1 24 ? -14.039 -11.328 10.188 1 83.06 24 LEU B CA 1
ATOM 2622 C C . LEU B 1 24 ? -12.578 -11.383 10.609 1 83.06 24 LEU B C 1
ATOM 2624 O O . LEU B 1 24 ? -12.062 -12.461 10.922 1 83.06 24 LEU B O 1
ATOM 2628 N N . TYR B 1 25 ? -11.922 -10.164 10.711 1 83.69 25 TYR B N 1
ATOM 2629 C CA . TYR B 1 25 ? -10.469 -10.148 10.82 1 83.69 25 TYR B CA 1
ATOM 2630 C C . TYR B 1 25 ? -10.023 -9.445 12.102 1 83.69 25 TYR B C 1
ATOM 2632 O O . TYR B 1 25 ? -8.828 -9.281 12.344 1 83.69 25 TYR B O 1
ATOM 2640 N N . GLY B 1 26 ? -10.93 -8.93 12.875 1 75.56 26 GLY B N 1
ATOM 2641 C CA . GLY B 1 26 ? -10.625 -8.117 14.039 1 75.56 26 GLY B CA 1
ATOM 2642 C C . GLY B 1 26 ? -9.586 -8.75 14.953 1 75.56 26 GLY B C 1
ATOM 2643 O O . GLY B 1 26 ? -8.734 -8.055 15.508 1 75.56 26 GLY B O 1
ATOM 2644 N N . GLY B 1 27 ? -9.523 -10.047 15.047 1 78.19 27 GLY B N 1
ATOM 2645 C CA . GLY B 1 27 ? -8.586 -10.727 15.93 1 78.19 27 GLY B CA 1
ATOM 2646 C C . GLY B 1 27 ? -7.195 -10.844 15.344 1 78.19 27 GLY B C 1
ATOM 2647 O O . GLY B 1 27 ? -6.25 -11.219 16.047 1 78.19 27 GLY B O 1
ATOM 2648 N N . GLU B 1 28 ? -7.051 -10.32 14.172 1 85.19 28 GLU B N 1
ATOM 2649 C CA . GLU B 1 28 ? -5.773 -10.516 13.492 1 85.19 28 GLU B CA 1
ATOM 2650 C C . GLU B 1 28 ? -4.891 -9.273 13.617 1 85.19 28 GLU B C 1
ATOM 2652 O O . GLU B 1 28 ? -3.746 -9.273 13.156 1 85.19 28 GLU B O 1
ATOM 2657 N N . VAL B 1 29 ? -5.445 -8.234 14.266 1 88 29 VAL B N 1
ATOM 2658 C CA . VAL B 1 29 ? -4.688 -7.004 14.453 1 88 29 VAL B CA 1
ATOM 2659 C C . VAL B 1 29 ? -4.82 -6.527 15.898 1 88 29 VAL B C 1
ATOM 2661 O O . VAL B 1 29 ? -5.93 -6.457 16.438 1 88 29 VAL B O 1
ATOM 2664 N N . ASP B 1 30 ? -3.723 -6.324 16.547 1 90.88 30 ASP B N 1
ATOM 2665 C CA . ASP B 1 30 ? -3.707 -5.758 17.891 1 90.88 30 ASP B CA 1
ATOM 2666 C C . ASP B 1 30 ? -3.484 -4.25 17.844 1 90.88 30 ASP B C 1
ATOM 2668 O O . ASP B 1 30 ? -2.418 -3.785 17.438 1 90.88 30 ASP B O 1
ATOM 2672 N N . THR B 1 31 ? -4.457 -3.516 18.281 1 93.38 31 THR B N 1
ATOM 2673 C CA . THR B 1 31 ? -4.371 -2.059 18.25 1 93.38 31 THR B CA 1
ATOM 2674 C C . THR B 1 31 ? -4.312 -1.495 19.672 1 93.38 31 THR B C 1
ATOM 2676 O O . THR B 1 31 ? -4.496 -0.293 19.875 1 93.38 31 THR B O 1
ATOM 2679 N N . THR B 1 32 ? -4.055 -2.287 20.656 1 94.56 32 THR B N 1
ATOM 2680 C CA . THR B 1 32 ? -4.121 -1.889 22.062 1 94.56 32 THR B CA 1
ATOM 2681 C C . THR B 1 32 ? -3.209 -0.693 22.328 1 94.56 32 THR B C 1
ATOM 2683 O O . THR B 1 32 ? -3.643 0.309 22.906 1 94.56 32 THR B O 1
ATOM 2686 N N . LEU B 1 33 ? -2.025 -0.792 21.938 1 95.12 33 LEU B N 1
ATOM 2687 C CA . LEU B 1 33 ? -1.071 0.288 22.172 1 95.12 33 LEU B CA 1
ATOM 2688 C C . LEU B 1 33 ? -1.497 1.553 21.438 1 95.12 33 LEU B C 1
ATOM 2690 O O . LEU B 1 33 ? -1.456 2.648 22 1 95.12 33 LEU B O 1
ATOM 2694 N N . ALA B 1 34 ? -1.904 1.408 20.172 1 96.44 34 ALA B N 1
ATOM 2695 C CA . ALA B 1 34 ? -2.367 2.555 19.391 1 96.44 34 ALA B CA 1
ATOM 2696 C C . ALA B 1 34 ? -3.557 3.23 20.062 1 96.44 34 ALA B C 1
ATOM 2698 O O . ALA B 1 34 ? -3.645 4.461 20.094 1 96.44 34 ALA B O 1
ATOM 2699 N N . ASP B 1 35 ? -4.43 2.43 20.609 1 96.81 35 ASP B N 1
ATOM 2700 C CA . ASP B 1 35 ? -5.609 2.951 21.281 1 96.81 35 ASP B CA 1
ATOM 2701 C C . ASP B 1 35 ? -5.223 3.719 22.547 1 96.81 35 ASP B C 1
ATOM 2703 O O . ASP B 1 35 ? -5.805 4.762 22.844 1 96.81 35 ASP B O 1
ATOM 2707 N N . GLU B 1 36 ? -4.297 3.209 23.266 1 97.88 36 GLU B N 1
ATOM 2708 C CA . GLU B 1 36 ? -3.816 3.889 24.469 1 97.88 36 GLU B CA 1
ATOM 2709 C C . GLU B 1 36 ? -3.199 5.242 24.125 1 97.88 36 GLU B C 1
ATOM 2711 O O . GLU B 1 36 ? -3.459 6.238 24.812 1 97.88 36 GLU B O 1
ATOM 2716 N N . ILE B 1 37 ? -2.463 5.258 23.109 1 97.75 37 ILE B N 1
ATOM 2717 C CA . ILE B 1 37 ? -1.804 6.492 22.703 1 97.75 37 ILE B CA 1
ATOM 2718 C C . ILE B 1 37 ? -2.846 7.5 22.219 1 97.75 37 ILE B C 1
ATOM 2720 O O . ILE B 1 37 ? -2.713 8.703 22.469 1 97.75 37 ILE B O 1
ATOM 2724 N N . SER B 1 38 ? -3.877 7.039 21.562 1 98.25 38 SER B N 1
ATOM 2725 C CA . SER B 1 38 ? -4.926 7.91 21.047 1 98.25 38 SER B CA 1
ATOM 2726 C C . SER B 1 38 ? -5.641 8.641 22.172 1 98.25 38 SER B C 1
ATOM 2728 O O . SER B 1 38 ? -6.121 9.766 21.984 1 98.25 38 SER B O 1
ATOM 2730 N N . LYS B 1 39 ? -5.684 8.055 23.359 1 97.81 39 LYS B N 1
ATOM 2731 C CA . LYS B 1 39 ? -6.305 8.688 24.516 1 97.81 39 LYS B CA 1
ATOM 2732 C C . LYS B 1 39 ? -5.41 9.781 25.094 1 97.81 39 LYS B C 1
ATOM 2734 O O . LYS B 1 39 ? -5.902 10.766 25.641 1 97.81 39 LYS B O 1
ATOM 2739 N N . LYS B 1 40 ? -4.117 9.586 24.906 1 97.62 40 LYS B N 1
ATOM 2740 C CA . LYS B 1 40 ? -3.141 10.508 25.469 1 97.62 40 LYS B CA 1
ATOM 2741 C C . LYS B 1 40 ? -2.846 11.656 24.516 1 97.62 40 LYS B C 1
ATOM 2743 O O . LYS B 1 40 ? -2.627 12.797 24.938 1 97.62 40 LYS B O 1
ATOM 2748 N N . VAL B 1 41 ? -2.738 11.32 23.297 1 98.62 41 VAL B N 1
ATOM 2749 C CA . VAL B 1 41 ? -2.438 12.289 22.234 1 98.62 41 VAL B CA 1
ATOM 2750 C C . VAL B 1 41 ? -3.686 12.547 21.391 1 98.62 41 VAL B C 1
ATOM 2752 O O . VAL B 1 41 ? -3.871 11.922 20.359 1 98.62 41 VAL B O 1
ATOM 2755 N N . ARG B 1 42 ? -4.461 13.547 21.797 1 98.81 42 ARG B N 1
ATOM 2756 C CA . ARG B 1 42 ? -5.75 13.805 21.156 1 98.81 42 ARG B CA 1
ATOM 2757 C C . ARG B 1 42 ? -5.586 14.711 19.938 1 98.81 42 ARG B C 1
ATOM 2759 O O . ARG B 1 42 ? -5.125 15.844 20.062 1 98.81 42 ARG B O 1
ATOM 2766 N N . VAL B 1 43 ? -6.023 14.148 18.766 1 98.88 43 VAL B N 1
ATOM 2767 C CA . VAL B 1 43 ? -5.824 14.859 17.516 1 98.88 43 VAL B CA 1
ATOM 2768 C C . VAL B 1 43 ? -7.176 15.195 16.891 1 98.88 43 VAL B C 1
ATOM 2770 O O . VAL B 1 43 ? -8.008 14.305 16.688 1 98.88 43 VAL B O 1
ATOM 2773 N N . LEU B 1 44 ? -7.453 16.469 16.672 1 98.88 44 LEU B N 1
ATOM 2774 C CA . LEU B 1 44 ? -8.547 16.906 15.805 1 98.88 44 LEU B CA 1
ATOM 2775 C C . LEU B 1 44 ? -8.062 17.078 14.367 1 98.88 44 LEU B C 1
ATOM 2777 O O . LEU B 1 44 ? -7.133 17.844 14.109 1 98.88 44 LEU B O 1
ATOM 2781 N N . CYS B 1 45 ? -8.648 16.297 13.492 1 98.81 45 CYS B N 1
ATOM 2782 C CA . CYS B 1 45 ? -8.383 16.453 12.062 1 98.81 45 CYS B CA 1
ATOM 2783 C C . CYS B 1 45 ? -9.461 17.281 11.391 1 98.81 45 CYS B C 1
ATOM 2785 O O . CYS B 1 45 ? -10.656 17.047 11.602 1 98.81 45 CYS B O 1
ATOM 2787 N N . TRP B 1 46 ? -9.023 18.188 10.656 1 98.56 46 TRP B N 1
ATOM 2788 C CA . TRP B 1 46 ? -10 18.891 9.828 1 98.56 46 TRP B CA 1
ATOM 2789 C C . TRP B 1 46 ? -9.578 18.875 8.359 1 98.56 46 TRP B C 1
ATOM 2791 O O . TRP B 1 46 ? -8.398 19.047 8.047 1 98.56 46 TRP B O 1
ATOM 2801 N N . VAL B 1 47 ? -10.531 18.594 7.492 1 98.5 47 VAL B N 1
ATOM 2802 C CA . VAL B 1 47 ? -10.289 18.375 6.07 1 98.5 47 VAL B CA 1
ATOM 2803 C C . VAL B 1 47 ? -10.891 19.531 5.262 1 98.5 47 VAL B C 1
ATOM 2805 O O . VAL B 1 47 ? -12.086 19.812 5.379 1 98.5 47 VAL B O 1
ATOM 2808 N N . MET B 1 48 ? -9.992 20.234 4.547 1 96.94 48 MET B N 1
ATOM 2809 C CA . MET B 1 48 ? -10.438 21.25 3.602 1 96.94 48 MET B CA 1
ATOM 2810 C C . MET B 1 48 ? -11.109 20.609 2.391 1 96.94 48 MET B C 1
ATOM 2812 O O . MET B 1 48 ? -10.508 19.781 1.709 1 96.94 48 MET B O 1
ATOM 2816 N N . THR B 1 49 ? -12.344 20.891 2.133 1 96.44 49 THR B N 1
ATOM 2817 C CA . THR B 1 49 ? -13.062 20.344 0.994 1 96.44 49 THR B CA 1
ATOM 2818 C C . THR B 1 49 ? -14.016 21.375 0.398 1 96.44 49 THR B C 1
ATOM 2820 O O . THR B 1 49 ? -13.914 22.562 0.702 1 96.44 49 THR B O 1
ATOM 2823 N N . GLN B 1 50 ? -14.719 21.078 -0.596 1 95.31 50 GLN B N 1
ATOM 2824 C CA . GLN B 1 50 ? -15.711 21.922 -1.255 1 95.31 50 GLN B CA 1
ATOM 2825 C C . GLN B 1 50 ? -16.969 21.109 -1.604 1 95.31 50 GLN B C 1
ATOM 2827 O O . GLN B 1 50 ? -16.906 19.875 -1.678 1 95.31 50 GLN B O 1
ATOM 2832 N N . PRO B 1 51 ? -18.016 21.797 -1.841 1 94.56 51 PRO B N 1
ATOM 2833 C CA . PRO B 1 51 ? -19.297 21.094 -1.991 1 94.56 51 PRO B CA 1
ATOM 2834 C C . PRO B 1 51 ? -19.266 20.016 -3.07 1 94.56 51 PRO B C 1
ATOM 2836 O O . PRO B 1 51 ? -19.766 18.906 -2.859 1 94.56 51 PRO B O 1
ATOM 2839 N N . GLU B 1 52 ? -18.656 20.219 -4.156 1 93.44 52 GLU B N 1
ATOM 2840 C CA . GLU B 1 52 ? -18.594 19.266 -5.25 1 93.44 52 GLU B CA 1
ATOM 2841 C C . GLU B 1 52 ? -17.828 18.016 -4.844 1 93.44 52 GLU B C 1
ATOM 2843 O O . GLU B 1 52 ? -18 16.938 -5.445 1 93.44 52 GLU B O 1
ATOM 2848 N N . ASN B 1 53 ? -17.031 18.109 -3.773 1 95.06 53 ASN B N 1
ATOM 2849 C CA . ASN B 1 53 ? -16.156 17.016 -3.375 1 95.06 53 ASN B CA 1
ATOM 2850 C C . ASN B 1 53 ? -16.719 16.25 -2.188 1 95.06 53 ASN B C 1
ATOM 2852 O O . ASN B 1 53 ? -16.156 15.242 -1.767 1 95.06 53 ASN B O 1
ATOM 2856 N N . HIS B 1 54 ? -17.844 16.719 -1.674 1 94.75 54 HIS B N 1
ATOM 2857 C CA . HIS B 1 54 ? -18.406 16.047 -0.512 1 94.75 54 HIS B CA 1
ATOM 2858 C C . HIS B 1 54 ? -18.609 14.555 -0.788 1 94.75 54 HIS B C 1
ATOM 2860 O O . HIS B 1 54 ? -18.125 13.703 -0.037 1 94.75 54 HIS B O 1
ATOM 2866 N N . GLU B 1 55 ? -19.172 14.297 -1.941 1 88.75 55 GLU B N 1
ATOM 2867 C CA . GLU B 1 55 ? -19.516 12.922 -2.285 1 88.75 55 GLU B CA 1
ATOM 2868 C C . GLU B 1 55 ? -18.344 12.227 -2.996 1 88.75 55 GLU B C 1
ATOM 2870 O O . GLU B 1 55 ? -18.109 11.031 -2.803 1 88.75 55 GLU B O 1
ATOM 2875 N N . SER B 1 56 ? -17.641 12.969 -3.748 1 90.5 56 SER B N 1
ATOM 2876 C CA . SER B 1 56 ? -16.656 12.352 -4.621 1 90.5 56 SER B CA 1
ATOM 2877 C C . SER B 1 56 ? -15.336 12.117 -3.883 1 90.5 56 SER B C 1
ATOM 2879 O O . SER B 1 56 ? -14.562 11.234 -4.254 1 90.5 56 SER B O 1
ATOM 2881 N N . LYS B 1 57 ? -15.102 12.867 -2.801 1 94.31 57 LYS B N 1
ATOM 2882 C CA . LYS B 1 57 ? -13.805 12.758 -2.146 1 94.31 57 LYS B CA 1
ATOM 2883 C C . LYS B 1 57 ? -13.953 12.664 -0.631 1 94.31 57 LYS B C 1
ATOM 2885 O O . LYS B 1 57 ? -13.594 11.648 -0.027 1 94.31 57 LYS B O 1
ATOM 2890 N N . ALA B 1 58 ? -14.648 13.609 -0.016 1 95.88 58 ALA B N 1
ATOM 2891 C CA . ALA B 1 58 ? -14.672 13.789 1.434 1 95.88 58 ALA B CA 1
ATOM 2892 C C . ALA B 1 58 ? -15.289 12.578 2.127 1 95.88 58 ALA B C 1
ATOM 2894 O O . ALA B 1 58 ? -14.805 12.141 3.178 1 95.88 58 ALA B O 1
ATOM 2895 N N . ARG B 1 59 ? -16.297 12.039 1.591 1 91.81 59 ARG B N 1
ATOM 2896 C CA . ARG B 1 59 ? -16.969 10.906 2.215 1 91.81 59 ARG B CA 1
ATOM 2897 C C . ARG B 1 59 ? -16.031 9.711 2.342 1 91.81 59 ARG B C 1
ATOM 2899 O O . ARG B 1 59 ? -16.141 8.93 3.287 1 91.81 59 ARG B O 1
ATOM 2906 N N . HIS B 1 60 ? -15.094 9.516 1.436 1 90.94 60 HIS B N 1
ATOM 2907 C CA . HIS B 1 60 ? -14.156 8.398 1.458 1 90.94 60 HIS B CA 1
ATOM 2908 C C . HIS B 1 60 ? -13.102 8.586 2.543 1 90.94 60 HIS B C 1
ATOM 2910 O O . HIS B 1 60 ? -12.609 7.609 3.109 1 90.94 60 HIS B O 1
ATOM 2916 N N . ILE B 1 61 ? -12.797 9.836 2.855 1 95.44 61 ILE B N 1
ATOM 2917 C CA . ILE B 1 61 ? -11.906 10.133 3.975 1 95.44 61 ILE B CA 1
ATOM 2918 C C . ILE B 1 61 ? -12.586 9.742 5.285 1 95.44 61 ILE B C 1
ATOM 2920 O O . ILE B 1 61 ? -11.984 9.086 6.137 1 95.44 61 ILE B O 1
ATOM 2924 N N . LYS B 1 62 ? -13.836 10.125 5.391 1 93.94 62 LYS B N 1
ATOM 2925 C CA . LYS B 1 62 ? -14.617 9.773 6.574 1 93.94 62 LYS B CA 1
ATOM 2926 C C . LYS B 1 62 ? -14.648 8.258 6.781 1 93.94 62 LYS B C 1
ATOM 2928 O O . LYS B 1 62 ? -14.602 7.781 7.914 1 93.94 62 LYS B O 1
ATOM 2933 N N . ALA B 1 63 ? -14.617 7.508 5.703 1 89.12 63 ALA B N 1
ATOM 2934 C CA . ALA B 1 63 ? -14.773 6.059 5.754 1 89.12 63 ALA B CA 1
ATOM 2935 C C . ALA B 1 63 ? -13.43 5.367 5.98 1 89.12 63 ALA B C 1
ATOM 2937 O O . ALA B 1 63 ? -13.383 4.18 6.309 1 89.12 63 ALA B O 1
ATOM 2938 N N . THR B 1 64 ? -12.367 6.031 5.836 1 92.25 64 THR B N 1
ATOM 2939 C CA . THR B 1 64 ? -11.047 5.414 5.934 1 92.25 64 THR B CA 1
ATOM 2940 C C . THR B 1 64 ? -10.25 6.012 7.086 1 92.25 64 THR B C 1
ATOM 2942 O O . THR B 1 64 ? -10.555 5.762 8.258 1 92.25 64 THR B O 1
ATOM 2945 N N . TRP B 1 65 ? -9.266 6.887 6.766 1 96.44 65 TRP B N 1
ATOM 2946 C CA . TRP B 1 65 ? -8.336 7.289 7.812 1 96.44 65 TRP B CA 1
ATOM 2947 C C . TRP B 1 65 ? -8.984 8.281 8.766 1 96.44 65 TRP B C 1
ATOM 2949 O O . TRP B 1 65 ? -8.57 8.406 9.922 1 96.44 65 TRP B O 1
ATOM 2959 N N . GLY B 1 66 ? -10.039 9.031 8.336 1 96.5 66 GLY B N 1
ATOM 2960 C CA . GLY B 1 66 ? -10.695 10.008 9.188 1 96.5 66 GLY B CA 1
ATOM 2961 C C . GLY B 1 66 ? -11.25 9.406 10.469 1 96.5 66 GLY B C 1
ATOM 2962 O O . GLY B 1 66 ? -11.336 10.078 11.492 1 96.5 66 GLY B O 1
ATOM 2963 N N . ARG B 1 67 ? -11.57 8.148 10.469 1 93.56 67 ARG B N 1
ATOM 2964 C CA . ARG B 1 67 ? -12.156 7.453 11.609 1 93.56 67 ARG B CA 1
ATOM 2965 C C . ARG B 1 67 ? -11.156 7.34 12.758 1 93.56 67 ARG B C 1
ATOM 2967 O O . ARG B 1 67 ? -11.539 7.086 13.898 1 93.56 67 ARG B O 1
ATOM 2974 N N . ARG B 1 68 ? -9.961 7.527 12.453 1 96.5 68 ARG B N 1
ATOM 2975 C CA . ARG B 1 68 ? -8.922 7.285 13.445 1 96.5 68 ARG B CA 1
ATOM 2976 C C . ARG B 1 68 ? -8.562 8.57 14.188 1 96.5 68 ARG B C 1
ATOM 2978 O O . ARG B 1 68 ? -7.75 8.555 15.109 1 96.5 68 ARG B O 1
ATOM 2985 N N . CYS B 1 69 ? -9.148 9.688 13.789 1 98.12 69 CYS B N 1
ATOM 2986 C CA . CYS B 1 69 ? -8.992 10.938 14.516 1 98.12 69 CYS B CA 1
ATOM 2987 C C . CYS B 1 69 ? -9.906 10.992 15.727 1 98.12 69 CYS B C 1
ATOM 2989 O O . CYS B 1 69 ? -10.953 10.344 15.75 1 98.12 69 CYS B O 1
ATOM 2991 N N . ASN B 1 70 ? -9.5 11.711 16.734 1 98.56 70 ASN B N 1
ATOM 2992 C CA . ASN B 1 70 ? -10.391 11.898 17.875 1 98.56 70 ASN B CA 1
ATOM 2993 C C . ASN B 1 70 ? -11.609 12.734 17.516 1 98.56 70 ASN B C 1
ATOM 2995 O O . ASN B 1 70 ? -12.719 12.469 17.969 1 98.56 70 ASN B O 1
ATOM 2999 N N . VAL B 1 71 ? -11.359 13.758 16.797 1 98.06 71 VAL B N 1
ATOM 3000 C CA . VAL B 1 71 ? -12.391 14.609 16.219 1 98.06 71 VAL B CA 1
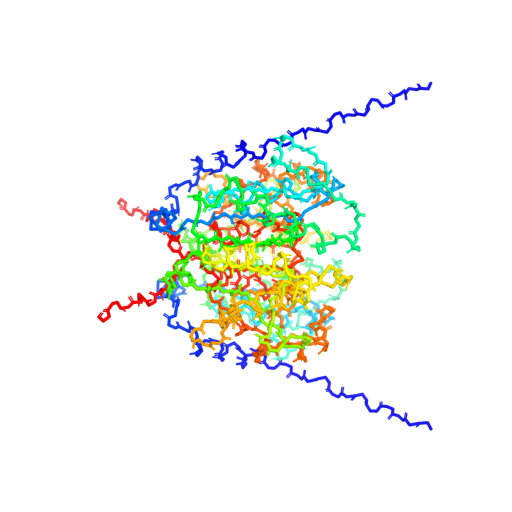ATOM 3001 C C . VAL B 1 71 ? -12.117 14.812 14.727 1 98.06 71 VAL B C 1
ATOM 3003 O O . VAL B 1 71 ? -10.969 15.031 14.328 1 98.06 71 VAL B O 1
ATOM 3006 N N . LEU B 1 72 ? -13.172 14.609 13.883 1 97.75 72 LEU B N 1
ATOM 3007 C CA . LEU B 1 72 ? -13.039 14.805 12.445 1 97.75 72 LEU B CA 1
ATOM 3008 C C . LEU B 1 72 ? -14.031 15.852 11.945 1 97.75 72 LEU B C 1
ATOM 3010 O O . LEU B 1 72 ? -15.234 15.727 12.172 1 97.75 72 LEU B O 1
ATOM 3014 N N . LEU B 1 73 ? -13.523 16.875 11.336 1 97.62 73 LEU B N 1
ATOM 3015 C CA . LEU B 1 73 ? -14.352 17.922 10.766 1 97.62 73 LEU B CA 1
ATOM 3016 C C . LEU B 1 73 ? -14.047 18.125 9.281 1 97.62 73 LEU B C 1
ATOM 3018 O O . LEU B 1 73 ? -12.891 18.031 8.867 1 97.62 73 LEU B O 1
ATOM 3022 N N . PHE B 1 74 ? -15.086 18.344 8.508 1 98.06 74 PHE B N 1
ATOM 3023 C CA . PHE B 1 74 ? -14.938 18.766 7.125 1 98.06 74 PHE B CA 1
ATOM 3024 C C . PHE B 1 74 ? -15.336 20.234 6.969 1 98.06 74 PHE B C 1
ATOM 3026 O O . PHE B 1 74 ? -16.438 20.625 7.363 1 98.06 74 PHE B O 1
ATOM 3033 N N . MET B 1 75 ? -14.391 21.016 6.492 1 97.62 75 MET B N 1
ATOM 3034 C CA . MET B 1 75 ? -14.633 22.438 6.305 1 97.62 75 MET B CA 1
ATOM 3035 C C . MET B 1 75 ? -14.953 22.75 4.848 1 97.62 75 MET B C 1
ATOM 3037 O O . MET B 1 75 ? -14.133 22.516 3.961 1 97.62 75 MET B O 1
ATOM 3041 N N . SER B 1 76 ? -16.094 23.234 4.625 1 95.81 76 SER B N 1
ATOM 3042 C CA . SER B 1 76 ? -16.625 23.516 3.295 1 95.81 76 SER B CA 1
ATOM 3043 C C . SER B 1 76 ? -17.391 24.844 3.262 1 95.81 76 SER B C 1
ATOM 3045 O O . SER B 1 76 ? -17.234 25.656 4.164 1 95.81 76 SER B O 1
ATOM 3047 N N . SER B 1 77 ? -17.969 25.156 2.096 1 93.88 77 SER B N 1
ATOM 3048 C CA . SER B 1 77 ? -18.828 26.344 2.002 1 93.88 77 SER B CA 1
ATOM 3049 C C . SER B 1 77 ? -20.297 25.969 2.088 1 93.88 77 SER B C 1
ATOM 3051 O O . SER B 1 77 ? -21.172 26.844 2.133 1 93.88 77 SER B O 1
ATOM 3053 N N . LYS B 1 78 ? -20.594 24.719 2.076 1 94.19 78 LYS B N 1
ATOM 3054 C CA . LYS B 1 78 ? -21.953 24.219 2.242 1 94.19 78 LYS B CA 1
ATOM 3055 C C . LYS B 1 78 ? -22 23.141 3.33 1 94.19 78 LYS B C 1
ATOM 3057 O O . LYS B 1 78 ? -21.109 22.312 3.436 1 94.19 78 LYS B O 1
ATOM 3062 N N . ASN B 1 79 ? -23.062 23.25 4.105 1 94 79 ASN B N 1
ATOM 3063 C CA . ASN B 1 79 ? -23.266 22.25 5.148 1 94 79 ASN B CA 1
ATOM 3064 C C . ASN B 1 79 ? -23.672 20.906 4.562 1 94 79 ASN B C 1
ATOM 3066 O O . ASN B 1 79 ? -24.344 20.844 3.529 1 94 79 ASN B O 1
ATOM 3070 N N . ASP B 1 80 ? -23.188 19.828 5.129 1 92.19 80 ASP B N 1
ATOM 3071 C CA . ASP B 1 80 ? -23.562 18.453 4.824 1 92.19 80 ASP B CA 1
ATOM 3072 C C . ASP B 1 80 ? -23.562 17.594 6.082 1 92.19 80 ASP B C 1
ATOM 3074 O O . ASP B 1 80 ? -22.5 17.141 6.535 1 92.19 80 ASP B O 1
ATOM 3078 N N . SER B 1 81 ? -24.609 17.25 6.609 1 88.12 81 SER B N 1
ATOM 3079 C CA . SER B 1 81 ? -24.734 16.547 7.891 1 88.12 81 SER B CA 1
ATOM 3080 C C . SER B 1 81 ? -24.266 15.109 7.789 1 88.12 81 SER B C 1
ATOM 3082 O O . SER B 1 81 ? -23.844 14.516 8.781 1 88.12 81 SER B O 1
ATOM 3084 N N . SER B 1 82 ? -24.234 14.539 6.637 1 84.12 82 SER B N 1
ATOM 3085 C CA . SER B 1 82 ? -23.812 13.156 6.457 1 84.12 82 SER B CA 1
ATOM 3086 C C . SER B 1 82 ? -22.297 13.023 6.527 1 84.12 82 SER B C 1
ATOM 3088 O O . SER B 1 82 ? -21.781 11.977 6.918 1 84.12 82 SER B O 1
ATOM 3090 N N . LEU B 1 83 ? -21.547 14.031 6.207 1 85.19 83 LEU B N 1
ATOM 3091 C CA . LEU B 1 83 ? -20.094 13.977 6.141 1 85.19 83 LEU B CA 1
ATOM 3092 C C . LEU B 1 83 ? -19.484 14.211 7.516 1 85.19 83 LEU B C 1
ATOM 3094 O O . LEU B 1 83 ? -18.578 13.477 7.926 1 85.19 83 LEU B O 1
ATOM 3098 N N . PRO B 1 84 ? -20.031 15.141 8.422 1 82.88 84 PRO B N 1
ATOM 3099 C CA . PRO B 1 84 ? -20.594 16.438 8.812 1 82.88 84 PRO B CA 1
ATOM 3100 C C . PRO B 1 84 ? -19.719 17.609 8.391 1 82.88 84 PRO B C 1
ATOM 3102 O O . PRO B 1 84 ? -18.938 18.125 9.195 1 82.88 84 PRO B O 1
ATOM 3105 N N . ALA B 1 85 ? -19.906 18.141 7.227 1 91.62 85 ALA B N 1
ATOM 3106 C CA . ALA B 1 85 ? -19.234 19.328 6.684 1 91.62 85 ALA B CA 1
ATOM 3107 C C . ALA B 1 85 ? -19.797 20.609 7.305 1 91.62 85 ALA B C 1
ATOM 3109 O O . ALA B 1 85 ? -21 20.781 7.406 1 91.62 85 ALA B O 1
ATOM 3110 N N . ILE B 1 86 ? -18.938 21.391 7.812 1 95.5 86 ILE B N 1
ATOM 3111 C CA . ILE B 1 86 ? -19.266 22.703 8.375 1 95.5 86 ILE B CA 1
ATOM 3112 C C . ILE B 1 86 ? -19.234 23.766 7.27 1 95.5 86 ILE B C 1
ATOM 3114 O O . ILE B 1 86 ? -18.25 23.875 6.543 1 95.5 86 ILE B O 1
ATOM 3118 N N . ALA B 1 87 ? -20.312 24.516 7.168 1 95.44 87 ALA B N 1
ATOM 3119 C CA . ALA B 1 87 ? -20.359 25.609 6.211 1 95.44 87 ALA B CA 1
ATOM 3120 C C . ALA B 1 87 ? -19.688 26.859 6.777 1 95.44 87 ALA B C 1
ATOM 3122 O O . ALA B 1 87 ? -20.25 27.531 7.645 1 95.44 87 ALA B O 1
ATOM 3123 N N . LEU B 1 88 ? -18.516 27.156 6.266 1 94.44 88 LEU B N 1
ATOM 3124 C CA . LEU B 1 88 ? -17.828 28.391 6.637 1 94.44 88 LEU B CA 1
ATOM 3125 C C . LEU B 1 88 ? -18.344 29.562 5.824 1 94.44 88 LEU B C 1
ATOM 3127 O O . LEU B 1 88 ? -18.797 29.391 4.691 1 94.44 88 LEU B O 1
ATOM 3131 N N . PRO B 1 89 ? -18.375 30.734 6.387 1 91.69 89 PRO B N 1
ATOM 3132 C CA . PRO B 1 89 ? -18.875 31.922 5.684 1 91.69 89 PRO B CA 1
ATOM 3133 C C . PRO B 1 89 ? -17.875 32.5 4.684 1 91.69 89 PRO B C 1
ATOM 3135 O O . PRO B 1 89 ? -17.422 33.625 4.824 1 91.69 89 PRO B O 1
ATOM 3138 N N . VAL B 1 90 ? -17.5 31.672 3.754 1 90.19 90 VAL B N 1
ATOM 3139 C CA . VAL B 1 90 ? -16.516 32.062 2.738 1 90.19 90 VAL B CA 1
ATOM 3140 C C . VAL B 1 90 ? -17 31.594 1.363 1 90.19 90 VAL B C 1
ATOM 3142 O O . VAL B 1 90 ? -17.828 30.688 1.259 1 90.19 90 VAL B O 1
ATOM 3145 N N . GLY B 1 91 ? -16.531 32.312 0.332 1 83 91 GLY B N 1
ATOM 3146 C CA . GLY B 1 91 ? -16.828 31.906 -1.03 1 83 91 GLY B CA 1
ATOM 3147 C C . GLY B 1 91 ? -16.078 30.656 -1.447 1 83 91 GLY B C 1
ATOM 3148 O O . GLY B 1 91 ? -15.25 30.141 -0.694 1 83 91 GLY B O 1
ATOM 3149 N N . GLU B 1 92 ? -16.453 30.141 -2.629 1 82.44 92 GLU B N 1
ATOM 3150 C CA . GLU B 1 92 ? -15.781 28.953 -3.168 1 82.44 92 GLU B CA 1
ATOM 3151 C C . GLU B 1 92 ? -14.742 29.328 -4.215 1 82.44 92 GLU B C 1
ATOM 3153 O O . GLU B 1 92 ? -14.898 30.328 -4.922 1 82.44 92 GLU B O 1
ATOM 3158 N N . GLY B 1 93 ? -13.711 28.453 -4.305 1 80.88 93 GLY B N 1
ATOM 3159 C CA . GLY B 1 93 ? -12.664 28.688 -5.285 1 80.88 93 GLY B CA 1
ATOM 3160 C C . GLY B 1 93 ? -11.273 28.734 -4.676 1 80.88 93 GLY B C 1
ATOM 3161 O O . GLY B 1 93 ? -11.125 28.953 -3.471 1 80.88 93 GLY B O 1
ATOM 3162 N N . ARG B 1 94 ? -10.289 28.641 -5.539 1 79.06 94 ARG B N 1
ATOM 3163 C CA . ARG B 1 94 ? -8.898 28.609 -5.098 1 79.06 94 ARG B CA 1
ATOM 3164 C C . ARG B 1 94 ? -8.492 29.922 -4.457 1 79.06 94 ARG B C 1
ATOM 3166 O O . ARG B 1 94 ? -7.648 29.953 -3.561 1 79.06 94 ARG B O 1
ATOM 3173 N N . GLU B 1 95 ? -9.109 30.969 -4.895 1 83.56 95 GLU B N 1
ATOM 3174 C CA . GLU B 1 95 ? -8.75 32.281 -4.41 1 83.56 95 GLU B CA 1
ATOM 3175 C C . GLU B 1 95 ? -9.211 32.5 -2.969 1 83.56 95 GLU B C 1
ATOM 3177 O O . GLU B 1 95 ? -8.766 33.438 -2.295 1 83.56 95 GLU B O 1
ATOM 3182 N N . TYR B 1 96 ? -10.039 31.641 -2.512 1 87.56 96 TYR B N 1
ATOM 3183 C CA . TYR B 1 96 ? -10.586 31.828 -1.172 1 87.56 96 TYR B CA 1
ATOM 3184 C C . TYR B 1 96 ? -9.992 30.812 -0.199 1 87.56 96 TYR B C 1
ATOM 3186 O O . TYR B 1 96 ? -10.477 30.656 0.925 1 87.56 96 TYR B O 1
ATOM 3194 N N . LEU B 1 97 ? -8.977 30.141 -0.625 1 91.38 97 LEU B N 1
ATOM 3195 C CA . LEU B 1 97 ? -8.43 29.047 0.189 1 91.38 97 LEU B CA 1
ATOM 3196 C C . LEU B 1 97 ? -7.855 29.594 1.494 1 91.38 97 LEU B C 1
ATOM 3198 O O . LEU B 1 97 ? -8.016 28.969 2.549 1 91.38 97 LEU B O 1
ATOM 3202 N N . TRP B 1 98 ? -7.211 30.734 1.396 1 93.88 98 TRP B N 1
ATOM 3203 C CA . TRP B 1 98 ? -6.637 31.297 2.609 1 93.88 98 TRP B CA 1
ATOM 3204 C C . TRP B 1 98 ? -7.734 31.766 3.566 1 93.88 98 TRP B C 1
ATOM 3206 O O . TRP B 1 98 ? -7.68 31.484 4.766 1 93.88 98 TRP B O 1
ATOM 3216 N N . GLU B 1 99 ? -8.734 32.406 3.041 1 93.06 99 GLU B N 1
ATOM 3217 C CA . GLU B 1 99 ? -9.852 32.844 3.869 1 93.06 99 GLU B CA 1
ATOM 3218 C C . GLU B 1 99 ? -10.555 31.641 4.504 1 93.06 99 GLU B C 1
ATOM 3220 O O . GLU B 1 99 ? -10.961 31.703 5.672 1 93.06 99 GLU B O 1
ATOM 3225 N N . LYS B 1 100 ? -10.719 30.641 3.74 1 94.44 100 LYS B N 1
ATOM 3226 C CA . LYS B 1 100 ? -11.344 29.422 4.25 1 94.44 100 LYS B CA 1
ATOM 3227 C C . LYS B 1 100 ? -10.508 28.812 5.375 1 94.44 100 LYS B C 1
ATOM 3229 O O . LYS B 1 100 ? -11.055 28.344 6.371 1 94.44 100 LYS B O 1
ATOM 3234 N N . THR B 1 101 ? -9.219 28.781 5.211 1 96.56 101 THR B N 1
ATOM 3235 C CA . THR B 1 101 ? -8.312 28.25 6.227 1 96.56 101 THR B CA 1
ATOM 3236 C C . THR B 1 101 ? -8.406 29.062 7.516 1 96.56 101 THR B C 1
ATOM 3238 O O . THR B 1 101 ? -8.469 28.5 8.609 1 96.56 101 THR B O 1
ATOM 3241 N N . ARG B 1 102 ? -8.453 30.391 7.406 1 96 102 ARG B N 1
ATOM 3242 C CA . ARG B 1 102 ? -8.578 31.266 8.57 1 96 102 ARG B CA 1
ATOM 3243 C C . ARG B 1 102 ? -9.867 30.969 9.328 1 96 102 ARG B C 1
ATOM 3245 O O . ARG B 1 102 ? -9.852 30.812 10.555 1 96 102 ARG B O 1
ATOM 3252 N N . GLU B 1 103 ? -10.922 30.922 8.531 1 96.38 103 GLU B N 1
ATOM 3253 C CA . GLU B 1 103 ? -12.227 30.703 9.164 1 96.38 103 GLU B CA 1
ATOM 3254 C C . GLU B 1 103 ? -12.312 29.328 9.797 1 96.38 103 GLU B C 1
ATOM 3256 O O . GLU B 1 103 ? -12.961 29.141 10.828 1 96.38 103 GLU B O 1
ATOM 3261 N N . ALA B 1 104 ? -11.68 28.375 9.203 1 97.75 104 ALA B N 1
ATOM 3262 C CA . ALA B 1 104 ? -11.656 27.016 9.766 1 97.75 104 ALA B CA 1
ATOM 3263 C C . ALA B 1 104 ? -10.961 27.016 11.125 1 97.75 104 ALA B C 1
ATOM 3265 O O . ALA B 1 104 ? -11.5 26.469 12.094 1 97.75 104 ALA B O 1
ATOM 3266 N N . PHE B 1 105 ? -9.781 27.609 11.188 1 98.5 105 PHE B N 1
ATOM 3267 C CA . PHE B 1 105 ? -9.055 27.641 12.453 1 98.5 105 PHE B CA 1
ATOM 3268 C C . PHE B 1 105 ? -9.82 28.438 13.5 1 98.5 105 PHE B C 1
ATOM 3270 O O . PHE B 1 105 ? -9.82 28.094 14.68 1 98.5 105 PHE B O 1
ATOM 3277 N N . ARG B 1 106 ? -10.492 29.516 13.086 1 98 106 ARG B N 1
ATOM 3278 C CA . ARG B 1 106 ? -11.312 30.281 14.016 1 98 106 ARG B CA 1
ATOM 3279 C C . ARG B 1 106 ? -12.445 29.438 14.578 1 98 106 ARG B C 1
ATOM 3281 O O . ARG B 1 106 ? -12.711 29.453 15.781 1 98 106 ARG B O 1
ATOM 3288 N N . TYR B 1 107 ? -13.117 28.766 13.648 1 98.12 107 TYR B N 1
ATOM 3289 C CA . TYR B 1 107 ? -14.203 27.875 14.062 1 98.12 107 TYR B CA 1
ATOM 3290 C C . TYR B 1 107 ? -13.711 26.844 15.062 1 98.12 107 TYR B C 1
ATOM 3292 O O . TYR B 1 107 ? -14.359 26.594 16.078 1 98.12 107 TYR B O 1
ATOM 3300 N N . ILE B 1 108 ? -12.602 26.203 14.812 1 98.62 108 ILE B N 1
ATOM 3301 C CA . ILE B 1 108 ? -12.047 25.156 15.656 1 98.62 108 ILE B CA 1
ATOM 3302 C C . ILE B 1 108 ? -11.68 25.734 17.031 1 98.62 108 ILE B C 1
ATOM 3304 O O . ILE B 1 108 ? -11.953 25.125 18.062 1 98.62 108 ILE B O 1
ATOM 3308 N N . TYR B 1 109 ? -11.047 26.875 16.969 1 98.69 109 TYR B N 1
ATOM 3309 C CA . TYR B 1 109 ? -10.695 27.531 18.234 1 98.69 109 TYR B CA 1
ATOM 3310 C C . TYR B 1 109 ? -11.93 27.797 19.078 1 98.69 109 TYR B C 1
ATOM 3312 O O . TYR B 1 109 ? -11.93 27.5 20.281 1 98.69 109 TYR B O 1
ATOM 3320 N N . LEU B 1 110 ? -12.992 28.266 18.5 1 98.38 110 LEU B N 1
ATOM 3321 C CA . LEU B 1 110 ? -14.195 28.688 19.203 1 98.38 110 LEU B CA 1
ATOM 3322 C C . LEU B 1 110 ? -14.977 27.484 19.703 1 98.38 110 LEU B C 1
ATOM 3324 O O . LEU B 1 110 ? -15.57 27.531 20.781 1 98.38 110 LEU B O 1
ATOM 3328 N N . HIS B 1 111 ? -14.969 26.406 18.969 1 98.25 111 HIS B N 1
ATOM 3329 C CA . HIS B 1 111 ? -15.938 25.359 19.266 1 98.25 111 HIS B CA 1
ATOM 3330 C C . HIS B 1 111 ? -15.242 24.078 19.734 1 98.25 111 HIS B C 1
ATOM 3332 O O . HIS B 1 111 ? -15.875 23.219 20.344 1 98.25 111 HIS B O 1
ATOM 3338 N N . HIS B 1 112 ? -13.883 23.969 19.422 1 98.19 112 HIS B N 1
ATOM 3339 C CA . HIS B 1 112 ? -13.273 22.672 19.656 1 98.19 112 HIS B CA 1
ATOM 3340 C C . HIS B 1 112 ? -11.891 22.812 20.297 1 98.19 112 HIS B C 1
ATOM 3342 O O . HIS B 1 112 ? -11.102 21.859 20.297 1 98.19 112 HIS B O 1
ATOM 3348 N N . PHE B 1 113 ? -11.586 23.953 20.844 1 98.31 113 PHE B N 1
ATOM 3349 C CA . PHE B 1 113 ? -10.25 24.25 21.344 1 98.31 113 PHE B CA 1
ATOM 3350 C C . PHE B 1 113 ? -9.844 23.266 22.438 1 98.31 113 PHE B C 1
ATOM 3352 O O . PHE B 1 113 ? -8.68 22.859 22.5 1 98.31 113 PHE B O 1
ATOM 3359 N N . GLN B 1 114 ? -10.789 22.812 23.234 1 97.88 114 GLN B N 1
ATOM 3360 C CA . GLN B 1 114 ? -10.477 21.938 24.359 1 97.88 114 GLN B CA 1
ATOM 3361 C C . GLN B 1 114 ? -10.727 20.484 24 1 97.88 114 GLN B C 1
ATOM 3363 O O . GLN B 1 114 ? -10.406 19.578 24.797 1 97.88 114 GLN B O 1
ATOM 3368 N N . ASP B 1 115 ? -11.211 20.219 22.797 1 98.38 115 ASP B N 1
ATOM 3369 C CA . ASP B 1 115 ? -11.578 18.859 22.406 1 98.38 115 ASP B CA 1
ATOM 3370 C C . ASP B 1 115 ? -10.352 18.047 21.984 1 98.38 115 ASP B C 1
ATOM 3372 O O . ASP B 1 115 ? -10.406 16.828 21.891 1 98.38 115 ASP B O 1
ATOM 3376 N N . ALA B 1 116 ? -9.188 18.719 21.719 1 98.62 116 ALA B N 1
ATOM 3377 C CA . ALA B 1 116 ? -7.969 18.062 21.281 1 98.62 116 ALA B CA 1
ATOM 3378 C C . ALA B 1 116 ? -6.73 18.844 21.719 1 98.62 116 ALA B C 1
ATOM 3380 O O . ALA B 1 116 ? -6.84 19.953 22.25 1 98.62 116 ALA B O 1
ATOM 3381 N N . ASP B 1 117 ? -5.633 18.219 21.609 1 98.44 117 ASP B N 1
ATOM 3382 C CA . ASP B 1 117 ? -4.355 18.844 21.938 1 98.44 117 ASP B CA 1
ATOM 3383 C C . ASP B 1 117 ? -3.59 19.25 20.688 1 98.44 117 ASP B C 1
ATOM 3385 O O . ASP B 1 117 ? -2.721 20.109 20.734 1 98.44 117 ASP B O 1
ATOM 3389 N N . TRP B 1 118 ? -3.9 18.547 19.672 1 98.94 118 TRP B N 1
ATOM 3390 C CA . TRP B 1 118 ? -3.248 18.75 18.375 1 98.94 118 TRP B CA 1
ATOM 3391 C C . TRP B 1 118 ? -4.281 18.938 17.266 1 98.94 118 TRP B C 1
ATOM 3393 O O . TRP B 1 118 ? -5.32 18.281 17.266 1 98.94 118 TRP B O 1
ATOM 3403 N N . PHE B 1 119 ? -4.004 19.844 16.344 1 98.94 119 PHE B N 1
ATOM 3404 C CA . PHE B 1 119 ? -4.93 20.203 15.273 1 98.94 119 PHE B CA 1
ATOM 3405 C C . PHE B 1 119 ? -4.281 20.016 13.906 1 98.94 119 PHE B C 1
ATOM 3407 O O . PHE B 1 119 ? -3.367 20.75 13.539 1 98.94 119 PHE B O 1
ATOM 3414 N N . PHE B 1 120 ? -4.754 19.016 13.188 1 98.94 120 PHE B N 1
ATOM 3415 C CA . PHE B 1 120 ? -4.137 18.594 11.938 1 98.94 120 PHE B CA 1
ATOM 3416 C C . PHE B 1 120 ? -5.004 18.984 10.742 1 98.94 120 PHE B C 1
ATOM 3418 O O . PHE B 1 120 ? -6.176 18.609 10.672 1 98.94 120 PHE B O 1
ATOM 3425 N N . LYS B 1 121 ? -4.414 19.734 9.82 1 98.81 121 LYS B N 1
ATOM 3426 C CA . LYS B 1 121 ? -5.059 20.109 8.57 1 98.81 121 LYS B CA 1
ATOM 3427 C C . LYS B 1 121 ? -4.711 19.141 7.449 1 98.81 121 LYS B C 1
ATOM 3429 O O . LYS B 1 121 ? -3.537 18.812 7.242 1 98.81 121 LYS B O 1
ATOM 3434 N N . ALA B 1 122 ? -5.684 18.656 6.73 1 98.56 122 ALA B N 1
ATOM 3435 C CA . ALA B 1 122 ? -5.477 17.844 5.539 1 98.56 122 ALA B CA 1
ATOM 3436 C C . ALA B 1 122 ? -6.375 18.297 4.395 1 98.56 122 ALA B C 1
ATOM 3438 O O . ALA B 1 122 ? -7.375 18.984 4.621 1 98.56 122 ALA B O 1
ATOM 3439 N N . ASP B 1 123 ? -6.039 18 3.178 1 97.56 123 ASP B N 1
ATOM 3440 C CA . ASP B 1 123 ? -6.898 18.172 2.012 1 97.56 123 ASP B CA 1
ATOM 3441 C C . ASP B 1 123 ? -7.758 16.938 1.774 1 97.56 123 ASP B C 1
ATOM 3443 O O . ASP B 1 123 ? -7.547 15.898 2.404 1 97.56 123 ASP B O 1
ATOM 3447 N N . ASP B 1 124 ? -8.719 17.047 0.864 1 97.25 124 ASP B N 1
ATOM 3448 C CA . ASP B 1 124 ? -9.648 15.953 0.645 1 97.25 124 ASP B CA 1
ATOM 3449 C C . ASP B 1 124 ? -9.07 14.922 -0.324 1 97.25 124 ASP B C 1
ATOM 3451 O O . ASP B 1 124 ? -9.789 14.055 -0.822 1 97.25 124 ASP B O 1
ATOM 3455 N N . ASP B 1 125 ? -7.754 15.008 -0.636 1 97.56 125 ASP B N 1
ATOM 3456 C CA . ASP B 1 125 ? -7.016 13.984 -1.37 1 97.56 125 ASP B CA 1
ATOM 3457 C C . ASP B 1 125 ? -5.719 13.617 -0.65 1 97.56 125 ASP B C 1
ATOM 3459 O O . ASP B 1 125 ? -4.727 13.273 -1.289 1 97.56 125 ASP B O 1
ATOM 3463 N N . THR B 1 126 ? -5.699 13.812 0.66 1 98.31 126 THR B N 1
ATOM 3464 C CA . THR B 1 126 ? -4.598 13.406 1.527 1 98.31 126 THR B CA 1
ATOM 3465 C C . THR B 1 126 ? -4.934 12.117 2.262 1 98.31 126 THR B C 1
ATOM 3467 O O . THR B 1 126 ? -6.051 11.945 2.75 1 98.31 126 THR B O 1
ATOM 3470 N N . TYR B 1 127 ? -4.012 11.141 2.254 1 98.19 127 TYR B N 1
ATOM 3471 C CA . TYR B 1 127 ? -4.109 9.992 3.148 1 98.19 127 TYR B CA 1
ATOM 3472 C C . TYR B 1 127 ? -3.219 10.18 4.371 1 98.19 127 TYR B C 1
ATOM 3474 O O . TYR B 1 127 ? -2.066 10.602 4.25 1 98.19 127 TYR B O 1
ATOM 3482 N N . VAL B 1 128 ? -3.768 9.773 5.551 1 98.81 128 VAL B N 1
ATOM 3483 C CA . VAL B 1 128 ? -3.039 10.039 6.785 1 98.81 128 VAL B CA 1
ATOM 3484 C C . VAL B 1 128 ? -2.977 8.766 7.633 1 98.81 128 VAL B C 1
ATOM 3486 O O . VAL B 1 128 ? -3.992 8.102 7.832 1 98.81 128 VAL B O 1
ATOM 3489 N N . VAL B 1 129 ? -1.777 8.391 8.062 1 98.69 129 VAL B N 1
ATOM 3490 C CA . VAL B 1 129 ? -1.585 7.391 9.109 1 98.69 129 VAL B CA 1
ATOM 3491 C C . VAL B 1 129 ? -1.584 8.07 10.477 1 98.69 129 VAL B C 1
ATOM 3493 O O . VAL B 1 129 ? -0.525 8.414 11 1 98.69 129 VAL B O 1
ATOM 3496 N N . VAL B 1 130 ? -2.736 8.125 11.055 1 98.81 130 VAL B N 1
ATOM 3497 C CA . VAL B 1 130 ? -2.947 8.945 12.242 1 98.81 130 VAL B CA 1
ATOM 3498 C C . VAL B 1 130 ? -2.109 8.406 13.398 1 98.81 130 VAL B C 1
ATOM 3500 O O . VAL B 1 130 ? -1.61 9.18 14.227 1 98.81 130 VAL B O 1
ATOM 3503 N N . GLU B 1 131 ? -1.894 7.086 13.477 1 98.44 131 GLU B N 1
ATOM 3504 C CA . GLU B 1 131 ? -1.055 6.477 14.5 1 98.44 131 GLU B CA 1
ATOM 3505 C C . GLU B 1 131 ? 0.376 7.004 14.43 1 98.44 131 GLU B C 1
ATOM 3507 O O . GLU B 1 131 ? 1.008 7.234 15.469 1 98.44 131 GLU B O 1
ATOM 3512 N N . ASN B 1 132 ? 0.829 7.207 13.258 1 98.5 132 ASN B N 1
ATOM 3513 C CA . ASN B 1 132 ? 2.189 7.707 13.094 1 98.5 132 ASN B CA 1
ATOM 3514 C C . ASN B 1 132 ? 2.281 9.195 13.414 1 98.5 132 ASN B C 1
ATOM 3516 O O . ASN B 1 132 ? 3.303 9.672 13.914 1 98.5 132 ASN B O 1
ATOM 3520 N N . LEU B 1 133 ? 1.212 9.953 13.117 1 98.88 133 LEU B N 1
ATOM 3521 C CA . LEU B 1 133 ? 1.14 11.336 13.586 1 98.88 133 LEU B CA 1
ATOM 3522 C C . LEU B 1 133 ? 1.266 11.406 15.102 1 98.88 133 LEU B C 1
ATOM 3524 O O . LEU B 1 133 ? 2.062 12.188 15.625 1 98.88 133 LEU B O 1
ATOM 3528 N N . ARG B 1 134 ? 0.525 10.555 15.797 1 98.69 134 ARG B N 1
ATOM 3529 C CA . ARG B 1 134 ? 0.562 10.523 17.25 1 98.69 134 ARG B CA 1
ATOM 3530 C C . ARG B 1 134 ? 1.948 10.141 17.75 1 98.69 134 ARG B C 1
ATOM 3532 O O . ARG B 1 134 ? 2.447 10.727 18.719 1 98.69 134 ARG B O 1
ATOM 3539 N N . PHE B 1 135 ? 2.479 9.148 17.094 1 97.62 135 PHE B N 1
ATOM 3540 C CA . PHE B 1 135 ? 3.811 8.703 17.484 1 97.62 135 PHE B CA 1
ATOM 3541 C C . PHE B 1 135 ? 4.812 9.852 17.406 1 97.62 135 PHE B C 1
ATOM 3543 O O . PHE B 1 135 ? 5.59 10.07 18.344 1 97.62 135 PHE B O 1
ATOM 3550 N N . MET B 1 136 ? 4.805 10.586 16.312 1 98 136 MET B N 1
ATOM 3551 C CA . MET B 1 136 ? 5.68 11.742 16.141 1 98 136 MET B CA 1
ATOM 3552 C C . MET B 1 136 ? 5.434 12.766 17.25 1 98 136 MET B C 1
ATOM 3554 O O . MET B 1 136 ? 6.383 13.312 17.812 1 98 136 MET B O 1
ATOM 3558 N N . LEU B 1 137 ? 4.23 12.969 17.641 1 98.5 137 LEU B N 1
ATOM 3559 C CA . LEU B 1 137 ? 3.834 14.039 18.547 1 98.5 137 LEU B CA 1
ATOM 3560 C C . LEU B 1 137 ? 4.145 13.68 19.984 1 98.5 137 LEU B C 1
ATOM 3562 O O . LEU B 1 137 ? 4.125 14.539 20.875 1 98.5 137 LEU B O 1
ATOM 3566 N N . LEU B 1 138 ? 4.441 12.406 20.25 1 97.06 138 LEU B N 1
ATOM 3567 C CA . LEU B 1 138 ? 4.812 11.984 21.609 1 97.06 138 LEU B CA 1
ATOM 3568 C C . LEU B 1 138 ? 6.047 12.734 22.094 1 97.06 138 LEU B C 1
ATOM 3570 O O . LEU B 1 138 ? 6.262 12.867 23.297 1 97.06 138 LEU B O 1
ATOM 3574 N N . SER B 1 139 ? 6.812 13.266 21.172 1 96.06 139 SER B N 1
ATOM 3575 C CA . SER B 1 139 ? 8.055 13.945 21.531 1 96.06 139 SER B CA 1
ATOM 3576 C C . SER B 1 139 ? 7.832 15.438 21.75 1 96.06 139 SER B C 1
ATOM 3578 O O . SER B 1 139 ? 8.781 16.188 21.953 1 96.06 139 SER B O 1
ATOM 3580 N N . TYR B 1 140 ? 6.641 15.875 21.688 1 97.75 140 TYR B N 1
ATOM 3581 C CA . TYR B 1 140 ? 6.309 17.297 21.812 1 97.75 140 TYR B CA 1
ATOM 3582 C C . TYR B 1 140 ? 5.262 17.516 22.891 1 97.75 140 TYR B C 1
ATOM 3584 O O . TYR B 1 140 ? 4.613 16.578 23.344 1 97.75 140 TYR B O 1
ATOM 3592 N N . GLU B 1 141 ? 5.16 18.797 23.266 1 97.94 141 GLU B N 1
ATOM 3593 C CA . GLU B 1 141 ? 4.16 19.203 24.25 1 97.94 141 GLU B CA 1
ATOM 3594 C C . GLU B 1 141 ? 3.146 20.156 23.641 1 97.94 141 GLU B C 1
ATOM 3596 O O . GLU B 1 141 ? 3.525 21.156 23.016 1 97.94 141 GLU B O 1
ATOM 3601 N N . PRO B 1 142 ? 1.851 19.875 23.859 1 98.12 142 PRO B N 1
ATOM 3602 C CA . PRO B 1 142 ? 0.819 20.734 23.266 1 98.12 142 PRO B CA 1
ATOM 3603 C C . PRO B 1 142 ? 0.876 22.172 23.797 1 98.12 142 PRO B C 1
ATOM 3605 O O . PRO B 1 142 ? 0.386 23.094 23.141 1 98.12 142 PRO B O 1
ATOM 3608 N N . LYS B 1 143 ? 1.461 22.344 24.969 1 98.19 143 LYS B N 1
ATOM 3609 C CA . LYS B 1 143 ? 1.541 23.672 25.562 1 98.19 143 LYS B CA 1
ATOM 3610 C C . LYS B 1 143 ? 2.684 24.484 24.969 1 98.19 143 LYS B C 1
ATOM 3612 O O . LYS B 1 143 ? 2.811 25.688 25.234 1 98.19 143 LYS B O 1
ATOM 3617 N N . GLU B 1 144 ? 3.549 23.812 24.188 1 98.31 144 GLU B N 1
ATOM 3618 C CA . GLU B 1 144 ? 4.574 24.516 23.422 1 98.31 144 GLU B CA 1
ATOM 3619 C C . GLU B 1 144 ? 4.098 24.812 22 1 98.31 144 GLU B C 1
ATOM 3621 O O . GLU B 1 144 ? 3.275 24.094 21.453 1 98.31 144 GLU B O 1
ATOM 3626 N N . PRO B 1 145 ? 4.566 25.969 21.453 1 98.38 145 PRO B N 1
ATOM 3627 C CA . PRO B 1 145 ? 4.16 26.281 20.078 1 98.38 145 PRO B CA 1
ATOM 3628 C C . PRO B 1 145 ? 4.812 25.391 19.047 1 98.38 145 PRO B C 1
ATOM 3630 O O . PRO B 1 145 ? 5.977 25.594 18.688 1 98.38 145 PRO B O 1
ATOM 3633 N N . VAL B 1 146 ? 4.113 24.422 18.578 1 98.25 146 VAL B N 1
ATOM 3634 C CA . VAL B 1 146 ? 4.621 23.422 17.656 1 98.25 146 VAL B CA 1
ATOM 3635 C C . VAL B 1 146 ? 3.879 23.531 16.328 1 98.25 146 VAL B C 1
ATOM 3637 O O . VAL B 1 146 ? 2.652 23.641 16.297 1 98.25 146 VAL B O 1
ATOM 3640 N N . TYR B 1 147 ? 4.586 23.578 15.25 1 98.56 147 TYR B N 1
ATOM 3641 C CA . TYR B 1 147 ? 4.133 23.609 13.867 1 98.56 147 TYR B CA 1
ATOM 3642 C C . TYR B 1 147 ? 4.953 22.656 13.008 1 98.56 147 TYR B C 1
ATOM 3644 O O . TYR B 1 147 ? 6.133 22.891 12.75 1 98.56 147 TYR B O 1
ATOM 3652 N N . LEU B 1 148 ? 4.297 21.484 12.609 1 98.56 148 LEU B N 1
ATOM 3653 C CA . LEU B 1 148 ? 5.039 20.438 11.898 1 98.56 148 LEU B CA 1
ATOM 3654 C C . LEU B 1 148 ? 4.336 20.047 10.609 1 98.56 148 LEU B C 1
ATOM 3656 O O . LEU B 1 148 ? 3.109 20.156 10.508 1 98.56 148 LEU B O 1
ATOM 3660 N N . GLY B 1 149 ? 4.98 19.594 9.617 1 98.31 149 GLY B N 1
ATOM 3661 C CA . GLY B 1 149 ? 4.602 19.156 8.281 1 98.31 149 GLY B CA 1
ATOM 3662 C C . GLY B 1 149 ? 5.789 18.984 7.352 1 98.31 149 GLY B C 1
ATOM 3663 O O . GLY B 1 149 ? 6.891 18.656 7.801 1 98.31 149 GLY B O 1
ATOM 3664 N N . CYS B 1 150 ? 5.512 19 6.09 1 97.25 150 CYS B N 1
ATOM 3665 C CA . CYS B 1 150 ? 6.594 19.078 5.117 1 97.25 150 CYS B CA 1
ATOM 3666 C C . CYS B 1 150 ? 7.074 20.516 4.953 1 97.25 150 CYS B C 1
ATOM 3668 O O . CYS B 1 150 ? 6.375 21.344 4.363 1 97.25 150 CYS B O 1
ATOM 3670 N N . LYS B 1 151 ? 8.281 20.766 5.352 1 97.19 151 LYS B N 1
ATOM 3671 C CA . LYS B 1 151 ? 8.75 22.141 5.492 1 97.19 151 LYS B CA 1
ATOM 3672 C C . LYS B 1 151 ? 9.328 22.656 4.18 1 97.19 151 LYS B C 1
ATOM 3674 O O . LYS B 1 151 ? 10.219 22.031 3.5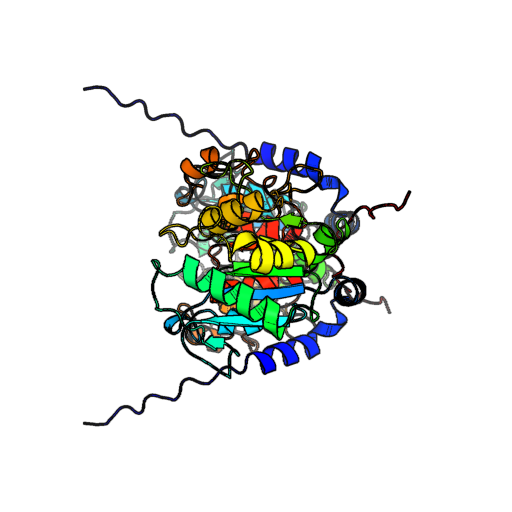96 1 97.19 151 LYS B O 1
ATOM 3679 N N . PHE B 1 152 ? 8.789 23.766 3.77 1 95.69 152 PHE B N 1
ATOM 3680 C CA . PHE B 1 152 ? 9.312 24.547 2.66 1 95.69 152 PHE B CA 1
ATOM 3681 C C . PHE B 1 152 ? 9.953 25.844 3.164 1 95.69 152 PHE B C 1
ATOM 3683 O O . PHE B 1 152 ? 9.633 26.312 4.254 1 95.69 152 PHE B O 1
ATOM 3690 N N . GLN B 1 153 ? 10.812 26.391 2.385 1 90.94 153 GLN B N 1
ATOM 3691 C CA . GLN B 1 153 ? 11.594 27.516 2.887 1 90.94 153 GLN B CA 1
ATOM 3692 C C . GLN B 1 153 ? 11.25 28.797 2.139 1 90.94 153 GLN B C 1
ATOM 3694 O O . GLN B 1 153 ? 11.156 29.875 2.742 1 90.94 153 GLN B O 1
ATOM 3699 N N . PRO B 1 154 ? 11 28.719 0.903 1 86.56 154 PRO B N 1
ATOM 3700 C CA . PRO B 1 154 ? 10.82 29.984 0.185 1 86.56 154 PRO B CA 1
ATOM 3701 C C . PRO B 1 154 ? 9.594 30.75 0.655 1 86.56 154 PRO B C 1
ATOM 3703 O O . PRO B 1 154 ? 8.609 30.156 1.097 1 86.56 154 PRO B O 1
ATOM 3706 N N . TYR B 1 155 ? 9.68 32.094 0.712 1 82.69 155 TYR B N 1
ATOM 3707 C CA . TYR B 1 155 ? 8.57 33.031 0.854 1 82.69 155 TYR B CA 1
ATOM 3708 C C . TYR B 1 155 ? 8.227 33.25 2.322 1 82.69 155 TYR B C 1
ATOM 3710 O O . TYR B 1 155 ? 7.391 34.094 2.648 1 82.69 155 TYR B O 1
ATOM 3718 N N . ALA B 1 156 ? 8.75 32.438 3.186 1 82.31 156 ALA B N 1
ATOM 3719 C CA . ALA B 1 156 ? 8.57 32.625 4.621 1 82.31 156 ALA B CA 1
ATOM 3720 C C . ALA B 1 156 ? 9.891 32.5 5.367 1 82.31 156 ALA B C 1
ATOM 3722 O O . ALA B 1 156 ? 10.57 31.469 5.242 1 82.31 156 ALA B O 1
ATOM 3723 N N . LYS B 1 157 ? 10.234 33.406 6.129 1 82.25 157 LYS B N 1
ATOM 3724 C CA . LYS B 1 157 ? 11.531 33.5 6.805 1 82.25 157 LYS B CA 1
ATOM 3725 C C . LYS B 1 157 ? 11.805 32.25 7.633 1 82.25 157 LYS B C 1
ATOM 3727 O O . LYS B 1 157 ? 12.93 31.766 7.676 1 82.25 157 LYS B O 1
ATOM 3732 N N . HIS B 1 158 ? 10.812 31.734 8.25 1 87.38 158 HIS B N 1
ATOM 3733 C CA . HIS B 1 158 ? 11.016 30.578 9.133 1 87.38 158 HIS B CA 1
ATOM 3734 C C . HIS B 1 158 ? 10.398 29.328 8.539 1 87.38 158 HIS B C 1
ATOM 3736 O O . HIS B 1 158 ? 10.195 28.328 9.25 1 87.38 158 HIS B O 1
ATOM 3742 N N . GLY B 1 159 ? 10.055 29.422 7.273 1 92.75 159 GLY B N 1
ATOM 3743 C CA . GLY B 1 159 ? 9.5 28.281 6.555 1 92.75 159 GLY B CA 1
ATOM 3744 C C . GLY B 1 159 ? 8.008 28.125 6.77 1 92.75 159 GLY B C 1
ATOM 3745 O O . GLY B 1 159 ? 7.395 28.859 7.539 1 92.75 159 GLY B O 1
ATOM 3746 N N . TYR B 1 160 ? 7.445 27.312 6.02 1 96.31 160 TYR B N 1
ATOM 3747 C CA . TYR B 1 160 ? 6.039 26.938 6.082 1 96.31 160 TYR B CA 1
ATOM 3748 C C . TYR B 1 160 ? 5.84 25.484 5.699 1 96.31 160 TYR B C 1
ATOM 3750 O O . TYR B 1 160 ? 6.77 24.828 5.215 1 96.31 160 TYR B O 1
ATOM 3758 N N . MET B 1 161 ? 4.73 24.938 6.031 1 98.06 161 MET B N 1
ATOM 3759 C CA . MET B 1 161 ? 4.465 23.516 5.766 1 98.06 161 MET B CA 1
ATOM 3760 C C . MET B 1 161 ? 3.586 23.359 4.531 1 98.06 161 MET B C 1
ATOM 3762 O O . MET B 1 161 ? 2.635 24.109 4.336 1 98.06 161 MET B O 1
ATOM 3766 N N . SER B 1 162 ? 3.949 22.375 3.705 1 96.31 162 SER B N 1
ATOM 3767 C CA . SER B 1 162 ? 3.143 22.047 2.533 1 96.31 162 SER B CA 1
ATOM 3768 C C . SER B 1 162 ? 1.673 21.875 2.904 1 96.31 162 SER B C 1
ATOM 3770 O O . SER B 1 162 ? 1.341 21.094 3.801 1 96.31 162 SER B O 1
ATOM 3772 N N . GLY B 1 163 ? 0.823 22.547 2.164 1 96.06 163 GLY B N 1
ATOM 3773 C CA . GLY B 1 163 ? -0.606 22.422 2.395 1 96.06 163 GLY B CA 1
ATOM 3774 C C . GLY B 1 163 ? -1.134 21.031 2.059 1 96.06 163 GLY B C 1
ATOM 3775 O O . GLY B 1 163 ? -1.914 20.453 2.82 1 96.06 163 GLY B O 1
ATOM 3776 N N . GLY B 1 164 ? -0.679 20.5 0.974 1 95.56 164 GLY B N 1
ATOM 3777 C CA . GLY B 1 164 ? -1.163 19.219 0.471 1 95.56 164 GLY B CA 1
ATOM 3778 C C . GLY B 1 164 ? -0.773 18.047 1.35 1 95.56 164 GLY B C 1
ATOM 3779 O O . GLY B 1 164 ? -1.562 17.125 1.541 1 95.56 164 GLY B O 1
ATOM 3780 N N . ALA B 1 165 ? 0.443 18.125 1.912 1 97.25 165 ALA B N 1
ATOM 3781 C CA . ALA B 1 165 ? 0.898 17.062 2.805 1 97.25 165 ALA B CA 1
ATOM 3782 C C . ALA B 1 165 ? 0.192 17.141 4.156 1 97.25 165 ALA B C 1
ATOM 3784 O O . ALA B 1 165 ? 0.191 16.172 4.918 1 97.25 165 ALA B O 1
ATOM 3785 N N . GLY B 1 166 ? -0.407 18.328 4.414 1 98.44 166 GLY B N 1
ATOM 3786 C CA . GLY B 1 166 ? -0.988 18.562 5.723 1 98.44 166 GLY B CA 1
ATOM 3787 C C . GLY B 1 166 ? 0.022 19.062 6.742 1 98.44 166 GLY B C 1
ATOM 3788 O O . GLY B 1 166 ? 1.231 18.969 6.516 1 98.44 166 GLY B O 1
ATOM 3789 N N . TYR B 1 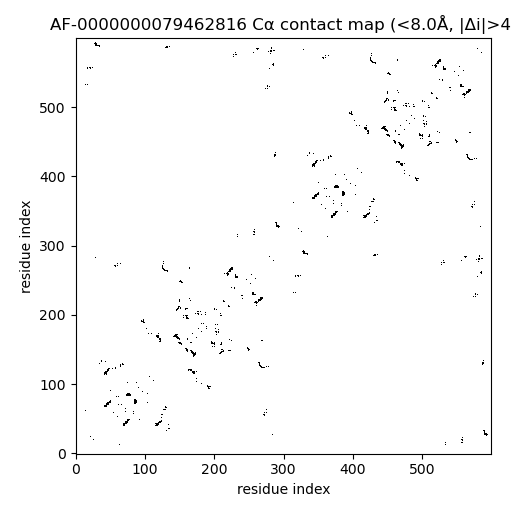167 ? -0.497 19.641 7.789 1 98.81 167 TYR B N 1
ATOM 3790 C CA . TYR B 1 167 ? 0.347 20.125 8.875 1 98.81 167 TYR B CA 1
ATOM 3791 C C . TYR B 1 167 ? -0.413 20.109 10.195 1 98.81 167 TYR B C 1
ATOM 3793 O O . TYR B 1 167 ? -1.646 20.094 10.211 1 98.81 167 TYR B O 1
ATOM 3801 N N . VAL B 1 168 ? 0.34 20.109 11.273 1 98.94 168 VAL B N 1
ATOM 3802 C CA . VAL B 1 168 ? -0.257 19.984 12.602 1 98.94 168 VAL B CA 1
ATOM 3803 C C . VAL B 1 168 ? 0.206 21.141 13.484 1 98.94 168 VAL B C 1
ATOM 3805 O O . VAL B 1 168 ? 1.364 21.562 13.414 1 98.94 168 VAL B O 1
ATOM 3808 N N . LEU B 1 169 ? -0.721 21.703 14.211 1 98.88 169 LEU B N 1
ATOM 3809 C CA . LEU B 1 169 ? -0.471 22.734 15.211 1 98.88 169 LEU B CA 1
ATOM 3810 C C . LEU B 1 169 ? -0.741 22.203 16.609 1 98.88 169 LEU B C 1
ATOM 3812 O O . LEU B 1 169 ? -1.704 21.469 16.828 1 98.88 169 LEU B O 1
ATOM 3816 N N . SER B 1 170 ? 0.107 22.609 17.531 1 98.88 170 SER B N 1
ATOM 3817 C CA . SER B 1 170 ? -0.223 22.406 18.938 1 98.88 170 SER B CA 1
ATOM 3818 C C . SER B 1 170 ? -1.343 23.328 19.391 1 98.88 170 SER B C 1
ATOM 3820 O O . SER B 1 170 ? -1.689 24.281 18.672 1 98.88 170 SER B O 1
ATOM 3822 N N . ARG B 1 171 ? -1.868 23.031 20.484 1 98.75 171 ARG B N 1
ATOM 3823 C CA . ARG B 1 171 ? -2.881 23.906 21.062 1 98.75 171 ARG B CA 1
ATOM 3824 C C . ARG B 1 171 ? -2.346 25.312 21.25 1 98.75 171 ARG B C 1
ATOM 3826 O O . ARG B 1 171 ? -3.035 26.297 20.953 1 98.75 171 ARG B O 1
ATOM 3833 N N . GLU B 1 172 ? -1.126 25.422 21.781 1 98.81 172 GLU B N 1
ATOM 3834 C CA . GLU B 1 172 ? -0.503 26.734 21.953 1 98.81 172 GLU B CA 1
ATOM 3835 C C . GLU B 1 172 ? -0.359 27.453 20.609 1 98.81 172 GLU B C 1
ATOM 3837 O O . GLU B 1 172 ? -0.619 28.656 20.516 1 98.81 172 GLU B O 1
ATOM 3842 N N . ALA B 1 173 ? 0.042 26.734 19.609 1 98.81 173 ALA B N 1
ATOM 3843 C CA . ALA B 1 173 ? 0.2 27.344 18.297 1 98.81 173 ALA B CA 1
ATOM 3844 C C . ALA B 1 173 ? -1.139 27.828 17.75 1 98.81 173 ALA B C 1
ATOM 3846 O O . ALA B 1 173 ? -1.211 28.906 17.156 1 98.81 173 ALA B O 1
ATOM 3847 N N . LEU B 1 174 ? -2.18 27.047 17.922 1 98.88 174 LEU B N 1
ATOM 3848 C CA . LEU B 1 174 ? -3.508 27.469 17.484 1 98.88 174 LEU B CA 1
ATOM 3849 C C . LEU B 1 174 ? -3.949 28.734 18.219 1 98.88 174 LEU B C 1
ATOM 3851 O O . LEU B 1 174 ? -4.508 29.641 17.594 1 98.88 174 LEU B O 1
ATOM 3855 N N . ASP B 1 175 ? -3.711 28.766 19.438 1 98.81 175 ASP B N 1
ATOM 3856 C CA . ASP B 1 175 ? -4.07 29.938 20.234 1 98.81 175 ASP B CA 1
ATOM 3857 C C . ASP B 1 175 ? -3.348 31.188 19.719 1 98.81 175 ASP B C 1
ATOM 3859 O O . ASP B 1 175 ? -3.971 32.219 19.516 1 98.81 175 ASP B O 1
ATOM 3863 N N . ARG B 1 176 ? -2.1 31.062 19.516 1 98.5 176 ARG B N 1
ATOM 3864 C CA . ARG B 1 176 ? -1.313 32.188 19.031 1 98.5 176 ARG B CA 1
ATOM 3865 C C . ARG B 1 176 ? -1.774 32.625 17.641 1 98.5 176 ARG B C 1
ATOM 3867 O O . ARG B 1 176 ? -1.794 33.812 17.344 1 98.5 176 ARG B O 1
ATOM 3874 N N . LEU B 1 177 ? -2.111 31.656 16.844 1 98.25 177 LEU B N 1
ATOM 3875 C CA . LEU B 1 177 ? -2.555 31.969 15.484 1 98.25 177 LEU B CA 1
ATOM 3876 C C . LEU B 1 177 ? -3.854 32.75 15.5 1 98.25 177 LEU B C 1
ATOM 3878 O O . LEU B 1 177 ? -3.934 33.844 14.906 1 98.25 177 LEU B O 1
ATOM 3882 N N . VAL B 1 178 ? -4.855 32.281 16.219 1 98.19 178 VAL B N 1
ATOM 3883 C CA . VAL B 1 178 ? -6.207 32.844 16.172 1 98.19 178 VAL B CA 1
ATOM 3884 C C . VAL B 1 178 ? -6.266 34.125 16.984 1 98.19 178 VAL B C 1
ATOM 3886 O O . VAL B 1 178 ? -6.84 35.125 16.547 1 98.19 178 VAL B O 1
ATOM 3889 N N . ASN B 1 179 ? -5.637 34.156 18.109 1 97.81 179 ASN B N 1
ATOM 3890 C CA . ASN B 1 179 ? -5.762 35.312 19 1 97.81 179 ASN B CA 1
ATOM 3891 C C . ASN B 1 179 ? -4.617 36.312 18.812 1 97.81 179 ASN B C 1
ATOM 3893 O O . ASN B 1 179 ? -4.746 37.469 19.156 1 97.81 179 ASN B O 1
ATOM 3897 N N . GLY B 1 180 ? -3.521 35.812 18.328 1 97 180 GLY B N 1
ATOM 3898 C CA . GLY B 1 180 ? -2.355 36.688 18.172 1 97 180 GLY B CA 1
ATOM 3899 C C . GLY B 1 180 ? -2.178 37.188 16.75 1 97 180 GLY B C 1
ATOM 3900 O O . GLY B 1 180 ? -2.062 38.406 16.531 1 97 180 GLY B O 1
ATOM 3901 N N . ALA B 1 181 ? -2.207 36.312 15.773 1 96.44 181 ALA B N 1
ATOM 3902 C CA . ALA B 1 181 ? -1.843 36.656 14.398 1 96.44 181 ALA B CA 1
ATOM 3903 C C . ALA B 1 181 ? -3.047 37.188 13.633 1 96.44 181 ALA B C 1
ATOM 3905 O O . ALA B 1 181 ? -2.979 38.25 13.023 1 96.44 181 ALA B O 1
ATOM 3906 N N . PHE B 1 182 ? -4.176 36.5 13.68 1 95.56 182 PHE B N 1
ATOM 3907 C CA . PHE B 1 182 ? -5.324 36.781 12.828 1 95.56 182 PHE B CA 1
ATOM 3908 C C . PHE B 1 182 ? -5.812 38.219 13.039 1 95.56 182 PHE B C 1
ATOM 3910 O O . PHE B 1 182 ? -6.195 38.906 12.086 1 95.56 182 PHE B O 1
ATOM 3917 N N . PRO B 1 183 ? -5.812 38.781 14.25 1 94.94 183 PRO B N 1
ATOM 3918 C CA . PRO B 1 183 ? -6.336 40.125 14.461 1 94.94 183 PRO B CA 1
ATOM 3919 C C . PRO B 1 183 ? -5.391 41.219 13.945 1 94.94 183 PRO B C 1
ATOM 3921 O O . PRO B 1 183 ? -5.773 42.375 13.867 1 94.94 183 PRO B O 1
ATOM 3924 N N . ASN B 1 184 ? -4.18 40.844 13.547 1 92.69 184 ASN B N 1
ATOM 3925 C CA . ASN B 1 184 ? -3.184 41.844 13.117 1 92.69 184 ASN B CA 1
ATOM 3926 C C . ASN B 1 184 ? -2.949 41.75 11.609 1 92.69 184 ASN B C 1
ATOM 3928 O O . ASN B 1 184 ? -2.082 41.031 11.141 1 92.69 184 ASN B O 1
ATOM 3932 N N . PRO B 1 185 ? -3.541 42.531 10.852 1 87.88 185 PRO B N 1
ATOM 3933 C CA . PRO B 1 185 ? -3.42 42.469 9.391 1 87.88 185 PRO B CA 1
ATOM 3934 C C . PRO B 1 185 ? -2.018 42.812 8.898 1 87.88 185 PRO B C 1
ATOM 3936 O O . PRO B 1 185 ? -1.657 42.469 7.766 1 87.88 185 PRO B O 1
ATOM 3939 N N . MET B 1 186 ? -1.254 43.5 9.68 1 86.5 186 MET B N 1
ATOM 3940 C CA . MET B 1 186 ? 0.102 43.875 9.281 1 86.5 186 MET B CA 1
ATOM 3941 C C . MET B 1 186 ? 1.004 42.656 9.242 1 86.5 186 MET B C 1
ATOM 3943 O O . MET B 1 186 ? 1.849 42.5 8.359 1 86.5 186 MET B O 1
ATOM 3947 N N . THR B 1 187 ? 0.731 41.781 10.164 1 85.19 187 THR B N 1
ATOM 3948 C CA . THR B 1 187 ? 1.606 40.625 10.266 1 85.19 187 THR B CA 1
ATOM 3949 C C . THR B 1 187 ? 0.924 39.406 9.695 1 85.19 187 THR B C 1
ATOM 3951 O O . THR B 1 187 ? 1.588 38.406 9.367 1 85.19 187 THR B O 1
ATOM 3954 N N . CYS B 1 188 ? -0.331 39.406 9.609 1 90.06 188 CYS B N 1
ATOM 3955 C CA . CYS B 1 188 ? -1.119 38.344 9.016 1 90.06 188 CYS B CA 1
ATOM 3956 C C . CYS B 1 188 ? -2.176 38.906 8.062 1 90.06 188 CYS B C 1
ATOM 3958 O O . CYS B 1 188 ? -3.361 38.938 8.398 1 90.06 188 CYS B O 1
ATOM 3960 N N . PRO B 1 189 ? -1.672 39.312 6.93 1 83.12 189 PRO B N 1
ATOM 3961 C CA . PRO B 1 189 ? -2.602 39.969 6.008 1 83.12 189 PRO B CA 1
ATOM 3962 C C . PRO B 1 189 ? -3.584 39 5.367 1 83.12 189 PRO B C 1
ATOM 3964 O O . PRO B 1 189 ? -3.303 37.781 5.281 1 83.12 189 PRO B O 1
ATOM 3967 N N . LEU B 1 190 ? -4.715 39.562 5.113 1 78.94 190 LEU B N 1
ATOM 3968 C CA . LEU B 1 190 ? -5.66 38.812 4.281 1 78.94 190 LEU B CA 1
ATOM 3969 C C . LEU B 1 190 ? -5.25 38.875 2.812 1 78.94 190 LEU B C 1
ATOM 3971 O O . LEU B 1 190 ? -5.578 39.844 2.111 1 78.94 190 LEU B O 1
ATOM 3975 N N . LEU B 1 191 ? -4.176 38.188 2.479 1 68.19 191 LEU B N 1
ATOM 3976 C CA . LEU B 1 191 ? -3.586 38.219 1.145 1 68.19 191 LEU B CA 1
ATOM 3977 C C . LEU B 1 191 ? -4.164 37.125 0.266 1 68.19 191 LEU B C 1
ATOM 3979 O O . LEU B 1 191 ? -4.645 36.094 0.773 1 68.19 191 LEU B O 1
ATOM 3983 N N . GLN B 1 192 ? -4.066 37.5 -0.99 1 73.75 192 GLN B N 1
ATOM 3984 C CA . GLN B 1 192 ? -4.305 36.438 -1.97 1 73.75 192 GLN B CA 1
ATOM 3985 C C . GLN B 1 192 ? -3.084 35.531 -2.115 1 73.75 192 GLN B C 1
ATOM 3987 O O . GLN B 1 192 ? -1.956 35.969 -1.859 1 73.75 192 GLN B O 1
ATOM 3992 N N . GLY B 1 193 ? -3.256 34.312 -2.273 1 81.75 193 GLY B N 1
ATOM 3993 C CA . GLY B 1 193 ? -2.164 33.375 -2.504 1 81.75 193 GLY B CA 1
ATOM 3994 C C . GLY B 1 193 ? -2.387 32.031 -1.854 1 81.75 193 GLY B C 1
ATOM 3995 O O . GLY B 1 193 ? -3.508 31.688 -1.466 1 81.75 193 GLY B O 1
ATOM 3996 N N . ALA B 1 194 ? -1.196 31.328 -1.778 1 89.75 194 ALA B N 1
ATOM 3997 C CA . ALA B 1 194 ? -1.268 29.953 -1.278 1 89.75 194 ALA B CA 1
ATOM 3998 C C . ALA B 1 194 ? -1.508 29.938 0.229 1 89.75 194 ALA B C 1
ATOM 4000 O O . ALA B 1 194 ? -0.832 30.641 0.981 1 89.75 194 ALA B O 1
ATOM 4001 N N . GLU B 1 195 ? -2.488 29.203 0.665 1 93.19 195 GLU B N 1
ATOM 4002 C CA . GLU B 1 195 ? -2.898 29.188 2.064 1 93.19 195 GLU B CA 1
ATOM 4003 C C . GLU B 1 195 ? -1.771 28.688 2.963 1 93.19 195 GLU B C 1
ATOM 4005 O O . GLU B 1 195 ? -1.622 29.141 4.098 1 93.19 195 GLU B O 1
ATOM 4010 N N . ASP B 1 196 ? -0.879 27.719 2.457 1 94.5 196 ASP B N 1
ATOM 4011 C CA . ASP B 1 196 ? 0.182 27.141 3.283 1 94.5 196 ASP B CA 1
ATOM 4012 C C . ASP B 1 196 ? 1.282 28.172 3.543 1 94.5 196 ASP B C 1
ATOM 4014 O O . ASP B 1 196 ? 1.833 28.234 4.645 1 94.5 196 ASP B O 1
ATOM 4018 N N . ILE B 1 197 ? 1.53 29.062 2.566 1 93.44 197 ILE B N 1
ATOM 4019 C CA . ILE B 1 197 ? 2.488 30.141 2.771 1 93.44 197 ILE B CA 1
ATOM 4020 C C . ILE B 1 197 ? 1.947 31.125 3.812 1 93.44 197 ILE B C 1
ATOM 4022 O O . ILE B 1 197 ? 2.656 31.5 4.75 1 93.44 197 ILE B O 1
ATOM 4026 N N . ASN B 1 198 ? 0.697 31.5 3.664 1 94.19 198 ASN B N 1
ATOM 4027 C CA . ASN B 1 198 ? 0.096 32.5 4.539 1 94.19 198 ASN B CA 1
ATOM 4028 C C . ASN B 1 198 ? 0.04 32.031 5.984 1 94.19 198 ASN B C 1
ATOM 4030 O O . ASN B 1 198 ? 0.299 32.781 6.914 1 94.19 198 ASN B O 1
ATOM 4034 N N . VAL B 1 199 ? -0.309 30.781 6.191 1 95.75 199 VAL B N 1
ATOM 4035 C CA . VAL B 1 199 ? -0.367 30.266 7.559 1 95.75 199 VAL B CA 1
ATOM 4036 C C . VAL B 1 199 ? 1.03 30.281 8.172 1 95.75 199 VAL B C 1
ATOM 4038 O O . VAL B 1 199 ? 1.195 30.609 9.352 1 95.75 199 VAL B O 1
ATOM 4041 N N . GLY B 1 200 ? 2.062 29.906 7.363 1 95.25 200 GLY B N 1
ATOM 4042 C CA . GLY B 1 200 ? 3.434 29.953 7.84 1 95.25 200 GLY B CA 1
ATOM 4043 C C . GLY B 1 200 ? 3.879 31.359 8.242 1 95.25 200 GLY B C 1
ATOM 4044 O O . GLY B 1 200 ? 4.512 31.531 9.281 1 95.25 200 GLY B O 1
ATOM 4045 N N . VAL B 1 201 ? 3.527 32.344 7.438 1 93.69 201 VAL B N 1
ATOM 4046 C CA . VAL B 1 201 ? 3.875 33.719 7.695 1 93.69 201 VAL B CA 1
ATOM 4047 C C . VAL B 1 201 ? 3.189 34.188 8.977 1 93.69 201 VAL B C 1
ATOM 4049 O O . VAL B 1 201 ? 3.816 34.844 9.82 1 93.69 201 VAL B O 1
ATOM 4052 N N . CYS B 1 202 ? 1.927 33.906 9.102 1 95.44 202 CYS B N 1
ATOM 4053 C CA . CYS B 1 202 ? 1.154 34.344 10.258 1 95.44 202 CYS B CA 1
ATOM 4054 C C . CYS B 1 202 ? 1.688 33.688 11.539 1 95.44 202 CYS B C 1
ATOM 4056 O O . CYS B 1 202 ? 1.811 34.344 12.57 1 95.44 202 CYS B O 1
ATOM 4058 N N . LEU B 1 203 ? 2.004 32.375 11.445 1 96.88 203 LEU B N 1
ATOM 4059 C CA . LEU B 1 203 ? 2.535 31.672 12.602 1 96.88 203 LEU B CA 1
ATOM 4060 C C . LEU B 1 203 ? 3.891 32.25 13.008 1 96.88 203 LEU B C 1
ATOM 4062 O O . LEU B 1 203 ? 4.152 32.438 14.203 1 96.88 203 LEU B O 1
ATOM 4066 N N . ALA B 1 204 ? 4.727 32.531 12.109 1 94.38 204 ALA B N 1
ATOM 4067 C CA . ALA B 1 204 ? 6.043 33.094 12.391 1 94.38 204 ALA B CA 1
ATOM 4068 C C . ALA B 1 204 ? 5.922 34.438 13.102 1 94.38 204 ALA B C 1
ATOM 4070 O O . ALA B 1 204 ? 6.738 34.75 13.977 1 94.38 204 ALA B O 1
ATOM 4071 N N . ALA B 1 205 ? 4.965 35.188 12.758 1 93.94 205 ALA B N 1
ATOM 4072 C CA . ALA B 1 205 ? 4.75 36.5 13.32 1 93.94 205 ALA B CA 1
ATOM 4073 C C . ALA B 1 205 ? 4.457 36.438 14.812 1 93.94 205 ALA B C 1
ATOM 4075 O O . ALA B 1 205 ? 4.641 37.406 15.547 1 93.94 205 ALA B O 1
ATOM 4076 N N . VAL B 1 206 ? 4.008 35.312 15.227 1 96.25 206 VAL B N 1
ATOM 4077 C CA . VAL B 1 206 ? 3.66 35.188 16.641 1 96.25 206 VAL B CA 1
ATOM 4078 C C . VAL B 1 206 ? 4.598 34.188 17.297 1 96.25 206 VAL B C 1
ATOM 4080 O O . VAL B 1 206 ? 4.234 33.562 18.297 1 96.25 206 VAL B O 1
ATOM 4083 N N . GLY B 1 207 ? 5.715 33.906 16.703 1 95.25 207 GLY B N 1
ATOM 4084 C CA . GLY B 1 207 ? 6.797 33.156 17.328 1 95.25 207 GLY B CA 1
ATOM 4085 C C . GLY B 1 207 ? 6.66 31.656 17.188 1 95.25 207 GLY B C 1
ATOM 4086 O O . GLY B 1 207 ? 7.227 30.906 17.984 1 95.25 207 GLY B O 1
ATOM 4087 N N . VAL B 1 208 ? 5.84 31.172 16.328 1 96.38 208 VAL B N 1
ATOM 4088 C CA . VAL B 1 208 ? 5.719 29.75 16.062 1 96.38 208 VAL B CA 1
ATOM 4089 C C . VAL B 1 208 ? 6.504 29.391 14.797 1 96.38 208 VAL B C 1
ATOM 4091 O O . VAL B 1 208 ? 6.113 29.766 13.695 1 96.38 208 VAL B O 1
ATOM 4094 N N . GLU B 1 209 ? 7.57 28.688 14.969 1 90.31 209 GLU B N 1
ATOM 4095 C CA . GLU B 1 209 ? 8.398 28.328 13.82 1 90.31 209 GLU B CA 1
ATOM 4096 C C . GLU B 1 209 ? 8.18 26.875 13.398 1 90.31 209 GLU B C 1
ATOM 4098 O O . GLU B 1 209 ? 7.867 26.031 14.234 1 90.31 209 GLU B O 1
ATOM 4103 N N . GLY B 1 210 ? 8.391 26.719 12.109 1 91.12 210 GLY B N 1
ATOM 4104 C CA . GLY B 1 210 ? 8.266 25.375 11.586 1 91.12 210 GLY B CA 1
ATOM 4105 C C . GLY B 1 210 ? 9.352 24.438 12.07 1 91.12 210 GLY B C 1
ATOM 4106 O O . GLY B 1 210 ? 10.539 24.781 12.047 1 91.12 210 GLY B O 1
ATOM 4107 N N . GLY B 1 211 ? 8.953 23.312 12.555 1 94.81 211 GLY B N 1
ATOM 4108 C CA . GLY B 1 211 ? 9.922 22.344 13.047 1 94.81 211 GLY B CA 1
ATOM 4109 C C . GLY B 1 211 ? 10.273 21.281 12.016 1 94.81 211 GLY B C 1
ATOM 4110 O O . GLY B 1 211 ? 9.789 21.328 10.883 1 94.81 211 GLY B O 1
ATOM 4111 N N . ASP B 1 212 ? 11.242 20.438 12.383 1 96.12 212 ASP B N 1
ATOM 4112 C CA . ASP B 1 212 ? 11.68 19.312 11.57 1 96.12 212 ASP B CA 1
ATOM 4113 C C . ASP B 1 212 ? 10.906 18.047 11.938 1 96.12 212 ASP B C 1
ATOM 4115 O O . ASP B 1 212 ? 11.062 17.516 13.039 1 96.12 212 ASP B O 1
ATOM 4119 N N . SER B 1 213 ? 10.078 17.609 11.008 1 97.25 213 SER B N 1
ATOM 4120 C CA . SER B 1 213 ? 9.219 16.453 11.289 1 97.25 213 SER B CA 1
ATOM 4121 C C . SER B 1 213 ? 9.859 15.164 10.789 1 97.25 213 SER B C 1
ATOM 4123 O O . SER B 1 213 ? 9.258 14.094 10.883 1 97.25 213 SER B O 1
ATOM 4125 N N . ARG B 1 214 ? 11.07 15.18 10.219 1 95.94 214 ARG B N 1
ATOM 4126 C CA . ARG B 1 214 ? 11.742 13.992 9.695 1 95.94 214 ARG B CA 1
ATOM 4127 C C . ARG B 1 214 ? 12.125 13.047 10.828 1 95.94 214 ARG B C 1
ATOM 4129 O O . ARG B 1 214 ? 12.195 13.453 11.992 1 95.94 214 ARG B O 1
ATOM 4136 N N . ASP B 1 215 ? 12.328 11.805 10.469 1 94.12 215 ASP B N 1
ATOM 4137 C CA . ASP B 1 215 ? 12.742 10.844 11.484 1 94.12 215 ASP B CA 1
ATOM 4138 C C . ASP B 1 215 ? 14.242 10.93 11.742 1 94.12 215 ASP B C 1
ATOM 4140 O O . ASP B 1 215 ? 14.914 11.828 11.227 1 94.12 215 ASP B O 1
ATOM 4144 N N . GLU B 1 216 ? 14.742 10.109 12.602 1 90.88 216 GLU B N 1
ATOM 4145 C CA . GLU B 1 216 ? 16.125 10.18 13.047 1 90.88 216 GLU B CA 1
ATOM 4146 C C . GLU B 1 216 ? 17.094 9.914 11.898 1 90.88 216 GLU B C 1
ATOM 4148 O O . GLU B 1 216 ? 18.266 10.266 11.969 1 90.88 216 GLU B O 1
ATOM 4153 N N . HIS B 1 217 ? 16.594 9.352 10.805 1 90.06 217 HIS B N 1
ATOM 4154 C CA . HIS B 1 217 ? 17.438 9.039 9.656 1 90.06 217 HIS B CA 1
ATOM 4155 C C . HIS B 1 217 ? 17.281 10.094 8.562 1 90.06 217 HIS B C 1
ATOM 4157 O O . HIS B 1 217 ? 17.891 9.969 7.488 1 90.06 217 HIS B O 1
ATOM 4163 N N . GLY B 1 218 ? 16.453 11.062 8.844 1 92.75 218 GLY B N 1
ATOM 4164 C CA . GLY B 1 218 ? 16.188 12.078 7.84 1 92.75 218 GLY B CA 1
ATOM 4165 C C . GLY B 1 218 ? 15.062 11.703 6.891 1 92.75 218 GLY B C 1
ATOM 4166 O O . GLY B 1 218 ? 14.828 12.391 5.891 1 92.75 218 GLY B O 1
ATOM 4167 N N . GLY B 1 219 ? 14.391 10.617 7.164 1 93.69 219 GLY B N 1
ATOM 4168 C CA . GLY B 1 219 ? 13.266 10.188 6.34 1 93.69 219 GLY B CA 1
ATOM 4169 C C . GLY B 1 219 ? 12.047 11.078 6.492 1 93.69 219 GLY B C 1
ATOM 4170 O O . GLY B 1 219 ? 11.719 11.516 7.598 1 93.69 219 GLY B O 1
ATOM 4171 N N . TRP B 1 220 ? 11.406 11.289 5.43 1 95.25 220 TRP B N 1
ATOM 4172 C CA . TRP B 1 220 ? 10.266 12.203 5.414 1 95.25 220 TRP B CA 1
ATOM 4173 C C . TRP B 1 220 ? 9.016 11.531 5.965 1 95.25 220 TRP B C 1
ATOM 4175 O O . TRP B 1 220 ? 8.719 10.383 5.629 1 95.25 220 TRP B O 1
ATOM 4185 N N . ARG B 1 221 ? 8.297 12.281 6.785 1 97.38 221 ARG B N 1
ATOM 4186 C CA . ARG B 1 221 ? 7.059 11.766 7.352 1 97.38 221 ARG B CA 1
ATOM 4187 C C . ARG B 1 221 ? 5.844 12.328 6.625 1 97.38 221 ARG B C 1
ATOM 4189 O O . ARG B 1 221 ? 4.801 11.68 6.543 1 97.38 221 ARG B O 1
ATOM 4196 N N . PHE B 1 222 ? 5.953 13.547 6.176 1 98.06 222 PHE B N 1
ATOM 4197 C CA . PHE B 1 222 ? 4.887 14.195 5.422 1 98.06 222 PHE B CA 1
ATOM 4198 C C . PHE B 1 222 ? 5.25 14.297 3.947 1 98.06 222 PHE B C 1
ATOM 4200 O O . PHE B 1 222 ? 6.184 15.016 3.578 1 98.06 222 PHE B O 1
ATOM 4207 N N . LEU B 1 223 ? 4.477 13.625 3.105 1 95.81 223 LEU B N 1
ATOM 4208 C CA . LEU B 1 223 ? 4.84 13.531 1.695 1 95.81 223 LEU B CA 1
ATOM 4209 C C . LEU B 1 223 ? 3.885 14.344 0.832 1 95.81 223 LEU B C 1
ATOM 4211 O O . LEU B 1 223 ? 2.703 14.016 0.718 1 95.81 223 LEU B O 1
ATOM 4215 N N . PRO B 1 224 ? 4.395 15.359 0.161 1 95.31 224 PRO B N 1
ATOM 4216 C CA . PRO B 1 224 ? 3.514 16.312 -0.52 1 95.31 224 PRO B CA 1
ATOM 4217 C C . PRO B 1 224 ? 3.096 15.844 -1.91 1 95.31 224 PRO B C 1
ATOM 4219 O O . PRO B 1 224 ? 2.361 16.547 -2.609 1 95.31 224 PRO B O 1
ATOM 4222 N N . PHE B 1 225 ? 3.588 14.656 -2.35 1 92.19 225 PHE B N 1
ATOM 4223 C CA . PHE B 1 225 ? 3.197 14.047 -3.617 1 92.19 225 PHE B CA 1
ATOM 4224 C C . PHE B 1 225 ? 2.701 12.617 -3.404 1 92.19 225 PHE B C 1
ATOM 4226 O O . PHE B 1 225 ? 2.639 12.141 -2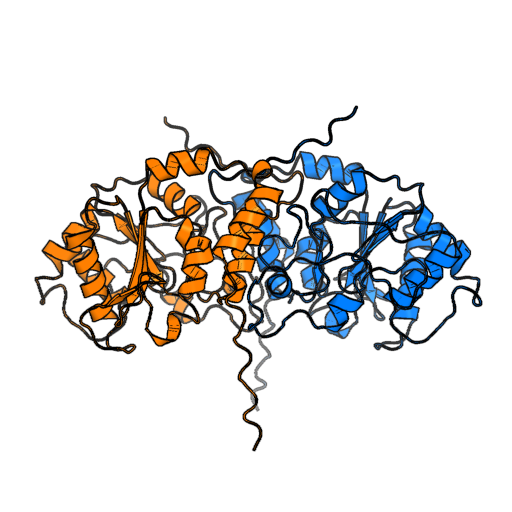.27 1 92.19 225 PHE B O 1
ATOM 4233 N N . ALA B 1 226 ? 2.344 12.078 -4.535 1 87.56 226 ALA B N 1
ATOM 4234 C CA . ALA B 1 226 ? 1.931 10.68 -4.461 1 87.56 226 ALA B CA 1
ATOM 4235 C C . ALA B 1 226 ? 3.08 9.789 -3.994 1 87.56 226 ALA B C 1
ATOM 4237 O O . ALA B 1 226 ? 4.246 10.078 -4.262 1 87.56 226 ALA B O 1
ATOM 4238 N N . THR B 1 227 ? 2.729 8.688 -3.352 1 89.62 227 THR B N 1
ATOM 4239 C CA . THR B 1 227 ? 3.725 7.801 -2.762 1 89.62 227 THR B CA 1
ATOM 4240 C C . THR B 1 227 ? 4.742 7.355 -3.809 1 89.62 227 THR B C 1
ATOM 4242 O O . THR B 1 227 ? 5.949 7.391 -3.562 1 89.62 227 THR B O 1
ATOM 4245 N N . TRP B 1 228 ? 4.207 6.98 -4.953 1 86.94 228 TRP B N 1
ATOM 4246 C CA . TRP B 1 228 ? 5.102 6.438 -5.973 1 86.94 228 TRP B CA 1
ATOM 4247 C C . TRP B 1 228 ? 6.062 7.512 -6.48 1 86.94 228 TRP B C 1
ATOM 4249 O O . TRP B 1 228 ? 7.184 7.203 -6.891 1 86.94 228 TRP B O 1
ATOM 4259 N N . ASN B 1 229 ? 5.707 8.789 -6.418 1 86.62 229 ASN B N 1
ATOM 4260 C CA . ASN B 1 229 ? 6.605 9.875 -6.797 1 86.62 229 ASN B CA 1
ATOM 4261 C C . ASN B 1 229 ? 7.848 9.906 -5.91 1 86.62 229 ASN B C 1
ATOM 4263 O O . ASN B 1 229 ? 8.93 10.297 -6.363 1 86.62 229 ASN B O 1
ATOM 4267 N N . HIS B 1 230 ? 7.641 9.516 -4.688 1 88.62 230 HIS B N 1
ATOM 4268 C CA . HIS B 1 230 ? 8.727 9.609 -3.719 1 88.62 230 HIS B CA 1
ATOM 4269 C C . HIS B 1 230 ? 9.57 8.344 -3.709 1 88.62 230 HIS B C 1
ATOM 4271 O O . HIS B 1 230 ? 10.797 8.406 -3.65 1 88.62 230 HIS B O 1
ATOM 4277 N N . VAL B 1 231 ? 8.938 7.219 -3.84 1 88 231 VAL B N 1
ATOM 4278 C CA . VAL B 1 231 ? 9.625 5.961 -3.572 1 88 231 VAL B CA 1
ATOM 4279 C C . VAL B 1 231 ? 10.234 5.418 -4.863 1 88 231 VAL B C 1
ATOM 4281 O O . VAL B 1 231 ? 11.086 4.527 -4.828 1 88 231 VAL B O 1
ATOM 4284 N N . ASP B 1 232 ? 9.703 5.855 -5.961 1 81.19 232 ASP B N 1
ATOM 4285 C CA . ASP B 1 232 ? 10.227 5.387 -7.242 1 81.19 232 ASP B CA 1
ATOM 4286 C C . ASP B 1 232 ? 11.641 5.902 -7.48 1 81.19 232 ASP B C 1
ATOM 4288 O O . ASP B 1 232 ? 11.867 7.113 -7.527 1 81.19 232 ASP B O 1
ATOM 4292 N N . PRO B 1 233 ? 12.57 4.992 -7.758 1 76.5 233 PRO B N 1
ATOM 4293 C CA . PRO B 1 233 ? 13.953 5.418 -7.984 1 76.5 233 PRO B CA 1
ATOM 4294 C C . PRO B 1 233 ? 14.18 5.953 -9.398 1 76.5 233 PRO B C 1
ATOM 4296 O O . PRO B 1 233 ? 15.242 6.508 -9.688 1 76.5 233 PRO B O 1
ATOM 4299 N N . LEU B 1 234 ? 13.164 5.77 -10.234 1 70.75 234 LEU B N 1
ATOM 4300 C CA . LEU B 1 234 ? 13.414 6.023 -11.656 1 70.75 234 LEU B CA 1
ATOM 4301 C C . LEU B 1 234 ? 13.109 7.473 -12.008 1 70.75 234 LEU B C 1
ATOM 4303 O O . LEU B 1 234 ? 11.992 7.949 -11.789 1 70.75 234 LEU B O 1
ATOM 4307 N N . PRO B 1 235 ? 14.133 8.086 -12.422 1 61.06 235 PRO B N 1
ATOM 4308 C CA . PRO B 1 235 ? 13.898 9.453 -12.891 1 61.06 235 PRO B CA 1
ATOM 4309 C C . PRO B 1 235 ? 12.992 9.516 -14.117 1 61.06 235 PRO B C 1
ATOM 4311 O O . PRO B 1 235 ? 12.383 10.547 -14.391 1 61.06 235 PRO B O 1
ATOM 4314 N N . GLU B 1 236 ? 12.938 8.391 -14.836 1 56.72 236 GLU B N 1
ATOM 4315 C CA . GLU B 1 236 ? 12.312 8.445 -16.156 1 56.72 236 GLU B CA 1
ATOM 4316 C C . GLU B 1 236 ? 10.797 8.328 -16.047 1 56.72 236 GLU B C 1
ATOM 4318 O O . GLU B 1 236 ? 10.078 8.5 -17.031 1 56.72 236 GLU B O 1
ATOM 4323 N N . HIS B 1 237 ? 10.492 7.914 -14.945 1 56.5 237 HIS B N 1
ATOM 4324 C CA . HIS B 1 237 ? 9.047 7.715 -14.914 1 56.5 237 HIS B CA 1
ATOM 4325 C C . HIS B 1 237 ? 8.305 9.047 -14.867 1 56.5 237 HIS B C 1
ATOM 4327 O O . HIS B 1 237 ? 8.82 10.031 -14.312 1 56.5 237 HIS B O 1
ATOM 4333 N N . GLU B 1 238 ? 7.293 9.156 -15.672 1 53.34 238 GLU B N 1
ATOM 4334 C CA . GLU B 1 238 ? 6.359 10.273 -15.617 1 53.34 238 GLU B CA 1
ATOM 4335 C C . GLU B 1 238 ? 5.906 10.547 -14.188 1 53.34 238 GLU B C 1
ATOM 4337 O O . GLU B 1 238 ? 5.77 9.625 -13.383 1 53.34 238 GLU B O 1
ATOM 4342 N N . GLY B 1 239 ? 6.215 11.734 -13.688 1 56.56 239 GLY B N 1
ATOM 4343 C CA . GLY B 1 239 ? 5.691 12.094 -12.383 1 56.56 239 GLY B CA 1
ATOM 4344 C C . GLY B 1 239 ? 6.781 12.367 -11.359 1 56.56 239 GLY B C 1
ATOM 4345 O O . GLY B 1 239 ? 6.566 12.211 -10.156 1 56.56 239 GLY B O 1
ATOM 4346 N N . ILE B 1 240 ? 7.836 12.508 -12 1 61.44 240 ILE B N 1
ATOM 4347 C CA . ILE B 1 240 ? 9.016 12.891 -11.234 1 61.44 240 ILE B CA 1
ATOM 4348 C C . ILE B 1 240 ? 8.719 14.156 -10.422 1 61.44 240 ILE B C 1
ATOM 4350 O O . ILE B 1 240 ? 7.953 15.016 -10.867 1 61.44 240 ILE B O 1
ATOM 4354 N N . ILE B 1 241 ? 9.117 14.016 -9.242 1 71.12 241 ILE B N 1
ATOM 4355 C CA . ILE B 1 241 ? 9.086 15.195 -8.391 1 71.12 241 ILE B CA 1
ATOM 4356 C C . ILE B 1 241 ? 9.602 16.406 -9.172 1 71.12 241 ILE B C 1
ATOM 4358 O O . ILE B 1 241 ? 10.688 16.359 -9.75 1 71.12 241 ILE B O 1
ATOM 4362 N N . PRO B 1 242 ? 8.711 17.406 -9.289 1 76.12 242 PRO B N 1
ATOM 4363 C CA . PRO B 1 242 ? 9.094 18.609 -10.031 1 76.12 242 PRO B CA 1
ATOM 4364 C C . PRO B 1 242 ? 10.375 19.25 -9.492 1 76.12 242 PRO B C 1
ATOM 4366 O O . PRO B 1 242 ? 10.672 19.141 -8.305 1 76.12 242 PRO B O 1
ATOM 4369 N N . GLU B 1 243 ? 11.031 19.922 -10.352 1 76.5 243 GLU B N 1
ATOM 4370 C CA . GLU B 1 243 ? 12.297 20.547 -10.008 1 76.5 243 GLU B CA 1
ATOM 4371 C C . GLU B 1 243 ? 12.117 21.578 -8.891 1 76.5 243 GLU B C 1
ATOM 4373 O O . GLU B 1 243 ? 12.992 21.734 -8.031 1 76.5 243 GLU B O 1
ATOM 4378 N N . TRP B 1 244 ? 11.039 22.297 -8.953 1 81.81 244 TRP B N 1
ATOM 4379 C CA . TRP B 1 244 ? 10.805 23.328 -7.949 1 81.81 244 TRP B CA 1
ATOM 4380 C C . TRP B 1 244 ? 10.836 22.734 -6.543 1 81.81 244 TRP B C 1
ATOM 4382 O O . TRP B 1 244 ? 11.18 23.438 -5.578 1 81.81 244 TRP B O 1
ATOM 4392 N N . PHE B 1 245 ? 10.414 21.469 -6.496 1 86.69 245 PHE B N 1
ATOM 4393 C CA . PHE B 1 245 ? 10.32 20.812 -5.191 1 86.69 245 PHE B CA 1
ATOM 4394 C C . PHE B 1 245 ? 11.68 20.781 -4.508 1 86.69 245 PHE B C 1
ATOM 4396 O O . PHE B 1 245 ? 11.789 21.078 -3.312 1 86.69 245 PHE B O 1
ATOM 4403 N N . THR B 1 246 ? 12.664 20.531 -5.242 1 82.31 246 THR B N 1
ATOM 4404 C CA . THR B 1 246 ? 14.023 20.453 -4.711 1 82.31 246 THR B CA 1
ATOM 4405 C C . THR B 1 246 ? 14.484 21.812 -4.199 1 82.31 246 THR B C 1
ATOM 4407 O O . THR B 1 246 ? 15.234 21.891 -3.225 1 82.31 246 THR B O 1
ATOM 4410 N N . ASN B 1 247 ? 13.914 22.828 -4.77 1 86.94 247 ASN B N 1
ATOM 4411 C CA . ASN B 1 247 ? 14.305 24.172 -4.383 1 86.94 247 ASN B CA 1
ATOM 4412 C C . ASN B 1 247 ? 13.477 24.688 -3.209 1 86.94 247 ASN B C 1
ATOM 4414 O O . ASN B 1 247 ? 13.883 25.625 -2.518 1 86.94 247 ASN B O 1
ATOM 4418 N N . TYR B 1 248 ? 12.406 24.062 -3.018 1 91.5 248 TYR B N 1
ATOM 4419 C CA . TYR B 1 248 ? 11.484 24.578 -2.012 1 91.5 248 TYR B CA 1
ATOM 4420 C C . TYR B 1 248 ? 11.688 23.875 -0.672 1 91.5 248 TYR B C 1
ATOM 4422 O O . TYR B 1 248 ? 11.43 24.469 0.384 1 91.5 248 TYR B O 1
ATOM 4430 N N . THR B 1 249 ? 12.156 22.641 -0.713 1 92.44 249 THR B N 1
ATOM 4431 C CA . THR B 1 249 ? 12.242 21.875 0.518 1 92.44 249 THR B CA 1
ATOM 4432 C C . THR B 1 249 ? 13.359 22.406 1.416 1 92.44 249 THR B C 1
ATOM 4434 O O . THR B 1 249 ? 14.422 22.797 0.931 1 92.44 249 THR B O 1
ATOM 4437 N N . ALA B 1 250 ? 13.07 22.422 2.701 1 93.88 250 ALA B N 1
ATOM 4438 C CA . ALA B 1 250 ? 14.039 22.891 3.686 1 93.88 250 ALA B CA 1
ATOM 4439 C C . ALA B 1 250 ? 15.141 21.859 3.908 1 93.88 250 ALA B C 1
ATOM 4441 O O . ALA B 1 250 ? 16.234 22.203 4.355 1 93.88 250 ALA B O 1
ATOM 4442 N N . TYR B 1 251 ? 14.859 20.609 3.639 1 91.44 251 TYR B N 1
ATOM 4443 C CA . TYR B 1 251 ? 15.797 19.5 3.859 1 91.44 251 TYR B CA 1
ATOM 4444 C C . TYR B 1 251 ? 16 18.688 2.586 1 91.44 251 TYR B C 1
ATOM 4446 O O . TYR B 1 251 ? 15.102 18.625 1.743 1 91.44 251 TYR B O 1
ATOM 4454 N N . PRO B 1 252 ? 17.125 18.062 2.475 1 85.81 252 PRO B N 1
ATOM 4455 C CA . PRO B 1 252 ? 17.344 17.234 1.289 1 85.81 252 PRO B CA 1
ATOM 4456 C C . PRO B 1 252 ? 16.375 16.047 1.22 1 85.81 252 PRO B C 1
ATOM 4458 O O . PRO B 1 252 ? 16.062 15.453 2.25 1 85.81 252 PRO B O 1
ATOM 4461 N N . HIS B 1 253 ? 15.938 15.852 -0.011 1 81.19 253 HIS B N 1
ATOM 4462 C CA . HIS B 1 253 ? 15.055 14.711 -0.244 1 81.19 253 HIS B CA 1
ATOM 4463 C C . HIS B 1 253 ? 15.781 13.594 -0.979 1 81.19 253 HIS B C 1
ATOM 4465 O O . HIS B 1 253 ? 16.391 13.828 -2.027 1 81.19 253 HIS B O 1
ATOM 4471 N N . ARG B 1 254 ? 15.758 12.422 -0.398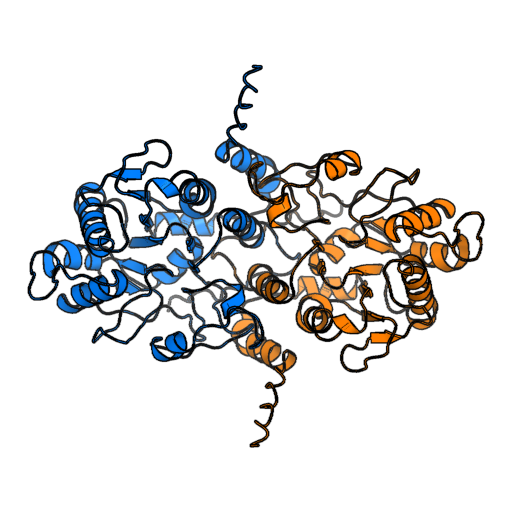 1 80.5 254 ARG B N 1
ATOM 4472 C CA . ARG B 1 254 ? 16.281 11.234 -1.058 1 80.5 254 ARG B CA 1
ATOM 4473 C C . ARG B 1 254 ? 15.195 10.5 -1.834 1 80.5 254 ARG B C 1
ATOM 4475 O O . ARG B 1 254 ? 14.109 10.25 -1.305 1 80.5 254 ARG B O 1
ATOM 4482 N N . ARG B 1 255 ? 15.453 10.219 -3.068 1 77.44 255 ARG B N 1
ATOM 4483 C CA . ARG B 1 255 ? 14.492 9.438 -3.836 1 77.44 255 ARG B CA 1
ATOM 4484 C C . ARG B 1 255 ? 14.758 7.941 -3.684 1 77.44 255 ARG B C 1
ATOM 4486 O O . ARG B 1 255 ? 15.859 7.539 -3.289 1 77.44 255 ARG B O 1
ATOM 4493 N N . GLY B 1 256 ? 13.656 7.141 -4.008 1 80.69 256 GLY B N 1
ATOM 4494 C CA . GLY B 1 256 ? 13.82 5.695 -3.953 1 80.69 256 GLY B CA 1
ATOM 4495 C C . GLY B 1 256 ? 13.422 5.098 -2.617 1 80.69 256 GLY B C 1
ATOM 4496 O O . GLY B 1 256 ? 12.711 5.734 -1.836 1 80.69 256 GLY B O 1
ATOM 4497 N N . PRO B 1 257 ? 13.859 3.918 -2.381 1 77.88 257 PRO B N 1
ATOM 4498 C CA . PRO B 1 257 ? 13.398 3.166 -1.209 1 77.88 257 PRO B CA 1
ATOM 4499 C C . PRO B 1 257 ? 13.805 3.822 0.109 1 77.88 257 PRO B C 1
ATOM 4501 O O . PRO B 1 257 ? 13.203 3.549 1.15 1 77.88 257 PRO B O 1
ATOM 4504 N N . GLY B 1 258 ? 14.758 4.688 0.093 1 82.62 258 GLY B N 1
ATOM 4505 C CA . GLY B 1 258 ? 15.227 5.309 1.323 1 82.62 258 GLY B CA 1
ATOM 4506 C C . GLY B 1 258 ? 14.625 6.684 1.561 1 82.62 258 GLY B C 1
ATOM 4507 O O . GLY B 1 258 ? 15.039 7.398 2.475 1 82.62 258 GLY B O 1
ATOM 4508 N N . CYS B 1 259 ? 13.672 6.996 0.844 1 86.56 259 CYS B N 1
ATOM 4509 C CA . CYS B 1 259 ? 13.141 8.359 0.85 1 86.56 259 CYS B CA 1
ATOM 4510 C C . CYS B 1 259 ? 12.336 8.625 2.115 1 86.56 259 CYS B C 1
ATOM 4512 O O . CYS B 1 259 ? 12.422 9.711 2.693 1 86.56 259 CYS B O 1
ATOM 4514 N N . CYS B 1 260 ? 11.672 7.699 2.531 1 92.44 260 CYS B N 1
ATOM 4515 C CA . CYS B 1 260 ? 10.562 8.039 3.424 1 92.44 260 CYS B CA 1
ATOM 4516 C C . CYS B 1 260 ? 10.648 7.242 4.723 1 92.44 260 CYS B C 1
ATOM 4518 O O . CYS B 1 260 ? 11.156 6.121 4.734 1 92.44 260 CYS B O 1
ATOM 4520 N N . SER B 1 261 ? 10.188 7.812 5.703 1 94.62 261 SER B N 1
ATOM 4521 C CA . SER B 1 261 ? 10.203 7.223 7.039 1 94.62 261 SER B CA 1
ATOM 4522 C C . SER B 1 261 ? 9.328 5.973 7.098 1 94.62 261 SER B C 1
ATOM 4524 O O . SER B 1 261 ? 8.289 5.902 6.441 1 94.62 261 SER B O 1
ATOM 4526 N N . HIS B 1 262 ? 9.719 4.992 7.965 1 94.44 262 HIS B N 1
ATOM 4527 C CA . HIS B 1 262 ? 8.867 3.84 8.242 1 94.44 262 HIS B CA 1
ATOM 4528 C C . HIS B 1 262 ? 7.652 4.238 9.07 1 94.44 262 HIS B C 1
ATOM 4530 O O . HIS B 1 262 ? 6.707 3.455 9.211 1 94.44 262 HIS B O 1
ATOM 4536 N N . THR B 1 263 ? 7.707 5.465 9.562 1 96.06 263 THR B N 1
ATOM 4537 C CA . THR B 1 263 ? 6.57 6.016 10.289 1 96.06 263 THR B CA 1
ATOM 4538 C C . THR B 1 263 ? 6.031 7.262 9.594 1 96.06 263 THR B C 1
ATOM 4540 O O . THR B 1 263 ? 5.715 8.258 10.25 1 96.06 263 THR B O 1
ATOM 4543 N N . ALA B 1 264 ? 6.012 7.207 8.32 1 97.38 264 ALA B N 1
ATOM 4544 C CA . ALA B 1 264 ? 5.449 8.32 7.562 1 97.38 264 ALA B CA 1
ATOM 4545 C C . ALA B 1 264 ? 4.012 8.602 7.992 1 97.38 264 ALA B C 1
ATOM 4547 O O . ALA B 1 264 ? 3.287 7.695 8.406 1 97.38 264 ALA B O 1
ATOM 4548 N N . VAL B 1 265 ? 3.594 9.859 7.832 1 98.62 265 VAL B N 1
ATOM 4549 C CA . VAL B 1 265 ? 2.336 10.336 8.398 1 98.62 265 VAL B CA 1
ATOM 4550 C C . VAL B 1 265 ? 1.321 10.57 7.285 1 98.62 265 VAL B C 1
ATOM 4552 O O . VAL B 1 265 ? 0.143 10.234 7.426 1 98.62 265 VAL B O 1
ATOM 4555 N N . SER B 1 266 ? 1.784 11.172 6.164 1 98.62 266 SER B N 1
ATOM 4556 C CA . SER B 1 266 ? 0.759 11.555 5.199 1 98.62 266 SER B CA 1
ATOM 4557 C C . SER B 1 266 ? 1.28 11.453 3.768 1 98.62 266 SER B C 1
ATOM 4559 O O . SER B 1 266 ? 2.49 11.508 3.537 1 98.62 266 SER B O 1
ATOM 4561 N N . PHE B 1 267 ? 0.362 11.289 2.893 1 97.38 267 PHE B N 1
ATOM 4562 C CA . PHE B 1 267 ? 0.575 11.188 1.453 1 97.38 267 PHE B CA 1
ATOM 4563 C C . PHE B 1 267 ? -0.443 12.031 0.693 1 97.38 267 PHE B C 1
ATOM 4565 O O . PHE B 1 267 ? -1.65 11.891 0.898 1 97.38 267 PHE B O 1
ATOM 4572 N N . HIS B 1 268 ? 0.064 12.883 -0.229 1 96.75 268 HIS B N 1
ATOM 4573 C CA . HIS B 1 268 ? -0.819 13.766 -0.989 1 96.75 268 HIS B CA 1
ATOM 4574 C C . HIS B 1 268 ? -1.157 13.156 -2.35 1 96.75 268 HIS B C 1
ATOM 4576 O O . HIS B 1 268 ? -0.556 12.164 -2.76 1 96.75 268 HIS B O 1
ATOM 4582 N N . TYR B 1 269 ? -2.211 13.664 -2.992 1 95.25 269 TYR B N 1
ATOM 4583 C CA . TYR B 1 269 ? -2.705 13.273 -4.309 1 95.25 269 TYR B CA 1
ATOM 4584 C C . TYR B 1 269 ? -3.162 11.82 -4.316 1 95.25 269 TYR B C 1
ATOM 4586 O O . TYR B 1 269 ? -2.846 11.07 -5.238 1 95.25 269 TYR B O 1
ATOM 4594 N N . VAL B 1 270 ? -3.801 11.398 -3.311 1 95.25 270 VAL B N 1
ATOM 4595 C CA . VAL B 1 270 ? -4.371 10.055 -3.219 1 95.25 270 VAL B CA 1
ATOM 4596 C C . VAL B 1 270 ? -5.824 10.078 -3.693 1 95.25 270 VAL B C 1
ATOM 4598 O O . VAL B 1 270 ? -6.656 10.797 -3.133 1 95.25 270 VAL B O 1
ATOM 4601 N N . ARG B 1 271 ? -6.098 9.32 -4.66 1 91.06 271 ARG B N 1
ATOM 4602 C CA . ARG B 1 271 ? -7.445 9.25 -5.207 1 91.06 271 ARG B CA 1
ATOM 4603 C C . ARG B 1 271 ? -8.383 8.492 -4.27 1 91.06 271 ARG B C 1
ATOM 4605 O O . ARG B 1 271 ? -7.934 7.676 -3.465 1 91.06 271 ARG B O 1
ATOM 4612 N N . PRO B 1 272 ? -9.688 8.766 -4.414 1 90.06 272 PRO B N 1
ATOM 4613 C CA . PRO B 1 272 ? -10.648 8.148 -3.502 1 90.06 272 PRO B CA 1
ATOM 4614 C C . PRO B 1 272 ? -10.531 6.625 -3.455 1 90.06 272 PRO B C 1
ATOM 4616 O O . PRO B 1 272 ? -10.547 6.035 -2.373 1 90.06 272 PRO B O 1
ATOM 4619 N N . GLU B 1 273 ? -10.328 5.953 -4.602 1 85.5 273 GLU B N 1
ATOM 4620 C CA . GLU B 1 273 ? -10.219 4.496 -4.625 1 85.5 273 GLU B CA 1
ATOM 4621 C C . GLU B 1 273 ? -8.938 4.027 -3.951 1 85.5 273 GLU B C 1
ATOM 4623 O O . GLU B 1 273 ? -8.891 2.941 -3.367 1 85.5 273 GLU B O 1
ATOM 4628 N N . GLU B 1 274 ? -7.953 4.855 -4.004 1 90.94 274 GLU B N 1
ATOM 4629 C CA . GLU B 1 274 ? -6.664 4.508 -3.42 1 90.94 274 GLU B CA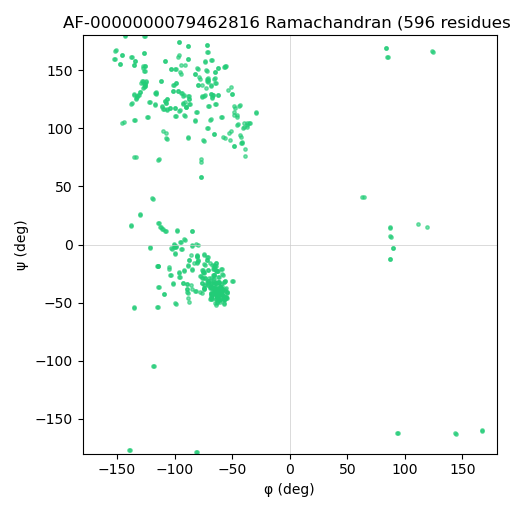 1
ATOM 4630 C C . GLU B 1 274 ? -6.699 4.613 -1.897 1 90.94 274 GLU B C 1
ATOM 4632 O O . GLU B 1 274 ? -5.875 4.004 -1.208 1 90.94 274 GLU B O 1
ATOM 4637 N N . LEU B 1 275 ? -7.656 5.406 -1.384 1 93.31 275 LEU B N 1
ATOM 4638 C CA . LEU B 1 275 ? -7.773 5.512 0.066 1 93.31 275 LEU B CA 1
ATOM 4639 C C . LEU B 1 275 ? -8.047 4.148 0.689 1 93.31 275 LEU B C 1
ATOM 4641 O O . LEU B 1 275 ? -7.441 3.791 1.701 1 93.31 275 LEU B O 1
ATOM 4645 N N . TYR B 1 276 ? -8.859 3.387 0.044 1 90.56 276 TYR B N 1
ATOM 4646 C CA . TYR B 1 276 ? -9.195 2.057 0.538 1 90.56 276 TYR B CA 1
ATOM 4647 C C . TYR B 1 276 ? -8.047 1.085 0.324 1 90.56 276 TYR B C 1
ATOM 4649 O O . TYR B 1 276 ? -7.801 0.206 1.154 1 90.56 276 TYR B O 1
ATOM 4657 N N . GLU B 1 277 ? -7.406 1.226 -0.776 1 92.38 277 GLU B N 1
ATOM 4658 C CA . GLU B 1 277 ? -6.215 0.423 -1.053 1 92.38 277 GLU B CA 1
ATOM 4659 C C . GLU B 1 277 ? -5.145 0.643 0.01 1 92.38 277 GLU B C 1
ATOM 4661 O O . GLU B 1 277 ? -4.547 -0.316 0.506 1 92.38 277 GLU B O 1
ATOM 4666 N N . TYR B 1 278 ? -4.941 1.919 0.387 1 95.62 278 TYR B N 1
ATOM 4667 C CA . TYR B 1 278 ? -3.959 2.238 1.415 1 95.62 278 TYR B CA 1
ATOM 4668 C C . TYR B 1 278 ? -4.363 1.646 2.76 1 95.62 278 TYR B C 1
ATOM 4670 O O . TYR B 1 278 ? -3.525 1.098 3.48 1 95.62 278 TYR B O 1
ATOM 4678 N N . ASP B 1 279 ? -5.617 1.703 3.064 1 93.5 279 ASP B N 1
ATOM 4679 C CA . ASP B 1 279 ? -6.082 1.106 4.312 1 93.5 279 ASP B CA 1
ATOM 4680 C C . ASP B 1 279 ? -5.781 -0.39 4.352 1 93.5 279 ASP B C 1
ATOM 4682 O O . ASP B 1 279 ? -5.352 -0.917 5.383 1 93.5 279 ASP B O 1
ATOM 4686 N N . TYR B 1 280 ? -6.02 -1.023 3.26 1 93.5 280 TYR B N 1
ATOM 4687 C CA . TYR B 1 280 ? -5.793 -2.463 3.199 1 93.5 280 TYR B CA 1
ATOM 4688 C C . TYR B 1 280 ? -4.305 -2.785 3.27 1 93.5 280 TYR B C 1
ATOM 4690 O O . TYR B 1 280 ? -3.875 -3.598 4.09 1 93.5 280 TYR B O 1
ATOM 4698 N N . LEU B 1 281 ? -3.471 -2.107 2.504 1 95.56 281 LEU B N 1
ATOM 4699 C CA . LEU B 1 281 ? -2.049 -2.416 2.391 1 95.56 281 LEU B CA 1
ATOM 4700 C C . LEU B 1 281 ? -1.309 -2.047 3.672 1 95.56 281 LEU B C 1
ATOM 4702 O O . LEU B 1 281 ? -0.363 -2.732 4.066 1 95.56 281 LEU B O 1
ATOM 4706 N N . ILE B 1 282 ? -1.791 -0.997 4.375 1 95.44 282 ILE B N 1
ATOM 4707 C CA . ILE B 1 282 ? -1.044 -0.452 5.504 1 95.44 282 ILE B CA 1
ATOM 4708 C C . ILE B 1 282 ? -1.508 -1.116 6.797 1 95.44 282 ILE B C 1
ATOM 4710 O O . ILE B 1 282 ? -0.696 -1.407 7.68 1 95.44 282 ILE B O 1
ATOM 4714 N N . TYR B 1 283 ? -2.803 -1.47 6.887 1 93.31 283 TYR B N 1
ATOM 4715 C CA . TYR B 1 283 ? -3.318 -1.858 8.195 1 93.31 283 TYR B CA 1
ATOM 4716 C C . TYR B 1 283 ? -3.717 -3.33 8.211 1 93.31 283 TYR B C 1
ATOM 4718 O O . TYR B 1 283 ? -3.885 -3.924 9.273 1 93.31 283 TYR B O 1
ATOM 4726 N N . LYS B 1 284 ? -3.908 -3.885 7.043 1 92.19 284 LYS B N 1
ATOM 4727 C CA . LYS B 1 284 ? -4.48 -5.23 7.039 1 92.19 284 LYS B CA 1
ATOM 4728 C C . LYS B 1 284 ? -3.484 -6.246 6.488 1 92.19 284 LYS B C 1
ATOM 4730 O O . LYS B 1 284 ? -3.176 -7.242 7.148 1 92.19 284 LYS B O 1
ATOM 4735 N N . LEU B 1 285 ? -2.959 -5.992 5.293 1 94.5 285 LEU B N 1
ATOM 4736 C CA . LEU B 1 285 ? -2.023 -6.914 4.664 1 94.5 285 LEU B CA 1
ATOM 4737 C C . LEU B 1 285 ? -0.713 -6.977 5.441 1 94.5 285 LEU B C 1
ATOM 4739 O O . LEU B 1 285 ? -0.123 -5.941 5.758 1 94.5 285 LEU B O 1
ATOM 4743 N N . ARG B 1 286 ? -0.3 -8.195 5.754 1 92.44 286 ARG B N 1
ATOM 4744 C CA . ARG B 1 286 ? 0.934 -8.383 6.512 1 92.44 286 ARG B CA 1
ATOM 4745 C C . ARG B 1 286 ? 1.756 -9.539 5.941 1 92.44 286 ARG B C 1
ATOM 4747 O O . ARG B 1 286 ? 1.276 -10.672 5.863 1 92.44 286 ARG B O 1
ATOM 4754 N N . PRO B 1 287 ? 3.002 -9.219 5.531 1 95.94 287 PRO B N 1
ATOM 4755 C CA . PRO B 1 287 ? 3.875 -10.344 5.207 1 95.94 287 PRO B CA 1
ATOM 4756 C C . PRO B 1 287 ? 4.18 -11.227 6.418 1 95.94 287 PRO B C 1
ATOM 4758 O O . PRO B 1 287 ? 4.746 -10.75 7.402 1 95.94 287 PRO B O 1
ATOM 4761 N N . TYR B 1 288 ? 3.842 -12.438 6.328 1 95.62 288 TYR B N 1
ATOM 4762 C CA . TYR B 1 288 ? 4.012 -13.336 7.461 1 95.62 288 TYR B CA 1
ATOM 4763 C C . TYR B 1 288 ? 5.484 -13.461 7.84 1 95.62 288 TYR B C 1
ATOM 4765 O O . TYR B 1 288 ? 6.336 -13.688 6.98 1 95.62 288 TYR B O 1
ATOM 4773 N N . GLY B 1 289 ? 5.766 -13.25 9.148 1 93.75 289 GLY B N 1
ATOM 4774 C CA . GLY B 1 289 ? 7.117 -13.414 9.664 1 93.75 289 GLY B CA 1
ATOM 4775 C C . GLY B 1 289 ? 7.938 -12.141 9.602 1 93.75 28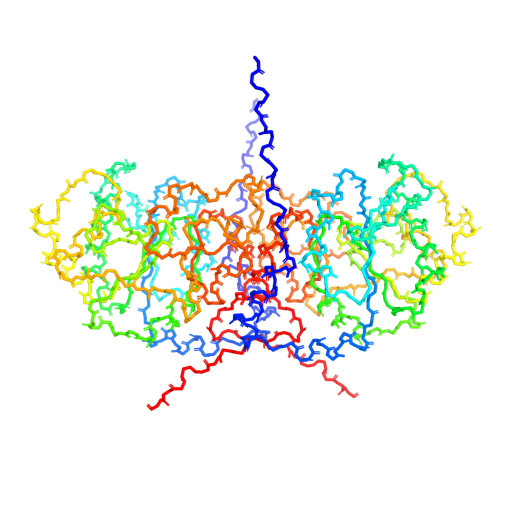9 GLY B C 1
ATOM 4776 O O . GLY B 1 289 ? 9.102 -12.125 10.016 1 93.75 289 GLY B O 1
ATOM 4777 N N . VAL B 1 290 ? 7.375 -11.078 9.055 1 92.75 290 VAL B N 1
ATOM 4778 C CA . VAL B 1 290 ? 8.031 -9.773 9.031 1 92.75 290 VAL B CA 1
ATOM 4779 C C . VAL B 1 290 ? 7.406 -8.859 10.078 1 92.75 290 VAL B C 1
ATOM 4781 O O . VAL B 1 290 ? 6.203 -8.594 10.047 1 92.75 290 VAL B O 1
ATOM 4784 N N . ALA B 1 291 ? 8.227 -8.445 11.047 1 87.75 291 ALA B N 1
ATOM 4785 C CA . ALA B 1 291 ? 7.684 -7.668 12.156 1 87.75 291 ALA B CA 1
ATOM 4786 C C . ALA B 1 291 ? 8.438 -6.348 12.32 1 87.75 291 ALA B C 1
ATOM 4788 O O . ALA B 1 291 ? 9.656 -6.301 12.172 1 87.75 291 ALA B O 1
ATOM 4789 N N . PRO B 1 292 ? 7.645 -5.328 12.562 1 83.38 292 PRO B N 1
ATOM 4790 C CA . PRO B 1 292 ? 8.328 -4.074 12.883 1 83.38 292 PRO B CA 1
ATOM 4791 C C . PRO B 1 292 ? 9.039 -4.121 14.234 1 83.38 292 PRO B C 1
ATOM 4793 O O . PRO B 1 292 ? 8.562 -4.766 15.172 1 83.38 292 PRO B O 1
ATOM 4796 N N . CYS B 1 293 ? 10.258 -3.582 14.258 1 77.69 293 CYS B N 1
ATOM 4797 C CA . CYS B 1 293 ? 11.023 -3.439 15.492 1 77.69 293 CYS B CA 1
ATOM 4798 C C . CYS B 1 293 ? 11.234 -1.97 15.828 1 77.69 293 CYS B C 1
ATOM 4800 O O . CYS B 1 293 ? 12.219 -1.363 15.398 1 77.69 293 CYS B O 1
ATOM 4802 N N . PHE B 1 294 ? 10.203 -1.332 16.25 1 64.88 294 PHE B N 1
ATOM 4803 C CA . PHE B 1 294 ? 10.391 0.069 16.594 1 64.88 294 PHE B CA 1
ATOM 4804 C C . PHE B 1 294 ? 11.25 0.199 17.844 1 64.88 294 PHE B C 1
ATOM 4806 O O . PHE B 1 294 ? 11.094 -0.568 18.797 1 64.88 294 PHE B O 1
ATOM 4813 N N . ARG B 1 295 ? 12.531 0.635 17.797 1 53.94 295 ARG B N 1
ATOM 4814 C CA . ARG B 1 295 ? 13.336 0.91 18.984 1 53.94 295 ARG B CA 1
ATOM 4815 C C . ARG B 1 295 ? 12.586 1.821 19.953 1 53.94 295 ARG B C 1
ATOM 4817 O O . ARG B 1 295 ? 11.906 2.758 19.531 1 53.94 295 ARG B O 1
ATOM 4824 N N . GLY B 1 296 ? 11.93 1.238 20.984 1 46.19 296 GLY B N 1
ATOM 4825 C CA . GLY B 1 296 ? 11.367 2.055 22.047 1 46.19 296 GLY B CA 1
ATOM 4826 C C . GLY B 1 296 ? 12.133 3.348 22.281 1 46.19 296 GLY B C 1
ATOM 4827 O O . GLY B 1 296 ? 13.328 3.424 22 1 46.19 296 GLY B O 1
ATOM 4828 N N . THR B 1 297 ? 11.57 4.527 22.016 1 37.59 297 THR B N 1
ATOM 4829 C CA . THR B 1 297 ? 12.133 5.691 22.703 1 37.59 297 THR B CA 1
ATOM 4830 C C . THR B 1 297 ? 12.5 5.352 24.141 1 37.59 297 THR B C 1
ATOM 4832 O O . THR B 1 297 ? 11.648 4.891 24.906 1 37.59 297 THR B O 1
ATOM 4835 N N . GLY B 1 298 ? 13.539 4.676 24.516 1 27.86 298 GLY B N 1
ATOM 4836 C CA . GLY B 1 298 ? 14.023 4.672 25.891 1 27.86 298 GLY B CA 1
ATOM 4837 C C . GLY B 1 298 ? 13.844 6.004 26.594 1 27.86 298 GLY B C 1
ATOM 4838 O O . GLY B 1 298 ? 14.164 7.055 26.031 1 27.86 298 GLY B O 1
ATOM 4839 N N . ALA B 1 299 ? 12.867 6.312 27.562 1 23.56 299 ALA B N 1
ATOM 4840 C CA . ALA B 1 299 ? 13.156 7.121 28.75 1 23.56 299 ALA B CA 1
ATOM 4841 C C . ALA B 1 299 ? 14.547 6.809 29.297 1 23.56 299 ALA B C 1
ATOM 4843 O O . ALA B 1 299 ? 14.828 5.668 29.672 1 23.56 299 ALA B O 1
ATOM 4844 N N . ALA B 1 300 ? 15.578 7.59 29.078 1 16.84 300 ALA B N 1
ATOM 4845 C CA . ALA B 1 300 ? 16.531 7.887 30.141 1 16.84 300 ALA B CA 1
ATOM 4846 C C . ALA B 1 300 ? 15.836 8.461 31.375 1 16.84 300 ALA B C 1
ATOM 4848 O O . ALA B 1 300 ? 14.961 9.32 31.25 1 16.84 300 ALA B O 1
#